Protein AF-0000000072585154 (afdb_homodimer)

InterPro domains:
  IPR000792 Transcription regulator LuxR, C-terminal [PF00196] (145-200)
  IPR000792 Transcription regulator LuxR, C-terminal [PR00038] (146-160)
  IPR000792 Transcription regulator LuxR, C-terminal [PR00038] (160-176)
  IPR000792 Transcription regulator LuxR, C-terminal [PR00038] (176-188)
  IPR000792 Transcription regulator LuxR, C-terminal [PS50043] (139-204)
  IPR000792 Transcription regulator LuxR, C-terminal [SM00421] (143-200)
  IPR000792 Transcription regulator LuxR, C-terminal [cd06170] (146-200)
  IPR001789 Signal transduction response regulator, receiver domain [PF00072] (2-115)
  IPR001789 Signal transduction response regulator, receiver domain [PS50110] (1-119)
  IPR001789 Signal transduction response regulator, receiver domain [SM00448] (1-115)
  IPR011006 CheY-like superfamily [SSF52172] (2-125)
  IPR016032 Signal transduction response regulator, C-terminal effector [SSF46894] (141-206)
  IPR036388 Winged helix-like DNA-binding domain superfamily [G3DSA:1.10.10.10] (144-206)
  IPR039420 Transcriptional regulatory protein WalR-like [PTHR43214] (1-205)
  IPR058245 NreC/VraR/RcsB-like, phosphoacceptor receiver domain [cd17535] (1-119)

Organism: Burkholderia pseudomallei (strain K96243) (NCBI:txid272560)

Solvent-accessible surface area (backbone atoms only — not comparable to full-atom values): 21378 Å² total; per-residue (Å²): 45,37,39,29,39,62,36,58,52,57,52,51,33,51,49,58,72,43,64,80,39,88,90,60,56,78,78,48,77,22,52,34,56,69,50,39,54,52,42,57,74,74,42,92,55,56,36,36,38,28,44,44,76,26,65,94,43,81,68,35,41,38,63,62,49,37,38,49,42,40,72,76,38,68,80,45,39,30,33,35,45,24,78,61,42,17,34,67,59,48,50,42,44,40,74,37,51,31,41,24,42,30,20,53,52,65,16,60,88,43,46,67,61,41,50,56,34,41,74,72,72,35,69,38,67,22,67,50,30,43,53,54,27,57,72,71,63,66,75,81,74,60,89,53,58,62,49,66,65,20,47,49,46,48,29,45,44,50,70,44,48,46,62,63,56,51,10,63,47,68,72,46,50,49,66,57,51,48,47,36,40,51,52,37,29,58,53,68,71,43,88,45,68,40,47,46,34,48,50,27,40,60,46,25,48,98,45,35,40,29,39,64,37,58,53,56,52,52,33,52,50,57,72,42,65,80,40,87,90,59,57,79,78,48,76,22,52,35,57,68,50,38,53,53,43,57,76,73,43,92,57,57,36,36,40,28,45,42,77,26,64,94,45,80,70,36,41,36,64,61,49,39,38,47,42,41,72,76,38,67,81,47,40,29,33,36,45,24,80,60,42,17,34,67,58,49,51,42,43,39,73,36,49,30,42,24,42,28,20,53,51,65,17,58,86,45,45,67,59,41,49,57,35,41,72,74,72,35,69,38,68,22,66,51,32,43,53,52,26,57,73,70,61,67,75,80,74,61,90,49,59,64,50,68,66,21,48,49,45,47,30,46,45,52,70,45,48,47,63,63,56,50,10,65,45,67,72,46,51,50,65,56,49,48,48,35,40,50,52,36,28,60,53,67,71,44,88,46,70,41,48,44,34,47,51,26,42,60,45,25,49,99

Secondary structure (DSSP, 8-state):
-EEE-S-HHHHHHHHHHHHT-TT----EEESSHHHHHHHHHHS--SEEEE-S--TTSTT--HHHHHHHHHHH-TT-EEEEEES---HHHHHHHHHTTEEEEEETTT-GGGHHHHHHHHHTT--EE-HHHHHHHHTTS-SS-GGGPPPHHHHHHHHHHHTT--HHHHHHHHT--HHHHHHHHHHHHHHHT--SHHHHHHHHHHTT--/-EEE-S-HHHHHHHHHHHHT-TT----EEESSHHHHHHHHHHS-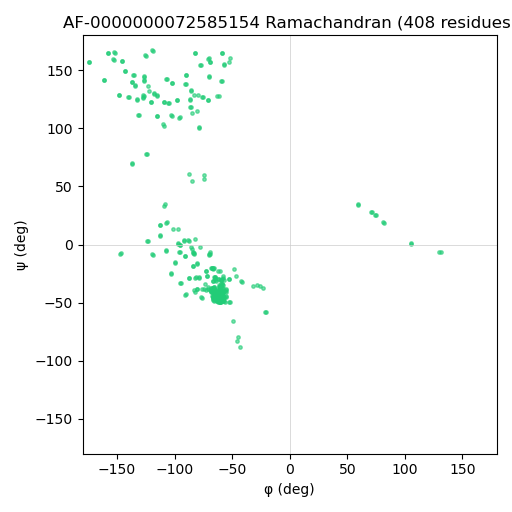-SEEEE-S--TTSTT--HHHHHHHHHHH-TT-EEEEEES---HHHHHHHHHTTEEEEEETTT-GGGHHHHHHHHHTT--EE-HHHHHHHHTTS-SS-GGGPPPHHHHHHHHHHHTT--HHHHHHHHT--HHHHHHHHHHHHHHHT--SHHHHHHHHHHTT--

Radius of gyration: 21.87 Å; Cα contacts (8 Å, |Δi|>4): 710; chains: 2; bounding box: 53×61×47 Å

Foldseek 3Di:
DEEEALDVVVVVLVCVLCVPPPVDDHPYYYHALVRRVVCVVVPDDAEYEYEQARPPDLQRHSLVSLLCCCVVPVRHAYEYEYQQLFQLQQVSSVVSGHQEYEYPVPQSNCVVVQVVQVSVVHGYYGPSSVVLNPPPPPDDPVVLRQDNLLLSLLLVVLVPDDLVSNCVNVVHDSVVSVVSPVSNCVSVVHDDSVSSNVVCVVRRSD/DEEEALDVVLVVLVCVLCVPPPVDDHPYYYHALVRRVVCVVVPDDAEYEYEQARPPDLQSHSLVSLLCCCVVPVRHAYEYEYQQLFLLQQVSSVVSGHQEYEYPVPQSNCVVVQVVQVSVVHGYYGPSSVVLNPPPPPDDPVVLRQDNLLLSLLLVVLVPDDLVSNCVNVVHDSVVSVVSPVSNCVSVVHDDSVSSNVVCVVRRSD

Sequence (412 aa):
MLIADDHPLVLLGVRHMLAGMGDVSIVGEAHDPAGLLALLAATPCDIVITDFAMPEQPAADGLAMLTAIRDGYPSVRVIVLTMLDNPVLMHTMRQAGALAVLSKRGDLDELPRALAAVYQGRPFVGTHAGAAGGGAMRGTDAPRQLSPREIEVVRLCATGMTMTDIANRYGRSIKTVSTHKHNAMGKLGLKSDVDLFMYATENGLVMLIADDHPLVLLGVRHMLAGMGDVSIVGEAHDPAGLLALLAATPCDIVITDFAMPEQPAADGLAMLTAIRDGYPSVRVIVLTMLDNPVLMHTMRQAGALAVLSKRGDLDELPRALAAVYQGRPFVGTHAGAAGGGAMRGTDAPRQLSPREIEVVRLCATGMTMTDIANRYGRSIKTVSTHKHNAMGKLGLKSDVDLFMYATENGLV

Structure (mmCIF, N/CA/C/O backbone):
data_AF-0000000072585154-model_v1
#
loop_
_entity.id
_entity.type
_entity.pdbx_description
1 polymer 'Two component regulatory system, response regulator'
#
loop_
_atom_site.group_PDB
_atom_site.id
_atom_site.type_symbol
_atom_site.label_atom_id
_atom_site.label_alt_id
_atom_site.label_comp_id
_atom_site.label_asym_id
_atom_site.label_entity_id
_atom_site.label_seq_id
_atom_site.pdbx_PDB_ins_code
_atom_site.Cartn_x
_atom_site.Cartn_y
_atom_site.Cartn_z
_atom_site.occupancy
_atom_site.B_iso_or_equiv
_atom_site.auth_seq_id
_atom_site.auth_comp_id
_atom_site.auth_asym_id
_atom_site.auth_atom_id
_atom_site.pdbx_PDB_model_num
ATOM 1 N N . MET A 1 1 ? 9.508 -20.516 -16.359 1 96.38 1 MET A N 1
ATOM 2 C CA . MET A 1 1 ? 8.422 -19.953 -15.57 1 96.38 1 MET A CA 1
ATOM 3 C C . MET A 1 1 ? 8.078 -18.547 -16.047 1 96.38 1 MET A C 1
ATOM 5 O O . MET A 1 1 ? 8.852 -17.922 -16.766 1 96.38 1 MET A O 1
ATOM 9 N N . LEU A 1 2 ? 6.926 -18.109 -15.766 1 98.19 2 LEU A N 1
ATOM 10 C CA . LEU A 1 2 ? 6.484 -16.75 -16 1 98.19 2 LEU A CA 1
ATOM 11 C C . LEU A 1 2 ? 6.387 -15.969 -14.695 1 98.19 2 LEU A C 1
ATOM 13 O O . LEU A 1 2 ? 6.023 -16.531 -13.664 1 98.19 2 LEU A O 1
ATOM 17 N N . ILE A 1 3 ? 6.77 -14.688 -14.766 1 98.06 3 ILE A N 1
ATOM 18 C CA . ILE A 1 3 ? 6.648 -13.844 -13.586 1 98.06 3 ILE A CA 1
ATOM 19 C C . ILE A 1 3 ? 5.863 -12.578 -13.93 1 98.06 3 ILE A C 1
ATOM 21 O O . ILE A 1 3 ? 5.969 -12.055 -15.039 1 98.06 3 ILE A O 1
ATOM 25 N N . ALA A 1 4 ? 5.02 -12.156 -13 1 96.38 4 ALA A N 1
ATOM 26 C CA . ALA A 1 4 ? 4.184 -10.984 -13.25 1 96.38 4 ALA A CA 1
ATOM 27 C C . ALA A 1 4 ? 4.078 -10.109 -12.016 1 96.38 4 ALA A C 1
ATOM 29 O O . ALA A 1 4 ? 3.801 -10.602 -10.914 1 96.38 4 ALA A O 1
ATOM 30 N N . ASP A 1 5 ? 4.371 -8.852 -12.164 1 93.12 5 ASP A N 1
ATOM 31 C CA . ASP A 1 5 ? 4.254 -7.805 -11.148 1 93.12 5 ASP A CA 1
ATOM 32 C C . ASP A 1 5 ? 4.238 -6.418 -11.789 1 93.12 5 ASP A C 1
ATOM 34 O O . ASP A 1 5 ? 4.953 -6.168 -12.766 1 93.12 5 ASP A O 1
ATOM 38 N N . ASP A 1 6 ? 3.457 -5.555 -11.266 1 87.62 6 ASP A N 1
ATOM 39 C CA . ASP A 1 6 ? 3.426 -4.215 -11.844 1 87.62 6 ASP A CA 1
ATOM 40 C C . ASP A 1 6 ? 4.527 -3.336 -11.258 1 87.62 6 ASP A C 1
ATOM 42 O O . ASP A 1 6 ? 4.734 -2.207 -11.711 1 87.62 6 ASP A O 1
ATOM 46 N N . HIS A 1 7 ? 5.246 -3.818 -10.375 1 84.5 7 HIS A N 1
ATOM 47 C CA . HIS A 1 7 ? 6.41 -3.135 -9.82 1 84.5 7 HIS A CA 1
ATOM 48 C C . HIS A 1 7 ? 7.707 -3.709 -10.383 1 84.5 7 HIS A C 1
ATOM 50 O O . HIS A 1 7 ? 8.133 -4.793 -9.977 1 84.5 7 HIS A O 1
ATOM 56 N N . PRO A 1 8 ? 8.359 -2.932 -11.164 1 87.06 8 PRO A N 1
ATOM 57 C CA . PRO A 1 8 ? 9.539 -3.445 -11.859 1 87.06 8 PRO A CA 1
ATOM 58 C C . PRO A 1 8 ? 10.625 -3.93 -10.906 1 87.06 8 PRO A C 1
ATOM 60 O O . PRO A 1 8 ? 11.352 -4.875 -11.219 1 87.06 8 PRO A O 1
ATOM 63 N N . LEU A 1 9 ? 10.766 -3.34 -9.789 1 86.25 9 LEU A N 1
ATOM 64 C CA . LEU A 1 9 ? 11.812 -3.717 -8.844 1 86.25 9 LEU A CA 1
ATOM 65 C C . LEU A 1 9 ? 11.57 -5.117 -8.289 1 86.25 9 LEU A C 1
ATOM 67 O O . LEU A 1 9 ? 12.516 -5.84 -7.977 1 86.25 9 LEU A O 1
ATOM 71 N N . VAL A 1 10 ? 10.297 -5.473 -8.18 1 90.31 10 VAL A N 1
ATOM 72 C CA . VAL A 1 10 ? 9.969 -6.816 -7.715 1 90.31 10 VAL A CA 1
ATOM 73 C C . VAL A 1 10 ? 10.43 -7.848 -8.742 1 90.31 10 VAL A C 1
ATOM 75 O O . VAL A 1 10 ? 11.031 -8.867 -8.383 1 90.31 10 VAL A O 1
ATOM 78 N N . LEU A 1 11 ? 10.156 -7.574 -10.023 1 93.31 11 LEU A N 1
ATOM 79 C CA . LEU A 1 11 ? 10.578 -8.477 -11.086 1 93.31 11 LEU A CA 1
ATOM 80 C C . LEU A 1 11 ? 12.094 -8.617 -11.117 1 93.31 11 LEU A C 1
ATOM 82 O O . LEU A 1 11 ? 12.617 -9.727 -11.258 1 93.31 11 LEU A O 1
ATOM 86 N N . LEU A 1 12 ? 12.742 -7.508 -10.969 1 88.69 12 LEU A N 1
ATOM 87 C CA . LEU A 1 12 ? 14.203 -7.52 -10.891 1 88.69 12 LEU A CA 1
ATOM 88 C C . LEU A 1 12 ? 14.68 -8.375 -9.727 1 88.69 12 LEU A C 1
ATOM 90 O O . LEU A 1 12 ? 15.625 -9.156 -9.867 1 88.69 12 LEU A O 1
ATOM 94 N N . GLY A 1 13 ? 14.047 -8.211 -8.609 1 88.75 13 GLY A N 1
ATOM 95 C CA . GLY A 1 13 ? 14.391 -8.992 -7.426 1 88.75 13 GLY A CA 1
ATOM 96 C C . GLY A 1 13 ? 14.195 -10.484 -7.613 1 88.75 13 GLY A C 1
ATOM 97 O O . GLY A 1 13 ? 15.055 -11.281 -7.234 1 88.75 13 GLY A O 1
ATOM 98 N N . VAL A 1 14 ? 13.109 -10.797 -8.188 1 93.5 14 VAL A N 1
ATOM 99 C CA . VAL A 1 14 ? 12.797 -12.203 -8.445 1 93.5 14 VAL A CA 1
ATOM 100 C C . VAL A 1 14 ? 13.844 -12.797 -9.383 1 93.5 14 VAL A C 1
ATOM 102 O O . VAL A 1 14 ? 14.383 -13.875 -9.117 1 93.5 14 VAL A O 1
ATOM 105 N N . ARG A 1 15 ? 14.148 -12.086 -10.43 1 92.06 15 ARG A N 1
ATOM 106 C CA . ARG A 1 15 ? 15.164 -12.539 -11.367 1 92.06 15 ARG A CA 1
ATOM 107 C C . ARG A 1 15 ? 16.5 -12.773 -10.664 1 92.06 15 ARG A C 1
ATOM 109 O O . ARG A 1 15 ? 17.141 -13.797 -10.883 1 92.06 15 ARG A O 1
ATOM 116 N N . HIS A 1 16 ? 16.828 -11.859 -9.883 1 87.25 16 HIS A N 1
ATOM 117 C CA . HIS A 1 16 ? 18.094 -11.938 -9.18 1 87.25 16 HIS A CA 1
ATOM 118 C C . HIS A 1 16 ? 18.141 -13.133 -8.242 1 87.25 16 HIS A C 1
ATOM 120 O O . HIS A 1 16 ? 19.125 -13.867 -8.203 1 87.25 16 HIS A O 1
ATOM 126 N N . MET A 1 17 ? 17.141 -13.266 -7.5 1 86.56 17 MET A N 1
ATOM 127 C CA . MET A 1 17 ? 17.062 -14.336 -6.512 1 86.56 17 MET A CA 1
ATOM 128 C C . MET A 1 17 ? 17.109 -15.703 -7.184 1 86.56 17 MET A C 1
ATOM 130 O O . MET A 1 17 ? 17.656 -16.656 -6.625 1 86.56 17 MET A O 1
ATOM 134 N N . LEU A 1 18 ? 16.609 -15.75 -8.406 1 89.75 18 LEU A N 1
ATOM 135 C CA . LEU A 1 18 ? 16.484 -17.047 -9.07 1 89.75 18 LEU A CA 1
ATOM 136 C C . LEU A 1 18 ? 17.641 -17.266 -10.039 1 89.75 18 LEU A C 1
ATOM 138 O O . LEU A 1 18 ? 17.812 -18.359 -10.562 1 89.75 18 LEU A O 1
ATOM 142 N N . ALA A 1 19 ? 18.391 -16.266 -10.43 1 84.56 19 ALA A N 1
ATOM 143 C CA . ALA A 1 19 ? 19.484 -16.344 -11.383 1 84.56 19 ALA A CA 1
ATOM 144 C C . ALA A 1 19 ? 20.484 -17.422 -11 1 84.56 19 ALA A C 1
ATOM 146 O O . ALA A 1 19 ? 21.062 -18.078 -11.867 1 84.56 19 ALA A O 1
ATOM 147 N N . GLY A 1 20 ? 20.688 -17.75 -9.797 1 78.12 20 GLY A N 1
ATOM 148 C CA . GLY A 1 20 ? 21.688 -18.734 -9.398 1 78.12 20 GLY A CA 1
ATOM 149 C C . GLY A 1 20 ? 21.125 -20.141 -9.312 1 78.12 20 GLY A C 1
ATOM 150 O O . GLY A 1 20 ? 21.875 -21.094 -9.102 1 78.12 20 GLY A O 1
ATOM 151 N N . MET A 1 21 ? 19.938 -20.156 -9.688 1 82.81 21 MET A N 1
ATOM 152 C CA . MET A 1 21 ? 19.312 -21.469 -9.609 1 82.81 21 MET A CA 1
ATOM 153 C C . MET A 1 21 ? 19.359 -22.188 -10.953 1 82.81 21 MET A C 1
ATOM 155 O O . MET A 1 21 ? 18.844 -21.672 -11.953 1 82.81 21 MET A O 1
ATOM 159 N N . GLY A 1 22 ? 20.141 -23.234 -11.156 1 80.94 22 GLY A N 1
ATOM 160 C CA . GLY A 1 22 ? 20.438 -23.922 -12.398 1 80.94 22 GLY A CA 1
ATOM 161 C C . GLY A 1 22 ? 19.203 -24.547 -13.031 1 80.94 22 GLY A C 1
ATOM 162 O O . GLY A 1 22 ? 19.141 -24.734 -14.25 1 80.94 22 GLY A O 1
ATOM 163 N N . ASP A 1 23 ? 18.172 -24.844 -12.406 1 86.94 23 ASP A N 1
ATOM 164 C CA . ASP A 1 23 ? 17.031 -25.578 -12.945 1 86.94 23 ASP A CA 1
ATOM 165 C C . ASP A 1 23 ? 15.836 -24.656 -13.172 1 86.94 23 ASP A C 1
ATOM 167 O O . ASP A 1 23 ? 14.703 -25.125 -13.344 1 86.94 23 ASP A O 1
ATOM 171 N N . VAL A 1 24 ? 16.078 -23.375 -13.242 1 91.69 24 VAL A N 1
ATOM 172 C CA . VAL A 1 24 ? 14.984 -22.422 -13.375 1 91.69 24 VAL A CA 1
ATOM 173 C C . VAL A 1 24 ? 15.242 -21.5 -14.562 1 91.69 24 VAL A C 1
ATOM 175 O O . VAL A 1 24 ? 16.359 -21 -14.742 1 91.69 24 VAL A O 1
ATOM 178 N N . SER A 1 25 ? 14.344 -21.328 -15.453 1 94.75 25 SER A N 1
ATOM 179 C CA . SER A 1 25 ? 14.406 -20.375 -16.547 1 94.75 25 SER A CA 1
ATOM 180 C C . SER A 1 25 ? 13.148 -19.5 -16.594 1 94.75 25 SER A C 1
ATOM 182 O O . SER A 1 25 ? 12.031 -20.016 -16.594 1 94.75 25 SER A O 1
ATOM 184 N N . ILE A 1 26 ? 13.344 -18.25 -16.609 1 96.44 26 ILE A N 1
ATOM 185 C CA . ILE A 1 26 ? 12.242 -17.312 -16.797 1 96.44 26 ILE A CA 1
ATOM 186 C C . ILE A 1 26 ? 11.992 -17.094 -18.281 1 96.44 26 ILE A C 1
ATOM 188 O O . ILE A 1 26 ? 12.852 -16.562 -19 1 96.44 26 ILE A O 1
ATOM 192 N N . VAL A 1 27 ? 10.891 -17.406 -18.766 1 97.38 27 VAL A N 1
ATOM 193 C CA . VAL A 1 27 ? 10.656 -17.422 -20.203 1 97.38 27 VAL A CA 1
ATOM 194 C C . VAL A 1 27 ? 9.766 -16.25 -20.594 1 97.38 27 VAL A C 1
ATOM 196 O O . VAL A 1 27 ? 9.469 -16.047 -21.766 1 97.38 27 VAL A O 1
ATOM 199 N N . GLY A 1 28 ? 9.234 -15.438 -19.641 1 97.62 28 GLY A N 1
ATOM 200 C CA . GLY A 1 28 ? 8.438 -14.258 -19.922 1 97.62 28 GLY A CA 1
ATOM 201 C C . GLY A 1 28 ? 8.094 -13.469 -18.672 1 97.62 28 GLY A C 1
ATOM 202 O O . GLY A 1 28 ? 8.086 -14.016 -17.562 1 97.62 28 GLY A O 1
ATOM 203 N N . GLU A 1 29 ? 7.812 -12.195 -18.891 1 97.44 29 GLU A N 1
ATOM 204 C CA . GLU A 1 29 ? 7.438 -11.273 -17.812 1 97.44 29 GLU A CA 1
ATOM 205 C C . GLU A 1 29 ? 6.23 -10.43 -18.219 1 97.44 29 GLU A C 1
ATOM 207 O O . GLU A 1 29 ? 6.113 -10 -19.359 1 97.44 29 GLU A O 1
ATOM 212 N N . ALA A 1 30 ? 5.34 -10.305 -17.266 1 95.5 30 ALA A N 1
ATOM 213 C CA . ALA A 1 30 ? 4.164 -9.461 -17.469 1 95.5 30 ALA A CA 1
ATOM 214 C C . ALA A 1 30 ? 4.039 -8.422 -16.359 1 95.5 30 ALA A C 1
ATOM 216 O O . ALA A 1 30 ? 4.664 -8.555 -15.305 1 95.5 30 ALA A O 1
ATOM 217 N N . HIS A 1 31 ? 3.229 -7.383 -16.625 1 92.19 31 HIS A N 1
ATOM 218 C CA . HIS A 1 31 ? 3.086 -6.301 -15.664 1 92.19 31 HIS A CA 1
ATOM 219 C C . HIS A 1 31 ? 1.625 -6.098 -15.273 1 92.19 31 HIS A C 1
ATOM 221 O O . HIS A 1 31 ? 1.291 -5.137 -14.578 1 92.19 31 HIS A O 1
ATOM 227 N N . ASP A 1 32 ? 0.818 -6.91 -15.781 1 91.12 32 ASP A N 1
ATOM 228 C CA . ASP A 1 32 ? -0.613 -6.922 -15.492 1 91.12 32 ASP A CA 1
ATOM 229 C C . ASP A 1 32 ? -1.224 -8.289 -15.797 1 91.12 32 ASP A C 1
ATOM 231 O O . ASP A 1 32 ? -0.57 -9.148 -16.391 1 91.12 32 ASP A O 1
ATOM 235 N N . PRO A 1 33 ? -2.42 -8.539 -15.305 1 92.19 33 PRO A N 1
ATOM 236 C CA . PRO A 1 33 ? -3.045 -9.852 -15.508 1 92.19 33 PRO A CA 1
ATOM 237 C C . PRO A 1 33 ? -3.244 -10.188 -16.984 1 92.19 33 PRO A C 1
ATOM 239 O O . PRO A 1 33 ? -3.033 -11.328 -17.391 1 92.19 33 PRO A O 1
ATOM 242 N N . ALA A 1 34 ? -3.699 -9.203 -17.75 1 91 34 ALA A N 1
ATOM 243 C CA . ALA A 1 34 ? -3.932 -9.438 -19.172 1 91 34 ALA A CA 1
ATOM 244 C C . ALA A 1 34 ? -2.65 -9.891 -19.875 1 91 34 ALA A C 1
ATOM 246 O O . ALA A 1 34 ? -2.668 -10.844 -20.656 1 91 34 ALA A O 1
ATOM 247 N N . GLY A 1 35 ? -1.586 -9.242 -19.594 1 93.88 35 GLY A N 1
ATOM 248 C CA . GLY A 1 35 ? -0.298 -9.633 -20.141 1 93.88 35 GLY A CA 1
ATOM 249 C C . GLY A 1 35 ? 0.139 -11.023 -19.703 1 93.88 35 GLY A C 1
ATOM 250 O O . GLY A 1 35 ? 0.7 -11.781 -20.5 1 93.88 35 GLY A O 1
ATOM 251 N N . LEU A 1 36 ? -0.085 -11.344 -18.438 1 95.88 36 LEU A N 1
ATOM 252 C CA . LEU A 1 36 ? 0.281 -12.664 -17.922 1 95.88 36 LEU A CA 1
ATOM 253 C C . LEU A 1 36 ? -0.502 -13.758 -18.641 1 95.88 36 LEU A C 1
ATOM 255 O O . LEU A 1 36 ? 0.073 -14.766 -19.062 1 95.88 36 LEU A O 1
ATOM 259 N N . LEU A 1 37 ? -1.812 -13.531 -18.828 1 95.06 37 LEU A N 1
ATOM 260 C CA . LEU A 1 37 ? -2.656 -14.523 -19.469 1 95.06 37 LEU A CA 1
ATOM 261 C C . LEU A 1 37 ? -2.277 -14.672 -20.938 1 95.06 37 LEU A C 1
ATOM 263 O O . LEU A 1 37 ? -2.305 -15.781 -21.484 1 95.06 37 LEU A O 1
ATOM 267 N N . ALA A 1 38 ? -1.933 -13.562 -21.578 1 96.81 38 ALA A N 1
ATOM 268 C CA . ALA A 1 38 ? -1.467 -13.617 -22.969 1 96.81 38 ALA A CA 1
ATOM 269 C C . ALA A 1 38 ? -0.19 -14.453 -23.078 1 96.81 38 ALA A C 1
ATOM 271 O O . ALA A 1 38 ? -0.042 -15.25 -24 1 96.81 38 ALA A O 1
ATOM 272 N N . LEU A 1 39 ? 0.68 -14.242 -22.141 1 97.88 39 LEU A N 1
ATOM 273 C CA . LEU A 1 39 ? 1.927 -15 -22.141 1 97.88 39 LEU A CA 1
ATOM 274 C C . LEU A 1 39 ? 1.657 -16.484 -21.906 1 97.88 39 LEU A C 1
ATOM 276 O O . LEU A 1 39 ? 2.289 -17.344 -22.531 1 97.88 39 LEU A O 1
ATOM 280 N N . LEU A 1 40 ? 0.778 -16.75 -21.016 1 97.75 40 LEU A N 1
ATOM 281 C CA . LEU A 1 40 ? 0.432 -18.141 -20.719 1 97.75 40 LEU A CA 1
ATOM 282 C C . LEU A 1 40 ? -0.104 -18.844 -21.969 1 97.75 40 LEU A C 1
ATOM 284 O O . LEU A 1 40 ? 0.148 -20.031 -22.172 1 97.75 40 LEU A O 1
ATOM 288 N N . ALA A 1 41 ? -0.822 -18.125 -22.766 1 97.81 41 ALA A N 1
ATOM 289 C CA . ALA A 1 41 ? -1.399 -18.688 -23.984 1 97.81 41 ALA A CA 1
ATOM 290 C C . ALA A 1 41 ? -0.322 -18.938 -25.031 1 97.81 41 ALA A C 1
ATOM 292 O O . ALA A 1 41 ? -0.442 -19.859 -25.844 1 97.81 41 ALA A O 1
ATOM 293 N N . ALA A 1 42 ? 0.715 -18.203 -24.984 1 97.75 42 ALA A N 1
ATOM 294 C CA . ALA A 1 42 ? 1.694 -18.219 -26.062 1 97.75 42 ALA A CA 1
ATOM 295 C C . ALA A 1 42 ? 2.93 -19.016 -25.672 1 97.75 42 ALA A C 1
ATOM 297 O O . ALA A 1 42 ? 3.666 -19.5 -26.547 1 97.75 42 ALA A O 1
ATOM 298 N N . THR A 1 43 ? 3.199 -19.141 -24.375 1 96.75 43 THR A N 1
ATOM 299 C CA . THR A 1 43 ? 4.473 -19.688 -23.906 1 96.75 43 THR A CA 1
ATOM 300 C C . THR A 1 43 ? 4.254 -20.75 -22.844 1 96.75 43 THR A C 1
ATOM 302 O O . THR A 1 43 ? 3.811 -20.438 -21.734 1 96.75 43 THR A O 1
ATOM 305 N N . PRO A 1 44 ? 4.574 -22 -23.234 1 96.25 44 PRO A N 1
ATOM 306 C CA . PRO A 1 44 ? 4.473 -23.031 -22.188 1 96.25 44 PRO A CA 1
ATOM 307 C C . PRO A 1 44 ? 5.363 -22.734 -20.984 1 96.25 44 PRO A C 1
ATOM 309 O O . PRO A 1 44 ? 6.48 -22.234 -21.141 1 96.25 44 PRO A O 1
ATOM 312 N N . CYS A 1 45 ? 4.875 -23 -19.75 1 97.31 45 CYS A N 1
ATOM 313 C CA . CYS A 1 45 ? 5.645 -22.875 -18.516 1 97.31 45 CYS A CA 1
ATOM 314 C C . CYS A 1 45 ? 5.117 -23.812 -17.438 1 97.31 45 CYS A C 1
ATOM 316 O O . CYS A 1 45 ? 3.994 -24.312 -17.547 1 97.31 45 CYS A O 1
ATOM 318 N N . ASP A 1 46 ? 5.93 -24.078 -16.5 1 97.88 46 ASP A N 1
ATOM 319 C CA . ASP A 1 46 ? 5.555 -24.969 -15.414 1 97.88 46 ASP A CA 1
ATOM 320 C C . ASP A 1 46 ? 5.039 -24.203 -14.211 1 97.88 46 ASP A C 1
ATOM 322 O O . ASP A 1 46 ? 4.16 -24.672 -13.484 1 97.88 46 ASP A O 1
ATOM 326 N N . ILE A 1 47 ? 5.609 -23.031 -14.031 1 98.25 47 ILE A N 1
ATOM 327 C CA . ILE A 1 47 ? 5.324 -22.266 -12.812 1 98.25 47 ILE A CA 1
ATOM 328 C C . ILE A 1 47 ? 5.105 -20.797 -13.164 1 98.25 47 ILE A C 1
ATOM 330 O O . ILE A 1 47 ? 5.793 -20.25 -14.031 1 98.25 47 ILE A O 1
ATOM 334 N N . VAL A 1 48 ? 4.148 -20.188 -12.523 1 98.44 48 VAL A N 1
ATOM 335 C CA . VAL A 1 48 ? 3.906 -18.75 -12.57 1 98.44 48 VAL A CA 1
ATOM 336 C C . VAL A 1 48 ? 4.137 -18.141 -11.188 1 98.44 48 VAL A C 1
ATOM 338 O O . VAL A 1 48 ? 3.652 -18.656 -10.188 1 98.44 48 VAL A O 1
ATOM 341 N N . ILE A 1 49 ? 4.938 -17.109 -11.133 1 98.31 49 ILE A N 1
ATOM 342 C CA . ILE A 1 49 ? 5.008 -16.25 -9.961 1 98.31 49 ILE A CA 1
ATOM 343 C C . ILE A 1 49 ? 4.312 -14.922 -10.258 1 98.31 49 ILE A C 1
ATOM 345 O O . ILE A 1 49 ? 4.688 -14.211 -11.195 1 98.31 49 ILE A O 1
ATOM 349 N N . THR A 1 50 ? 3.301 -14.586 -9.461 1 96.94 50 THR A N 1
ATOM 350 C CA . THR A 1 50 ? 2.543 -13.391 -9.805 1 96.94 50 THR A CA 1
ATOM 351 C C . THR A 1 50 ? 2.135 -12.633 -8.539 1 96.94 50 THR A C 1
ATOM 353 O O . THR A 1 50 ? 1.967 -13.227 -7.477 1 96.94 50 THR A O 1
ATOM 356 N N . ASP A 1 51 ? 2.045 -11.359 -8.719 1 95 51 ASP A N 1
ATOM 357 C CA . ASP A 1 51 ? 1.342 -10.555 -7.723 1 95 51 ASP A CA 1
ATOM 358 C C . ASP A 1 51 ? -0.162 -10.82 -7.766 1 95 51 ASP A C 1
ATOM 360 O O . ASP A 1 51 ? -0.671 -11.367 -8.742 1 95 51 ASP A O 1
ATOM 364 N N . PHE A 1 52 ? -0.791 -10.469 -6.668 1 93.75 52 PHE A N 1
ATOM 365 C CA . PHE A 1 52 ? -2.236 -10.648 -6.594 1 93.75 52 PHE A CA 1
ATOM 366 C C . PHE A 1 52 ? -2.959 -9.391 -7.078 1 93.75 52 PHE A C 1
ATOM 368 O O . PHE A 1 52 ? -3.977 -9.484 -7.77 1 93.75 52 PHE A O 1
ATOM 375 N N . ALA A 1 53 ? -2.436 -8.234 -6.617 1 88.88 53 ALA A N 1
ATOM 376 C CA . ALA A 1 53 ? -3.053 -6.961 -6.961 1 88.88 53 ALA A CA 1
ATOM 377 C C . ALA A 1 53 ? -2.176 -6.168 -7.93 1 88.88 53 ALA A C 1
ATOM 379 O O . ALA A 1 53 ? -1.176 -5.574 -7.523 1 88.88 53 ALA A O 1
ATOM 380 N N . MET A 1 54 ? -2.465 -6.129 -9.172 1 86.81 54 MET A N 1
ATOM 381 C CA . MET A 1 54 ? -1.782 -5.348 -10.195 1 86.81 54 MET A CA 1
ATOM 382 C C . MET A 1 54 ? -2.76 -4.43 -10.922 1 86.81 54 MET A C 1
ATOM 384 O O . MET A 1 54 ? -3.469 -4.867 -11.836 1 86.81 54 MET A O 1
ATOM 388 N N . PRO A 1 55 ? -3.17 -3.168 -10.211 1 64.25 55 PRO A N 1
ATOM 389 C CA . PRO A 1 55 ? -4.309 -2.301 -10.516 1 64.25 55 PRO A CA 1
ATOM 390 C C . PRO A 1 55 ? -4.27 -1.761 -11.945 1 64.25 55 PRO A C 1
ATOM 392 O O . PRO A 1 55 ? -5.258 -1.193 -12.422 1 64.25 55 PRO A O 1
ATOM 395 N N . GLU A 1 56 ? -3.072 -1.572 -12.711 1 54.72 56 GLU A N 1
ATOM 396 C CA . GLU A 1 56 ? -3.195 -0.681 -13.859 1 54.72 56 GLU A CA 1
ATOM 397 C C . GLU A 1 56 ? -4.492 -0.94 -14.625 1 54.72 56 GLU A C 1
ATOM 399 O O . GLU A 1 56 ? -5.023 -0.042 -15.281 1 54.72 56 GLU A O 1
ATOM 404 N N . GLN A 1 57 ? -5.07 -2.127 -14.711 1 51.31 57 GLN A N 1
ATOM 405 C CA . GLN A 1 57 ? -6.258 -2.258 -15.547 1 51.31 57 GLN A CA 1
ATOM 406 C C . GLN A 1 57 ? -7.445 -2.775 -14.734 1 51.31 57 GLN A C 1
ATOM 408 O O . GLN A 1 57 ? -7.266 -3.494 -13.75 1 51.31 57 GLN A O 1
ATOM 413 N N . PRO A 1 58 ? -8.711 -2.037 -14.891 1 45.72 58 PRO A N 1
ATOM 414 C CA . PRO A 1 58 ? -10.008 -2.375 -14.312 1 45.72 58 PRO A CA 1
ATOM 415 C C . PRO A 1 58 ? -10.133 -3.859 -13.969 1 45.72 58 PRO A C 1
ATOM 417 O O . PRO A 1 58 ? -10.844 -4.223 -13.031 1 45.72 58 PRO A O 1
ATOM 420 N N . ALA A 1 59 ? -9.555 -4.586 -14.828 1 45.41 59 ALA A N 1
ATOM 421 C CA . ALA A 1 59 ? -9.781 -6.023 -14.734 1 45.41 59 ALA A CA 1
ATOM 422 C C . ALA A 1 59 ? -8.938 -6.645 -13.625 1 45.41 59 ALA A C 1
ATOM 424 O O . ALA A 1 59 ? -8.938 -7.863 -13.445 1 45.41 59 ALA A O 1
ATOM 425 N N . ALA A 1 60 ? -8.094 -5.898 -12.914 1 54 60 ALA A N 1
ATOM 426 C CA . ALA A 1 60 ? -6.996 -6.602 -12.258 1 54 60 ALA A CA 1
ATOM 427 C C . ALA A 1 60 ? -7.406 -7.105 -10.883 1 54 60 ALA A C 1
ATOM 429 O O . ALA A 1 60 ? -7.051 -6.5 -9.859 1 54 60 ALA A O 1
ATOM 430 N N . ASP A 1 61 ? -8.414 -7.941 -11.023 1 68.88 61 ASP A N 1
ATOM 431 C CA . ASP A 1 61 ? -8.812 -8.758 -9.875 1 68.88 61 ASP A CA 1
ATOM 432 C C . ASP A 1 61 ? -7.898 -9.977 -9.727 1 68.88 61 ASP A C 1
ATOM 434 O O . ASP A 1 61 ? -7.828 -10.812 -10.625 1 68.88 61 ASP A O 1
ATOM 438 N N . GLY A 1 62 ? -7.254 -9.953 -8.727 1 87.12 62 GLY A N 1
ATOM 439 C CA . GLY A 1 62 ? -6.344 -11.047 -8.43 1 87.12 62 GLY A CA 1
ATOM 440 C C . GLY A 1 62 ? -7.031 -12.398 -8.383 1 87.12 62 GLY A C 1
ATOM 441 O O . GLY A 1 62 ? -6.477 -13.398 -8.836 1 87.12 62 GLY A O 1
ATOM 442 N N . LEU A 1 63 ? -8.297 -12.398 -7.984 1 89.25 63 LEU A N 1
ATOM 443 C CA . LEU A 1 63 ? -9.016 -13.664 -7.879 1 89.25 63 LEU A CA 1
ATOM 444 C C . LEU A 1 63 ? -9.422 -14.18 -9.258 1 89.25 63 LEU A C 1
ATOM 446 O O . LEU A 1 63 ? -9.312 -15.375 -9.539 1 89.25 63 LEU A O 1
ATOM 450 N N . ALA A 1 64 ? -9.945 -13.305 -10.055 1 87.56 64 ALA A N 1
ATOM 451 C CA . ALA A 1 64 ? -10.305 -13.68 -11.422 1 87.56 64 ALA A CA 1
ATOM 452 C C . ALA A 1 64 ? -9.094 -14.211 -12.18 1 87.56 64 ALA A C 1
ATOM 454 O O . ALA A 1 64 ? -9.203 -15.195 -12.914 1 87.56 64 ALA A O 1
ATOM 455 N N . MET A 1 65 ? -8 -13.555 -11.977 1 91.69 65 MET A N 1
ATOM 456 C CA . MET A 1 65 ? -6.758 -13.969 -12.625 1 91.69 65 MET A CA 1
ATOM 457 C C . MET A 1 65 ? -6.367 -15.383 -12.188 1 91.69 65 MET A C 1
ATOM 459 O O . MET A 1 65 ? -6.086 -16.234 -13.031 1 91.69 65 MET A O 1
ATOM 463 N N . LEU A 1 66 ? -6.383 -15.641 -10.898 1 94.88 66 LEU A N 1
ATOM 464 C CA . LEU A 1 66 ? -6.004 -16.953 -10.375 1 94.88 66 LEU A CA 1
ATOM 465 C C . LEU A 1 66 ? -6.957 -18.031 -10.875 1 94.88 66 LEU A C 1
ATOM 467 O O . LEU A 1 66 ? -6.523 -19.125 -11.25 1 94.88 66 LEU A O 1
ATOM 471 N N . THR A 1 67 ? -8.211 -17.703 -10.883 1 92.56 67 THR A N 1
ATOM 472 C CA . THR A 1 67 ? -9.211 -18.641 -11.352 1 92.56 67 THR A CA 1
ATOM 473 C C . THR A 1 67 ? -9.016 -18.969 -12.828 1 92.56 67 THR A C 1
ATOM 475 O O . THR A 1 67 ? -9.102 -20.125 -13.234 1 92.56 67 THR A O 1
ATOM 478 N N . ALA A 1 68 ? -8.766 -17.953 -13.578 1 93.5 68 ALA A N 1
ATOM 479 C CA . ALA A 1 68 ? -8.531 -18.141 -15.008 1 93.5 68 ALA A CA 1
ATOM 480 C C . ALA A 1 68 ? -7.328 -19.062 -15.242 1 93.5 68 ALA A C 1
ATOM 482 O O . ALA A 1 68 ? -7.359 -19.922 -16.125 1 93.5 68 ALA A O 1
ATOM 483 N N . ILE A 1 69 ? -6.305 -18.875 -14.5 1 96.56 69 ILE A N 1
ATOM 484 C CA . ILE A 1 69 ? -5.113 -19.703 -14.648 1 96.56 69 ILE A CA 1
ATOM 485 C C . ILE A 1 69 ? -5.434 -21.141 -14.25 1 96.56 69 ILE A C 1
ATOM 487 O O . ILE A 1 69 ? -5.102 -22.078 -14.984 1 96.56 69 ILE A O 1
ATOM 491 N N . ARG A 1 70 ? -6.059 -21.266 -13.125 1 96.5 70 ARG A N 1
ATOM 492 C CA . ARG A 1 70 ? -6.426 -22.594 -12.617 1 96.5 70 ARG A CA 1
ATOM 493 C C . ARG A 1 70 ? -7.246 -23.359 -13.648 1 96.5 70 ARG A C 1
ATOM 495 O O . ARG A 1 70 ? -6.984 -24.531 -13.906 1 96.5 70 ARG A O 1
ATOM 502 N N . ASP A 1 71 ? -8.203 -22.703 -14.25 1 96.38 71 ASP A N 1
ATOM 503 C CA . ASP A 1 71 ? -9.141 -23.359 -15.164 1 96.38 71 ASP A CA 1
ATOM 504 C C . ASP A 1 71 ? -8.523 -23.531 -16.547 1 96.38 71 ASP A C 1
ATOM 506 O O . ASP A 1 71 ? -8.758 -24.562 -17.203 1 96.38 71 ASP A O 1
ATOM 510 N N . GLY A 1 72 ? -7.809 -22.625 -16.984 1 97.12 72 GLY A N 1
ATOM 511 C CA . GLY A 1 72 ? -7.27 -22.641 -18.328 1 97.12 72 GLY A CA 1
ATOM 512 C C . GLY A 1 72 ? -5.949 -23.375 -18.438 1 97.12 72 GLY A C 1
ATOM 513 O O . GLY A 1 72 ? -5.609 -23.891 -19.516 1 97.12 72 GLY A O 1
ATOM 514 N N . TYR A 1 73 ? -5.191 -23.375 -17.359 1 97.69 73 TYR A N 1
ATOM 515 C CA . TYR A 1 73 ? -3.865 -23.984 -17.344 1 97.69 73 TYR A CA 1
ATOM 516 C C . TYR A 1 73 ? -3.648 -24.781 -16.062 1 97.69 73 TYR A C 1
ATOM 518 O O . TYR A 1 73 ? -2.746 -24.484 -15.281 1 97.69 73 TYR A O 1
ATOM 526 N N . PRO A 1 74 ? -4.348 -25.906 -15.945 1 96.25 74 PRO A N 1
ATOM 527 C CA . PRO A 1 74 ? -4.379 -26.641 -14.68 1 96.25 74 PRO A CA 1
ATOM 528 C C . PRO A 1 74 ? -3.025 -27.25 -14.32 1 96.25 74 PRO A C 1
ATOM 530 O O . PRO A 1 74 ? -2.791 -27.609 -13.164 1 96.25 74 PRO A O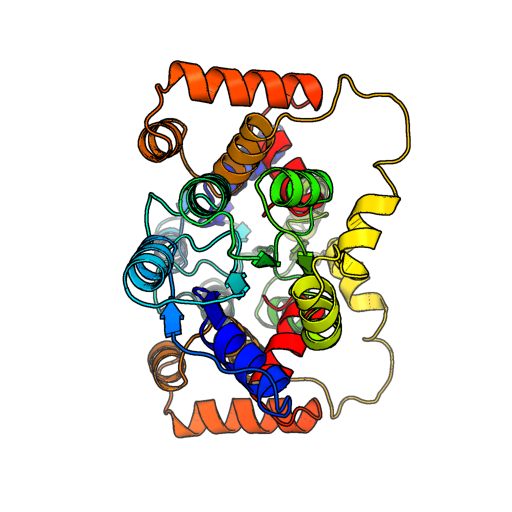 1
ATOM 533 N N . SER A 1 75 ? -2.186 -27.422 -15.234 1 96.81 75 SER A N 1
ATOM 534 C CA . SER A 1 75 ? -0.889 -28.031 -14.961 1 96.81 75 SER A CA 1
ATOM 535 C C . SER A 1 75 ? 0.112 -27 -14.453 1 96.81 75 SER A C 1
ATOM 537 O O . SER A 1 75 ? 1.175 -27.359 -13.945 1 96.81 75 SER A O 1
ATOM 539 N N . VAL A 1 76 ? -0.192 -25.719 -14.688 1 98.12 76 VAL A N 1
ATOM 540 C CA . VAL A 1 76 ? 0.701 -24.656 -14.266 1 98.12 76 VAL A CA 1
ATOM 541 C C . VAL A 1 76 ? 0.569 -24.438 -12.758 1 98.12 76 VAL A C 1
ATOM 543 O O . VAL A 1 76 ? -0.543 -24.344 -12.227 1 98.12 76 VAL A O 1
ATOM 546 N N . ARG A 1 77 ? 1.65 -24.469 -12.055 1 98.5 77 ARG A N 1
ATOM 547 C CA . ARG A 1 77 ? 1.666 -24.188 -10.617 1 98.5 77 ARG A CA 1
ATOM 548 C C . ARG A 1 77 ? 1.893 -22.719 -10.336 1 98.5 77 ARG A C 1
ATOM 550 O O . ARG A 1 77 ? 2.73 -22.078 -10.984 1 98.5 77 ARG A O 1
ATOM 557 N N . VAL A 1 78 ? 1.166 -22.156 -9.367 1 98.56 78 VAL A N 1
ATOM 558 C CA . VAL A 1 78 ? 1.165 -20.703 -9.18 1 98.56 78 VAL A CA 1
ATOM 559 C C . VAL A 1 78 ? 1.712 -20.359 -7.801 1 98.56 78 VAL A C 1
ATOM 561 O O . VAL A 1 78 ? 1.307 -20.953 -6.797 1 98.56 78 VAL A O 1
ATOM 564 N N . ILE A 1 79 ? 2.627 -19.469 -7.754 1 98.44 79 ILE A N 1
ATOM 565 C CA . ILE A 1 79 ? 3.113 -18.797 -6.547 1 98.44 79 ILE A CA 1
ATOM 566 C C . ILE A 1 79 ? 2.656 -17.344 -6.535 1 98.44 79 ILE A C 1
ATOM 568 O O . ILE A 1 79 ? 2.936 -16.594 -7.469 1 98.44 79 ILE A O 1
ATOM 572 N N . VAL A 1 80 ? 1.935 -16.984 -5.461 1 97.56 80 VAL A N 1
ATOM 573 C CA . VAL A 1 80 ? 1.539 -15.594 -5.309 1 97.56 80 VAL A CA 1
ATOM 574 C C . VAL A 1 80 ? 2.51 -14.883 -4.371 1 97.56 80 VAL A C 1
ATOM 576 O O . VAL A 1 80 ? 2.809 -15.375 -3.281 1 97.56 80 VAL A O 1
ATOM 579 N N . LEU A 1 81 ? 3.064 -13.844 -4.836 1 96.12 81 LEU A N 1
ATOM 580 C CA . LEU A 1 81 ? 3.918 -12.93 -4.086 1 96.12 81 LEU A CA 1
ATOM 581 C C . LEU A 1 81 ? 3.273 -11.555 -3.98 1 96.12 81 LEU A C 1
ATOM 583 O O . LEU A 1 81 ? 3.162 -10.836 -4.977 1 96.12 81 LEU A O 1
ATOM 587 N N . THR A 1 82 ? 2.834 -11.172 -2.736 1 93 82 THR A N 1
ATOM 588 C CA . THR A 1 82 ? 1.968 -10.008 -2.652 1 93 82 THR A CA 1
ATOM 589 C C . THR A 1 82 ? 2.229 -9.227 -1.365 1 93 82 THR A C 1
ATOM 591 O O . THR A 1 82 ? 2.822 -9.758 -0.424 1 93 82 THR A O 1
ATOM 594 N N . MET A 1 83 ? 1.853 -7.938 -1.407 1 88.25 83 MET A N 1
ATOM 595 C CA . MET A 1 83 ? 1.89 -7.109 -0.207 1 88.25 83 MET A CA 1
ATOM 596 C C . MET A 1 83 ? 0.666 -7.359 0.667 1 88.25 83 MET A C 1
ATOM 598 O O . MET A 1 83 ? 0.628 -6.941 1.825 1 88.25 83 MET A O 1
ATOM 602 N N . LEU A 1 84 ? -0.399 -7.984 0.133 1 89.19 84 LEU A N 1
ATOM 603 C CA . LEU A 1 84 ? -1.651 -8.234 0.838 1 89.19 84 LEU A CA 1
ATOM 604 C C . LEU A 1 84 ? -1.518 -9.43 1.777 1 89.19 84 LEU A C 1
ATOM 606 O O . LEU A 1 84 ? -1.612 -10.578 1.343 1 89.19 84 LEU A O 1
ATOM 610 N N . ASP A 1 85 ? -1.337 -9.164 3.043 1 82.94 85 ASP A N 1
ATOM 611 C CA . ASP A 1 85 ? -0.951 -10.219 3.98 1 82.94 85 ASP A CA 1
ATOM 612 C C . ASP A 1 85 ? -2.102 -10.562 4.922 1 82.94 85 ASP A C 1
ATOM 614 O O . ASP A 1 85 ? -1.876 -10.93 6.078 1 82.94 85 ASP A O 1
ATOM 618 N N . ASN A 1 86 ? -3.266 -10.461 4.43 1 85.38 86 ASN A N 1
ATOM 619 C CA . ASN A 1 86 ? -4.434 -10.883 5.199 1 85.38 86 ASN A CA 1
ATOM 620 C C . ASN A 1 86 ? -4.621 -12.398 5.145 1 85.38 86 ASN A C 1
ATOM 622 O O . ASN A 1 86 ? -4.66 -12.984 4.062 1 85.38 86 ASN A O 1
ATOM 626 N N . PRO A 1 87 ? -4.758 -12.953 6.305 1 85.75 87 PRO A N 1
ATOM 627 C CA . PRO A 1 87 ? -4.836 -14.414 6.328 1 85.75 87 PRO A CA 1
ATOM 628 C C . PRO A 1 87 ? -6.016 -14.953 5.527 1 85.75 87 PRO A C 1
ATOM 630 O O . PRO A 1 87 ? -5.891 -15.977 4.848 1 85.75 87 PRO A O 1
ATOM 633 N N . VAL A 1 88 ? -7.152 -14.336 5.66 1 86.31 88 VAL A N 1
ATOM 634 C CA . VAL A 1 88 ? -8.336 -14.797 4.941 1 86.31 88 VAL A CA 1
ATOM 635 C C . VAL A 1 88 ? -8.109 -14.664 3.436 1 86.31 88 VAL A C 1
ATOM 637 O O . VAL A 1 88 ? -8.43 -15.578 2.672 1 86.31 88 VAL A O 1
ATOM 640 N N . LEU A 1 89 ? -7.59 -13.57 3.07 1 89.88 89 LEU A N 1
ATOM 641 C CA . LEU A 1 89 ? -7.312 -13.352 1.655 1 89.88 89 LEU A CA 1
ATOM 642 C 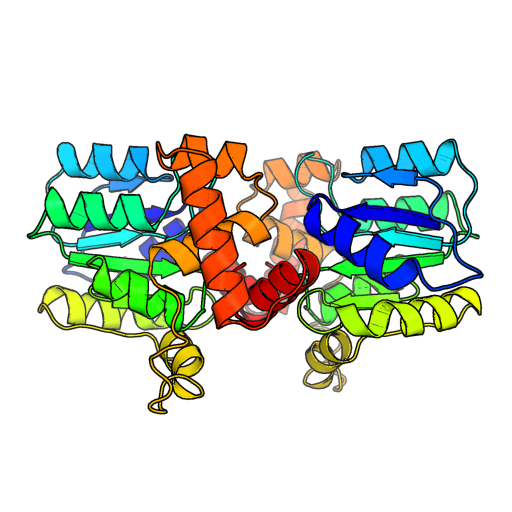C . LEU A 1 89 ? -6.277 -14.344 1.143 1 89.88 89 LEU A C 1
ATOM 644 O O . LEU A 1 89 ? -6.418 -14.883 0.042 1 89.88 89 LEU A O 1
ATOM 648 N N . MET A 1 90 ? -5.301 -14.594 1.922 1 90.94 90 MET A N 1
ATOM 649 C CA . MET A 1 90 ? -4.262 -15.547 1.525 1 90.94 90 MET A CA 1
ATOM 650 C C . MET A 1 90 ? -4.836 -16.953 1.399 1 90.94 90 MET A C 1
ATOM 652 O O . MET A 1 90 ? -4.461 -17.703 0.495 1 90.94 90 MET A O 1
ATOM 656 N N . HIS A 1 91 ? -5.68 -17.312 2.285 1 90.19 91 HIS A N 1
ATOM 657 C CA . HIS A 1 91 ? -6.383 -18.578 2.178 1 90.19 91 HIS A CA 1
ATOM 658 C C . HIS A 1 91 ? -7.207 -18.656 0.895 1 90.19 91 HIS A C 1
ATOM 660 O O . HIS A 1 91 ? -7.199 -19.672 0.199 1 90.19 91 HIS A O 1
ATOM 666 N N . THR A 1 92 ? -7.852 -17.578 0.618 1 90.88 92 THR A N 1
ATOM 667 C CA . THR A 1 92 ? -8.656 -17.484 -0.594 1 90.88 92 THR A CA 1
ATOM 668 C C . THR A 1 92 ? -7.789 -17.656 -1.836 1 90.88 92 THR A C 1
ATOM 670 O O . THR A 1 92 ? -8.203 -18.312 -2.799 1 90.88 92 THR A O 1
ATOM 673 N N . MET A 1 93 ? -6.598 -17.109 -1.824 1 93.75 93 MET A N 1
ATOM 674 C CA . MET A 1 93 ? -5.664 -17.266 -2.938 1 93.75 93 MET A CA 1
ATOM 675 C C . MET A 1 93 ? -5.316 -18.734 -3.158 1 93.75 93 MET A C 1
ATOM 677 O O . MET A 1 93 ? -5.266 -19.203 -4.297 1 93.75 93 MET A O 1
ATOM 681 N N . ARG A 1 94 ? -5.148 -19.391 -2.098 1 93.81 94 ARG A N 1
ATOM 682 C CA . ARG A 1 94 ? -4.82 -20.812 -2.184 1 93.81 94 ARG A CA 1
ATOM 683 C C . ARG A 1 94 ? -5.996 -21.609 -2.727 1 93.81 94 ARG A C 1
ATOM 685 O O . ARG A 1 94 ? -5.82 -22.5 -3.576 1 93.81 94 ARG A O 1
ATOM 692 N N . GLN A 1 95 ? -7.129 -21.266 -2.279 1 92.19 95 GLN A N 1
ATOM 693 C CA . GLN A 1 95 ? -8.328 -21.938 -2.764 1 92.19 95 GLN A CA 1
ATOM 694 C C . GLN A 1 95 ? -8.547 -21.672 -4.254 1 92.19 95 GLN A C 1
ATOM 696 O O . GLN A 1 95 ? -9.094 -22.516 -4.965 1 92.19 95 GLN A O 1
ATOM 701 N N . ALA A 1 96 ? -8.086 -20.594 -4.672 1 93.31 96 ALA A N 1
ATOM 702 C CA . ALA A 1 96 ? -8.281 -20.203 -6.062 1 93.31 96 ALA A CA 1
ATOM 703 C C . ALA A 1 96 ? -7.219 -20.828 -6.965 1 93.31 96 ALA A C 1
ATOM 705 O O . ALA A 1 96 ? -7.27 -20.688 -8.188 1 93.31 96 ALA A O 1
ATOM 706 N N . GLY A 1 97 ? -6.23 -21.484 -6.32 1 94.88 97 GLY A N 1
ATOM 707 C CA . GLY A 1 97 ? -5.332 -22.25 -7.172 1 94.88 97 GLY A CA 1
ATOM 708 C C . GLY A 1 97 ? -3.867 -21.984 -6.879 1 94.88 97 GLY A C 1
ATOM 709 O O . GLY A 1 97 ? -2.988 -22.641 -7.441 1 94.88 97 GLY A O 1
ATOM 710 N N . ALA A 1 98 ? -3.59 -21.031 -6.027 1 97.38 98 ALA A N 1
ATOM 711 C CA . ALA A 1 98 ? -2.195 -20.781 -5.68 1 97.38 98 ALA A CA 1
ATOM 712 C C . ALA A 1 98 ? -1.628 -21.906 -4.82 1 97.38 98 ALA A C 1
ATOM 714 O O . ALA A 1 98 ? -2.191 -22.25 -3.779 1 97.38 98 ALA A O 1
ATOM 715 N N . LEU A 1 99 ? -0.59 -22.453 -5.258 1 97.94 99 LEU A N 1
ATOM 716 C CA . LEU A 1 99 ? 0.054 -23.516 -4.492 1 97.94 99 LEU A CA 1
ATOM 717 C C . LEU A 1 99 ? 0.941 -22.922 -3.396 1 97.94 99 LEU A C 1
ATOM 719 O O . LEU A 1 99 ? 1.168 -23.562 -2.367 1 97.94 99 LEU A O 1
ATOM 723 N N . ALA A 1 100 ? 1.457 -21.75 -3.615 1 97.94 100 ALA A N 1
ATOM 724 C CA . ALA A 1 100 ? 2.246 -21.047 -2.609 1 97.94 100 ALA A CA 1
ATOM 725 C C . ALA A 1 100 ? 1.837 -19.578 -2.527 1 97.94 100 ALA A C 1
ATOM 727 O O . ALA A 1 100 ? 1.466 -18.969 -3.535 1 97.94 100 ALA A O 1
ATOM 728 N N . VAL A 1 101 ? 1.915 -19.078 -1.316 1 96.94 101 VAL A N 1
ATOM 729 C CA . VAL A 1 101 ? 1.655 -17.656 -1.069 1 96.94 101 VAL A CA 1
ATOM 730 C C . VAL A 1 101 ? 2.756 -17.078 -0.183 1 96.94 101 VAL A C 1
ATOM 732 O O . VAL A 1 101 ? 3.066 -17.625 0.874 1 96.94 101 VAL A O 1
ATOM 735 N N . LEU A 1 102 ? 3.355 -16.031 -0.667 1 95.81 102 LEU A N 1
ATOM 736 C CA . LEU A 1 102 ? 4.426 -15.336 0.046 1 95.81 102 LEU A CA 1
ATOM 737 C C . LEU A 1 102 ? 4.121 -13.844 0.176 1 95.81 102 LEU A C 1
ATOM 739 O O . LEU A 1 102 ? 3.584 -13.234 -0.751 1 95.81 102 LEU A O 1
ATOM 743 N N . SER A 1 103 ? 4.535 -13.328 1.31 1 93.25 103 SER A N 1
ATOM 744 C CA . SER A 1 103 ? 4.43 -11.891 1.528 1 93.25 103 SER A CA 1
ATOM 745 C C . SER A 1 103 ? 5.645 -11.156 0.97 1 93.25 103 SER A C 1
ATOM 747 O O . SER A 1 103 ? 6.785 -11.555 1.219 1 93.25 103 SER A O 1
ATOM 749 N N . LYS A 1 104 ? 5.422 -10.102 0.237 1 91.19 104 LYS A N 1
ATOM 750 C CA . LYS A 1 104 ? 6.52 -9.258 -0.244 1 91.19 104 LYS A CA 1
ATOM 751 C C . LYS A 1 104 ? 7.23 -8.57 0.915 1 91.19 104 LYS A C 1
ATOM 753 O O . LYS A 1 104 ? 8.367 -8.117 0.769 1 91.19 104 LYS A O 1
ATOM 758 N N . ARG A 1 105 ? 6.648 -8.445 2.021 1 84.5 105 ARG A N 1
ATOM 759 C CA . ARG A 1 105 ? 7.203 -7.727 3.166 1 84.5 105 ARG A CA 1
ATOM 760 C C . ARG A 1 105 ? 8.234 -8.578 3.9 1 84.5 105 ARG A C 1
ATOM 762 O O . ARG A 1 105 ? 9.242 -8.062 4.379 1 84.5 105 ARG A O 1
ATOM 769 N N . GLY A 1 106 ? 8.062 -9.906 3.828 1 84.19 106 GLY A N 1
ATOM 770 C CA . GLY A 1 106 ? 8.93 -10.641 4.734 1 84.19 106 GLY A CA 1
ATOM 771 C C . GLY A 1 106 ? 9.359 -11.984 4.188 1 84.19 106 GLY A C 1
ATOM 772 O O . GLY A 1 106 ? 10.227 -12.648 4.762 1 84.19 106 GLY A O 1
ATOM 773 N N . ASP A 1 107 ? 8.789 -12.328 3.119 1 88.69 107 ASP A N 1
ATOM 774 C CA . ASP A 1 107 ? 9.016 -13.703 2.688 1 88.69 107 ASP A CA 1
ATOM 775 C C . ASP A 1 107 ? 9.828 -13.742 1.395 1 88.69 107 ASP A C 1
ATOM 777 O O . ASP A 1 107 ? 9.984 -14.812 0.792 1 88.69 107 ASP A O 1
ATOM 781 N N . LEU A 1 108 ? 10.312 -12.656 0.958 1 86.75 108 LEU A N 1
ATOM 782 C CA . LEU A 1 108 ? 10.992 -12.641 -0.335 1 86.75 108 LEU A CA 1
ATOM 783 C C . LEU A 1 108 ? 12.164 -13.609 -0.347 1 86.75 108 LEU A C 1
ATOM 785 O O . LEU A 1 108 ? 12.398 -14.305 -1.343 1 86.75 108 LEU A O 1
ATOM 789 N N . ASP A 1 109 ? 12.867 -13.664 0.75 1 86 109 ASP A N 1
ATOM 790 C CA . ASP A 1 109 ? 14.055 -14.516 0.84 1 86 109 ASP A CA 1
ATOM 791 C C . ASP A 1 109 ? 13.664 -15.992 0.84 1 86 109 ASP A C 1
ATOM 793 O O . ASP A 1 109 ? 14.523 -16.859 0.669 1 86 109 ASP A O 1
ATOM 797 N N . GLU A 1 110 ? 12.422 -16.297 0.927 1 93.44 110 GLU A N 1
ATOM 798 C CA . GLU A 1 110 ? 11.945 -17.672 0.948 1 93.44 110 GLU A CA 1
ATOM 799 C C . GLU A 1 110 ? 11.5 -18.125 -0.439 1 93.44 110 GLU A C 1
ATO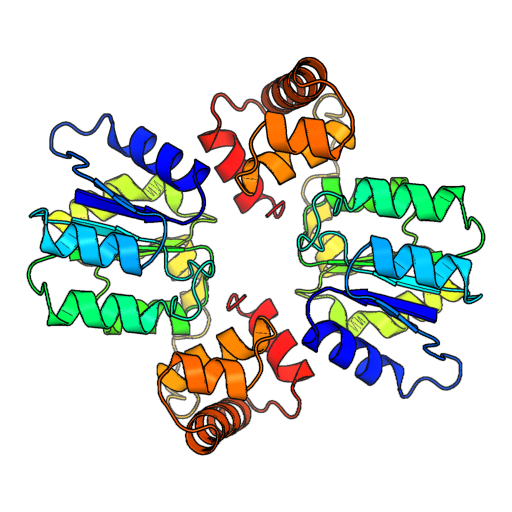M 801 O O . GLU A 1 110 ? 11.109 -19.281 -0.625 1 93.44 110 GLU A O 1
ATOM 806 N N . LEU A 1 111 ? 11.617 -17.281 -1.394 1 94.5 111 LEU A N 1
ATOM 807 C CA . LEU A 1 111 ? 11.109 -17.562 -2.734 1 94.5 111 LEU A CA 1
ATOM 808 C C . LEU A 1 111 ? 11.781 -18.797 -3.318 1 94.5 111 LEU A C 1
ATOM 810 O O . LEU A 1 111 ? 11.109 -19.672 -3.885 1 94.5 111 LEU A O 1
ATOM 814 N N . PRO A 1 112 ? 13.133 -18.984 -3.162 1 93.81 112 PRO A N 1
ATOM 815 C CA . PRO A 1 112 ? 13.75 -20.188 -3.695 1 93.81 112 PRO A CA 1
ATOM 816 C C . PRO A 1 112 ? 13.195 -21.469 -3.064 1 93.81 112 PRO A C 1
ATOM 818 O O . PRO A 1 112 ? 12.984 -22.469 -3.762 1 93.81 112 PRO A O 1
ATOM 821 N N . ARG A 1 113 ? 12.977 -21.406 -1.758 1 94.94 113 ARG A N 1
ATOM 822 C CA . ARG A 1 113 ? 12.414 -22.562 -1.078 1 94.94 113 ARG A CA 1
ATOM 823 C C . ARG A 1 113 ? 10.984 -22.812 -1.543 1 94.94 113 ARG A C 1
ATOM 825 O O . ARG A 1 113 ? 10.586 -23.969 -1.719 1 94.94 113 ARG A O 1
ATOM 832 N N . ALA A 1 114 ? 10.227 -21.766 -1.703 1 96.62 114 ALA A N 1
ATOM 833 C CA . ALA A 1 114 ? 8.859 -21.891 -2.209 1 96.62 114 ALA A CA 1
ATOM 834 C C . ALA A 1 114 ? 8.844 -22.516 -3.604 1 96.62 114 ALA A C 1
ATOM 836 O O . ALA A 1 114 ? 8.039 -23.406 -3.889 1 96.62 114 ALA A O 1
ATOM 837 N N . LEU A 1 115 ? 9.742 -22.062 -4.422 1 96.38 115 LEU A N 1
ATOM 838 C CA . LEU A 1 115 ? 9.844 -22.578 -5.789 1 96.38 115 LEU A CA 1
ATOM 839 C C . LEU A 1 115 ? 10.164 -24.062 -5.793 1 96.38 115 LEU A C 1
ATOM 841 O O . LEU A 1 115 ? 9.562 -24.828 -6.543 1 96.38 115 LEU A O 1
ATOM 845 N N . ALA A 1 116 ? 11.086 -24.469 -4.973 1 94.81 116 ALA A N 1
ATOM 846 C CA . ALA A 1 116 ? 11.461 -25.875 -4.883 1 94.81 116 ALA A CA 1
ATOM 847 C C . ALA A 1 116 ? 10.273 -26.734 -4.453 1 94.81 116 ALA A C 1
ATOM 849 O O . ALA A 1 116 ? 10.023 -27.797 -5.027 1 94.81 116 ALA A O 1
ATOM 850 N N . ALA A 1 117 ? 9.57 -26.25 -3.457 1 97.06 117 ALA A N 1
ATOM 851 C CA . ALA A 1 117 ? 8.398 -26.969 -2.967 1 97.06 117 ALA A CA 1
ATOM 852 C C . ALA A 1 117 ? 7.328 -27.078 -4.047 1 97.06 117 ALA A C 1
ATOM 854 O O . ALA A 1 117 ? 6.812 -28.172 -4.312 1 97.06 117 ALA A O 1
ATOM 855 N N . VAL A 1 118 ? 7.016 -25.984 -4.695 1 97.19 118 VAL A N 1
ATOM 856 C CA . VAL A 1 118 ? 5.953 -25.906 -5.691 1 97.19 118 VAL A CA 1
ATOM 857 C C . VAL A 1 118 ? 6.312 -26.75 -6.902 1 97.19 118 VAL A C 1
ATOM 859 O O . VAL A 1 118 ? 5.441 -27.375 -7.512 1 97.19 118 VAL A O 1
ATOM 862 N N . TYR A 1 119 ? 7.562 -26.766 -7.238 1 94.94 119 TYR A N 1
ATOM 863 C CA . TYR A 1 119 ? 8.016 -27.594 -8.352 1 94.94 119 TYR A CA 1
ATOM 864 C C . TYR A 1 119 ? 7.676 -29.062 -8.102 1 94.94 119 TYR A C 1
ATOM 866 O O . TYR A 1 119 ? 7.359 -29.797 -9.039 1 94.94 119 TYR A O 1
ATOM 874 N N . GLN A 1 120 ? 7.723 -29.453 -6.855 1 95.69 120 GLN A N 1
ATOM 875 C CA . GLN A 1 120 ? 7.422 -30.828 -6.48 1 95.69 120 GLN A CA 1
ATOM 876 C C . GLN A 1 120 ? 5.93 -31.016 -6.227 1 95.69 120 GLN A C 1
ATOM 878 O O . GLN A 1 120 ? 5.5 -32.062 -5.754 1 95.69 120 GLN A O 1
ATOM 883 N N . GLY A 1 121 ? 5.172 -30.016 -6.438 1 96 121 GLY A N 1
ATOM 884 C CA . GLY A 1 121 ? 3.73 -30.078 -6.246 1 96 121 GLY A CA 1
ATOM 885 C C . GLY A 1 121 ? 3.314 -29.922 -4.797 1 96 121 GLY A C 1
ATOM 886 O O . GLY A 1 121 ? 2.195 -30.281 -4.426 1 96 121 GLY A O 1
ATOM 887 N N . ARG A 1 122 ? 4.195 -29.375 -3.949 1 97.12 122 ARG A N 1
ATOM 888 C CA . ARG A 1 122 ? 3.916 -29.203 -2.527 1 97.12 122 ARG A CA 1
ATOM 889 C C . ARG A 1 122 ? 3.549 -27.766 -2.211 1 97.12 122 ARG A C 1
ATOM 891 O O . ARG A 1 122 ? 4.148 -26.828 -2.752 1 97.12 122 ARG A O 1
ATOM 898 N N . PRO A 1 123 ? 2.576 -27.656 -1.372 1 96.75 123 PRO A N 1
ATOM 899 C CA . PRO A 1 123 ? 2.209 -26.281 -0.978 1 96.75 123 PRO A CA 1
ATOM 900 C C . PRO A 1 123 ? 3.279 -25.609 -0.121 1 96.75 123 PRO A C 1
ATOM 902 O O . PRO A 1 123 ? 4.129 -26.297 0.46 1 96.75 123 PRO A O 1
ATOM 905 N N . PHE A 1 124 ? 3.252 -24.312 -0.128 1 96.31 124 PHE A N 1
ATOM 906 C CA . PHE A 1 124 ? 4.199 -23.516 0.65 1 96.31 124 PHE A CA 1
ATOM 907 C C . PHE A 1 124 ? 3.564 -22.203 1.103 1 96.31 124 PHE A C 1
ATOM 909 O O . PHE A 1 124 ? 2.895 -21.531 0.317 1 96.31 124 PHE A O 1
ATOM 916 N N . VAL A 1 125 ? 3.631 -21.875 2.35 1 94.44 125 VAL A N 1
ATOM 917 C CA . VAL A 1 125 ? 3.207 -20.594 2.9 1 94.44 125 VAL A CA 1
ATOM 918 C C . VAL A 1 125 ? 4.391 -19.906 3.572 1 94.44 125 VAL A C 1
ATOM 920 O O . VAL A 1 125 ? 5.051 -20.5 4.434 1 94.44 125 VAL A O 1
ATOM 923 N N . GLY A 1 126 ? 4.684 -18.703 3.121 1 94.44 126 GLY A N 1
ATOM 924 C CA . GLY A 1 126 ? 5.762 -17.953 3.738 1 94.44 126 GLY A CA 1
ATOM 925 C C . GLY A 1 126 ? 5.57 -17.75 5.227 1 94.44 126 GLY A C 1
ATOM 926 O O . GLY A 1 126 ? 4.438 -17.734 5.719 1 94.44 126 GLY A O 1
ATOM 927 N N . THR A 1 127 ? 6.617 -17.562 5.895 1 91.12 127 THR A N 1
ATOM 928 C CA . THR A 1 127 ? 6.602 -17.422 7.344 1 91.12 127 THR A CA 1
ATOM 929 C C . THR A 1 127 ? 5.762 -16.219 7.758 1 91.12 127 THR A C 1
ATOM 931 O O . THR A 1 127 ? 4.902 -16.328 8.633 1 91.12 127 THR A O 1
ATOM 934 N N . HIS A 1 128 ? 6.02 -15.109 7.141 1 85.75 128 HIS A N 1
ATOM 935 C CA . HIS A 1 128 ? 5.258 -13.898 7.449 1 85.75 128 HIS A CA 1
ATOM 936 C C . HIS A 1 128 ? 3.791 -14.062 7.066 1 85.75 128 HIS A C 1
ATOM 938 O O . HIS A 1 128 ? 2.898 -13.695 7.836 1 85.75 128 HIS A O 1
ATOM 944 N N . ALA A 1 129 ? 3.562 -14.602 5.902 1 83.75 129 ALA A N 1
ATOM 945 C CA . ALA A 1 129 ? 2.205 -14.852 5.426 1 83.75 129 ALA A CA 1
ATOM 946 C C . ALA A 1 129 ? 1.449 -15.766 6.387 1 83.75 129 ALA A C 1
ATOM 948 O O . ALA A 1 129 ? 0.25 -15.594 6.609 1 83.75 129 ALA A O 1
ATOM 949 N N . GLY A 1 130 ? 2.176 -16.766 6.852 1 81.19 130 GLY A N 1
ATOM 950 C CA . GLY A 1 130 ? 1.574 -17.703 7.789 1 81.19 130 GLY A CA 1
ATOM 951 C C . GLY A 1 130 ? 1.332 -17.094 9.156 1 81.19 130 GLY A C 1
ATOM 952 O O . GLY A 1 130 ? 0.353 -17.438 9.828 1 81.19 130 GLY A O 1
ATOM 953 N N . ALA A 1 131 ? 2.248 -16.281 9.578 1 74.94 131 ALA A N 1
ATOM 954 C CA . ALA A 1 131 ? 2.135 -15.656 10.891 1 74.94 131 ALA A CA 1
ATOM 955 C C . ALA A 1 131 ? 0.966 -14.68 10.93 1 74.94 131 ALA A C 1
ATOM 957 O O . ALA A 1 131 ? 0.307 -14.523 11.961 1 74.94 131 ALA A O 1
ATOM 958 N N . ALA A 1 132 ? 0.827 -14.062 9.898 1 62.31 132 ALA A N 1
ATOM 959 C CA . ALA A 1 132 ? -0.313 -13.156 9.82 1 62.31 132 ALA A CA 1
ATOM 960 C C . ALA A 1 132 ? -1.628 -13.906 10.016 1 62.31 132 ALA A C 1
ATOM 962 O O . ALA A 1 132 ? -2.598 -13.344 10.531 1 62.31 132 ALA A O 1
ATOM 963 N N . GLY A 1 133 ? -1.624 -15.211 9.602 1 55.38 133 GLY A N 1
ATOM 964 C CA . GLY A 1 133 ? -2.779 -16.078 9.727 1 55.38 133 GLY A CA 1
ATOM 965 C C . GLY A 1 133 ? -2.904 -16.719 11.102 1 55.38 133 GLY A C 1
ATOM 966 O O . GLY A 1 133 ? -3.955 -17.266 11.445 1 55.38 133 GLY A O 1
ATOM 967 N N . GLY A 1 134 ? -1.786 -17.125 11.703 1 50.38 134 GLY A N 1
ATOM 968 C CA . GLY A 1 134 ? -1.773 -17.922 12.922 1 50.38 134 GLY A CA 1
ATOM 969 C C . GLY A 1 134 ? -2.6 -17.312 14.039 1 50.38 134 GLY A C 1
ATOM 970 O O . GLY A 1 134 ? -2.926 -17.984 15.023 1 50.38 134 GLY A O 1
ATOM 971 N N . GLY A 1 135 ? -2.422 -16.109 14.32 1 41.44 135 GLY A N 1
ATOM 972 C CA . GLY A 1 135 ? -3.299 -15.836 15.445 1 41.44 135 GLY A CA 1
ATOM 973 C C . GLY A 1 135 ? -4.695 -16.406 15.273 1 41.44 135 GLY A C 1
ATOM 974 O O . GLY A 1 135 ? -5.211 -17.078 16.172 1 41.44 135 GLY A O 1
ATOM 975 N N . ALA A 1 136 ? -5.469 -15.695 14.516 1 40.25 136 ALA A N 1
ATOM 976 C CA . ALA A 1 136 ? -6.922 -15.781 14.617 1 40.25 136 ALA A CA 1
ATOM 977 C C . ALA A 1 136 ? -7.438 -17.094 14.016 1 40.25 136 ALA A C 1
ATOM 979 O O . ALA A 1 136 ? -8.641 -17.359 14.039 1 40.25 136 ALA A O 1
ATOM 980 N N . MET A 1 137 ? -6.738 -17.609 12.891 1 39.62 137 MET A N 1
ATOM 981 C CA . MET A 1 137 ? -7.68 -18.531 12.273 1 39.62 137 MET A CA 1
ATOM 982 C C . MET A 1 137 ? -7.895 -19.766 13.156 1 39.62 137 MET A C 1
ATOM 984 O O . MET A 1 137 ? -8.297 -20.828 12.672 1 39.62 137 MET A O 1
ATOM 988 N N . ARG A 1 138 ? -7.238 -19.953 14.18 1 34.97 138 ARG A N 1
ATOM 989 C CA . ARG A 1 138 ? -7.645 -21.219 14.766 1 34.97 138 ARG A CA 1
ATOM 990 C C . ARG A 1 138 ? -9.164 -21.375 14.75 1 34.97 138 ARG A C 1
ATOM 992 O O . ARG A 1 138 ? -9.68 -22.484 14.727 1 34.97 138 ARG A O 1
ATOM 999 N N . GLY A 1 139 ? -9.836 -20.812 15.945 1 34.62 139 GLY A N 1
ATOM 1000 C CA . GLY A 1 139 ? -11.094 -21.344 16.438 1 34.62 139 GLY A CA 1
ATOM 1001 C C . GLY A 1 139 ? -12.156 -21.438 15.352 1 34.62 139 GLY A C 1
ATOM 1002 O O . GLY A 1 139 ? -12.023 -20.844 14.281 1 34.62 139 GLY A O 1
ATOM 1003 N N . THR A 1 140 ? -13.328 -22.359 15.562 1 35.22 140 THR A N 1
ATOM 1004 C CA . THR A 1 140 ? -14.672 -22.797 15.195 1 35.22 140 THR A CA 1
ATOM 1005 C C . THR A 1 140 ? -15.5 -21.625 14.688 1 35.22 140 THR A C 1
ATOM 1007 O O . THR A 1 140 ? -16.672 -21.797 14.352 1 35.22 140 THR A O 1
ATOM 1010 N N . ASP A 1 141 ? -15.43 -20.438 15.133 1 40.72 141 ASP A N 1
ATOM 1011 C CA . ASP A 1 141 ? -16.594 -19.609 14.82 1 40.72 141 ASP A CA 1
ATOM 1012 C C . ASP A 1 141 ? -16.594 -19.188 13.352 1 40.72 141 ASP A C 1
ATOM 1014 O O . ASP A 1 141 ? -16.047 -18.141 12.992 1 40.72 141 ASP A O 1
ATOM 1018 N N . ALA A 1 142 ? -16.625 -20.141 12.367 1 42.88 142 ALA A N 1
ATOM 1019 C CA . ALA A 1 142 ? -16.875 -20.391 10.953 1 42.88 142 ALA A CA 1
ATOM 1020 C C . ALA A 1 142 ? -17.75 -19.297 10.352 1 42.88 142 ALA A C 1
ATOM 1022 O O . ALA A 1 142 ? -17.547 -18.891 9.203 1 42.88 142 ALA A O 1
ATOM 1023 N N . PRO A 1 143 ? -18.922 -19.219 11.008 1 44.41 143 PRO A N 1
ATOM 1024 C CA . PRO A 1 143 ? -19.969 -18.391 10.398 1 44.41 143 PRO A CA 1
ATOM 1025 C C . PRO A 1 143 ? -19.438 -17.031 9.938 1 44.41 143 PRO A C 1
ATOM 1027 O O . PRO A 1 143 ? -20.094 -16.359 9.133 1 44.41 143 PRO A O 1
ATOM 1030 N N . ARG A 1 144 ? -18.266 -16.453 10.617 1 58.03 144 ARG A N 1
ATOM 1031 C CA . ARG A 1 144 ? -17.875 -15.07 10.414 1 58.03 144 ARG A CA 1
ATOM 1032 C C . ARG A 1 144 ? -16.766 -14.969 9.359 1 58.03 144 ARG A C 1
ATOM 1034 O O . ARG A 1 144 ? -16.188 -13.898 9.164 1 58.03 144 ARG A O 1
ATOM 1041 N N . GLN A 1 145 ? -16.547 -16.031 8.641 1 79.5 145 GLN A N 1
ATOM 1042 C CA . GLN A 1 145 ? -15.477 -15.945 7.645 1 79.5 145 GLN A CA 1
ATOM 1043 C C . GLN A 1 145 ? -16 -15.375 6.332 1 79.5 145 GLN A C 1
ATOM 1045 O O . GLN A 1 145 ? -17.047 -15.805 5.836 1 79.5 145 GLN A O 1
ATOM 1050 N N . LEU A 1 146 ? -15.445 -14.422 5.887 1 89.75 146 LEU A N 1
ATOM 1051 C CA . LEU A 1 146 ? -15.805 -13.82 4.613 1 89.75 146 LEU A CA 1
ATOM 1052 C C . LEU A 1 146 ? -15.578 -14.797 3.463 1 89.75 146 LEU A C 1
ATOM 1054 O O . LEU A 1 146 ? -14.578 -15.523 3.451 1 89.75 146 LEU A O 1
ATOM 1058 N N . SER A 1 147 ? -16.688 -14.953 2.648 1 89.38 147 SER A N 1
ATOM 1059 C CA . SER A 1 147 ? -16.469 -15.695 1.412 1 89.38 147 SER A CA 1
ATOM 1060 C C . SER A 1 147 ? -15.406 -15.031 0.543 1 89.38 147 SER A C 1
ATOM 1062 O O . SER A 1 147 ? -15.055 -13.867 0.759 1 89.38 147 SER A O 1
ATOM 1064 N N . PRO A 1 148 ? -14.883 -15.766 -0.449 1 87.88 148 PRO A N 1
ATOM 1065 C CA . PRO A 1 148 ? -13.906 -15.172 -1.363 1 87.88 148 PRO A CA 1
ATOM 1066 C C . PRO A 1 148 ? -14.414 -13.898 -2.033 1 87.88 148 PRO A C 1
ATOM 1068 O O . PRO A 1 148 ? -13.672 -12.914 -2.143 1 87.88 148 PRO A O 1
ATOM 1071 N N . ARG A 1 149 ? -15.641 -13.922 -2.348 1 88.88 149 ARG A N 1
ATOM 1072 C CA . ARG A 1 149 ? -16.203 -12.75 -3.01 1 88.88 149 ARG A CA 1
ATOM 1073 C C . ARG A 1 149 ? -16.391 -11.602 -2.023 1 88.88 149 ARG A C 1
ATOM 1075 O O . ARG A 1 149 ? -16.125 -10.438 -2.357 1 88.88 149 ARG A O 1
ATOM 1082 N N . GLU A 1 150 ? -16.781 -11.945 -0.858 1 91.88 150 GLU A N 1
ATOM 1083 C CA . GLU A 1 150 ? -16.984 -10.922 0.169 1 91.88 150 GLU A CA 1
ATOM 1084 C C . GLU A 1 150 ? -15.672 -10.219 0.51 1 91.88 150 GLU A C 1
ATOM 1086 O O . GLU A 1 150 ? -15.617 -8.992 0.582 1 91.88 150 GLU A O 1
ATOM 1091 N N . ILE A 1 151 ? -14.656 -10.938 0.725 1 90.62 151 ILE A N 1
ATOM 1092 C CA . ILE A 1 151 ? -13.375 -10.336 1.108 1 90.62 151 ILE A CA 1
ATOM 1093 C C . ILE A 1 151 ? -12.836 -9.492 -0.04 1 90.62 151 ILE A C 1
ATOM 1095 O O . ILE A 1 151 ?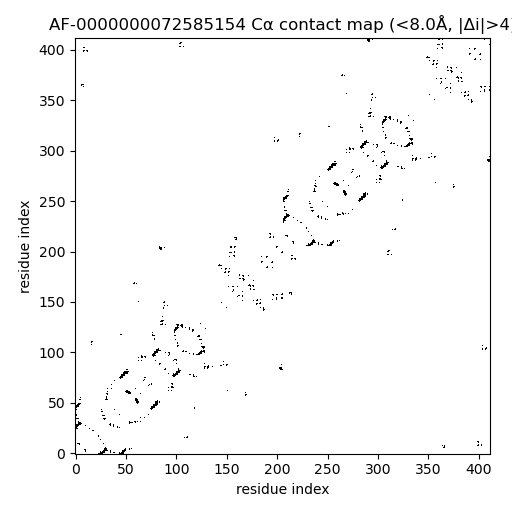 -12.227 -8.445 0.187 1 90.62 151 ILE A O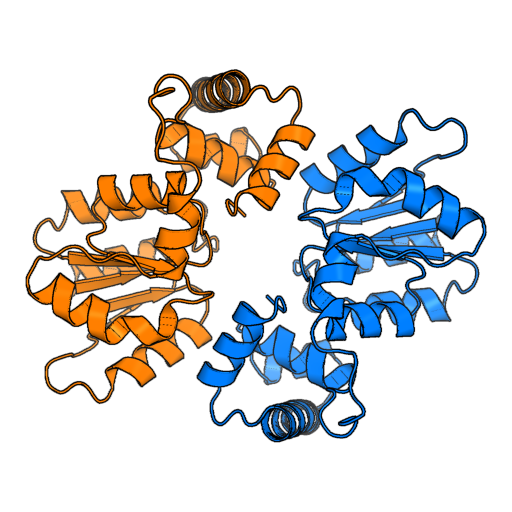 1
ATOM 1099 N N . GLU A 1 152 ? -12.992 -9.914 -1.224 1 89.06 152 GLU A N 1
ATOM 1100 C CA . GLU A 1 152 ? -12.562 -9.141 -2.385 1 89.06 152 GLU A CA 1
ATOM 1101 C C . GLU A 1 152 ? -13.305 -7.812 -2.475 1 89.06 152 GLU A C 1
ATOM 1103 O O . GLU A 1 152 ? -12.703 -6.777 -2.758 1 89.06 152 GLU A O 1
ATOM 1108 N N . VAL A 1 153 ? -14.609 -7.918 -2.301 1 90.75 153 VAL A N 1
ATOM 1109 C CA . VAL A 1 153 ? -15.414 -6.699 -2.348 1 90.75 153 VAL A CA 1
ATOM 1110 C C . VAL A 1 153 ? -14.953 -5.738 -1.251 1 90.75 153 VAL A C 1
ATOM 1112 O O . VAL A 1 153 ? -14.812 -4.535 -1.49 1 90.75 153 VAL A O 1
ATOM 1115 N N . VAL A 1 154 ? -14.719 -6.227 -0.059 1 90.88 154 VAL A N 1
ATOM 1116 C CA . VAL A 1 154 ? -14.25 -5.414 1.057 1 90.88 154 VAL A CA 1
ATOM 1117 C C . VAL A 1 154 ? -12.922 -4.758 0.692 1 90.88 154 VAL A C 1
ATOM 1119 O O . VAL A 1 154 ? -12.734 -3.555 0.897 1 90.88 154 VAL A O 1
ATOM 1122 N N . ARG A 1 155 ? -12.039 -5.52 0.145 1 89.94 155 ARG A N 1
ATOM 1123 C CA . ARG A 1 155 ? -10.727 -5.02 -0.25 1 89.94 155 ARG A CA 1
ATOM 1124 C C . ARG A 1 155 ? -10.859 -3.916 -1.295 1 89.94 155 ARG A C 1
ATOM 1126 O O . ARG A 1 155 ? -10.25 -2.85 -1.154 1 89.94 155 ARG A O 1
ATOM 1133 N N . LEU A 1 156 ? -11.602 -4.156 -2.293 1 88.38 156 LEU A N 1
ATOM 1134 C CA . LEU A 1 156 ? -11.727 -3.201 -3.387 1 88.38 156 LEU A CA 1
ATOM 1135 C C . LEU A 1 156 ? -12.414 -1.922 -2.914 1 88.38 156 LEU A C 1
ATOM 1137 O O . LEU A 1 156 ? -12.016 -0.821 -3.307 1 88.38 156 LEU A O 1
ATOM 1141 N N . CYS A 1 157 ? -13.391 -2.059 -2.074 1 89.06 157 CYS A N 1
ATOM 1142 C CA . CYS A 1 157 ? -14.023 -0.885 -1.483 1 89.06 157 CYS A CA 1
ATOM 1143 C C . CYS A 1 157 ? -13.016 -0.049 -0.712 1 89.06 157 CYS A C 1
ATOM 1145 O O . CYS A 1 157 ? -13.016 1.18 -0.809 1 89.06 157 CYS A O 1
ATOM 1147 N N . ALA A 1 158 ? -12.195 -0.762 -0.013 1 87.75 158 ALA A N 1
ATOM 1148 C CA . ALA A 1 158 ? -11.227 -0.089 0.846 1 87.75 158 ALA A CA 1
ATOM 1149 C C . ALA A 1 158 ? -10.188 0.663 0.018 1 87.75 158 ALA A C 1
ATOM 1151 O O . ALA A 1 158 ? -9.516 1.563 0.523 1 87.75 158 ALA A O 1
ATOM 1152 N N . THR A 1 159 ? -10 0.324 -1.234 1 82.44 159 THR A N 1
ATOM 1153 C CA . THR A 1 159 ? -9.047 1.008 -2.102 1 82.44 159 THR A CA 1
ATOM 1154 C C . THR A 1 159 ? -9.672 2.27 -2.697 1 82.44 159 THR A C 1
ATOM 1156 O O . THR A 1 159 ? -9 3.012 -3.422 1 82.44 159 THR A O 1
ATOM 1159 N N . GLY A 1 160 ? -11.023 2.504 -2.49 1 80.44 160 GLY A N 1
ATOM 1160 C CA . GLY A 1 160 ? -11.695 3.707 -2.957 1 80.44 160 GLY A CA 1
ATOM 1161 C C . GLY A 1 160 ? -12.578 3.467 -4.168 1 80.44 160 GLY A C 1
ATOM 1162 O O . GLY A 1 160 ? -13.211 4.395 -4.676 1 80.44 160 GLY A O 1
ATOM 1163 N N . MET A 1 161 ? -12.625 2.334 -4.586 1 84.06 161 MET A N 1
ATOM 1164 C CA . MET A 1 161 ? -13.484 2.033 -5.73 1 84.06 161 MET A CA 1
ATOM 1165 C C . MET A 1 161 ? -14.953 2.127 -5.344 1 84.06 161 MET A C 1
ATOM 1167 O O . MET A 1 161 ? -15.344 1.705 -4.254 1 84.06 161 MET A O 1
ATOM 1171 N N . THR A 1 162 ? -15.75 2.598 -6.309 1 86.5 162 THR A N 1
ATOM 1172 C CA . THR A 1 162 ? -17.188 2.66 -6.094 1 86.5 162 THR A CA 1
ATOM 1173 C C . THR A 1 162 ? -17.844 1.306 -6.367 1 86.5 162 THR A C 1
ATOM 1175 O O . THR A 1 162 ? -17.234 0.446 -7.016 1 86.5 162 THR A O 1
ATOM 1178 N N . MET A 1 163 ? -19.047 1.238 -5.898 1 89.75 163 MET A N 1
ATOM 1179 C CA . MET A 1 163 ? -19.797 0.012 -6.164 1 89.75 163 MET A CA 1
ATOM 1180 C C . MET A 1 163 ? -19.984 -0.195 -7.664 1 89.75 163 MET A C 1
ATOM 1182 O O . MET A 1 163 ? -19.938 -1.327 -8.148 1 89.75 163 MET A O 1
ATOM 1186 N N . THR A 1 164 ? -20.172 0.861 -8.336 1 91.38 164 THR A N 1
ATOM 1187 C CA . THR A 1 164 ? -20.312 0.801 -9.781 1 91.38 164 THR A CA 1
ATOM 1188 C C . THR A 1 164 ? -19.031 0.292 -10.438 1 91.38 164 THR A C 1
ATOM 1190 O O . THR A 1 164 ? -19.078 -0.572 -11.312 1 91.38 164 THR A O 1
ATOM 1193 N N . ASP A 1 165 ? -17.906 0.85 -10 1 86.62 165 ASP A N 1
ATOM 1194 C CA . ASP A 1 165 ? -16.609 0.404 -10.508 1 86.62 165 ASP A CA 1
ATOM 1195 C C . ASP A 1 165 ? -16.422 -1.093 -10.273 1 86.62 165 ASP A C 1
ATOM 1197 O O . ASP A 1 165 ? -15.984 -1.814 -11.172 1 86.62 165 ASP A O 1
ATOM 1201 N N . ILE A 1 166 ? -16.75 -1.507 -9.133 1 88.12 166 ILE A N 1
ATOM 1202 C CA . ILE A 1 166 ? -16.562 -2.902 -8.75 1 88.12 166 ILE A CA 1
ATOM 1203 C C . ILE A 1 166 ? -17.484 -3.795 -9.57 1 88.12 166 ILE A C 1
ATOM 1205 O O . ILE A 1 166 ? -17.062 -4.844 -10.07 1 88.12 166 ILE A O 1
ATOM 1209 N N . ALA A 1 167 ? -18.734 -3.377 -9.711 1 90.69 167 ALA A N 1
ATOM 1210 C CA . ALA A 1 167 ? -19.703 -4.121 -10.516 1 90.69 167 ALA A CA 1
ATOM 1211 C C . ALA A 1 167 ? -19.203 -4.293 -11.945 1 90.69 167 ALA A C 1
ATOM 1213 O O . ALA A 1 167 ? -19.234 -5.395 -12.5 1 90.69 167 ALA A O 1
ATOM 1214 N N . ASN A 1 168 ? -18.766 -3.244 -12.516 1 85.69 168 ASN A N 1
ATOM 1215 C CA . ASN A 1 168 ? -18.25 -3.264 -13.875 1 85.69 168 ASN A CA 1
ATOM 1216 C C . ASN A 1 168 ? -17.031 -4.184 -13.992 1 85.69 168 ASN A C 1
ATOM 1218 O O . ASN A 1 168 ? -16.875 -4.898 -14.984 1 85.69 168 ASN A O 1
ATOM 1222 N N . ARG A 1 169 ? -16.312 -4.184 -12.953 1 77.19 169 ARG A N 1
ATOM 1223 C CA . ARG A 1 169 ? -15.094 -4.977 -12.938 1 77.19 169 ARG A CA 1
ATOM 1224 C C . ARG A 1 169 ? -15.414 -6.469 -12.922 1 77.19 169 ARG A C 1
ATOM 1226 O O . ARG A 1 169 ? -14.727 -7.262 -13.57 1 77.19 169 ARG A O 1
ATOM 1233 N N . TYR A 1 170 ? -16.375 -6.84 -12.234 1 78.19 170 TYR A N 1
ATOM 1234 C CA . TYR A 1 170 ? -16.688 -8.258 -12.062 1 78.19 170 TYR A CA 1
ATOM 1235 C C . TYR A 1 170 ? -17.75 -8.703 -13.07 1 78.19 170 TYR A C 1
ATOM 1237 O O . TYR A 1 170 ? -18.078 -9.891 -13.133 1 78.19 170 TYR A O 1
ATOM 1245 N N . GLY A 1 171 ? -18.141 -7.762 -13.836 1 83.5 171 GLY A N 1
ATOM 1246 C CA . GLY A 1 171 ? -19.25 -8.117 -14.711 1 83.5 171 GLY A CA 1
ATOM 1247 C C . GLY A 1 171 ? -20.484 -8.555 -13.953 1 83.5 171 GLY A C 1
ATOM 1248 O O . GLY A 1 171 ? -21.125 -9.555 -14.305 1 83.5 171 GLY A O 1
ATOM 1249 N N . ARG A 1 172 ? -20.688 -7.957 -12.852 1 87.88 172 ARG A N 1
ATOM 1250 C CA . ARG A 1 172 ? -21.844 -8.234 -12.016 1 87.88 172 ARG A CA 1
ATOM 1251 C C . ARG A 1 172 ? -22.703 -6.988 -11.828 1 87.88 172 ARG A C 1
ATOM 1253 O O . ARG A 1 172 ? -22.281 -5.887 -12.203 1 87.88 172 ARG A O 1
ATOM 1260 N N . SER A 1 173 ? -23.875 -7.156 -11.328 1 91.81 173 SER A N 1
ATOM 1261 C CA . SER A 1 173 ? -24.75 -6.016 -11.062 1 91.81 173 SER A CA 1
ATOM 1262 C C . SER A 1 173 ? -24.328 -5.293 -9.781 1 91.81 173 SER A C 1
ATOM 1264 O O . SER A 1 173 ? -23.734 -5.895 -8.891 1 91.81 173 SER A O 1
ATOM 1266 N N . ILE A 1 174 ? -24.688 -4.082 -9.789 1 93.81 174 ILE A N 1
ATOM 1267 C CA . ILE A 1 174 ? -24.453 -3.285 -8.586 1 93.81 174 ILE A CA 1
ATOM 1268 C C . ILE A 1 174 ? -25.172 -3.922 -7.398 1 93.81 174 ILE A C 1
ATOM 1270 O O . ILE A 1 174 ? -24.656 -3.916 -6.281 1 93.81 174 ILE A O 1
ATOM 1274 N N . LYS A 1 175 ? -26.297 -4.441 -7.629 1 95.25 175 LYS A N 1
ATOM 1275 C CA . LYS A 1 175 ? -27.078 -5.09 -6.574 1 95.25 175 LYS A CA 1
ATOM 1276 C C . LYS A 1 175 ? -26.312 -6.258 -5.965 1 95.25 175 LYS A C 1
ATOM 1278 O O . LYS A 1 175 ? -26.266 -6.406 -4.742 1 95.25 175 LYS A O 1
ATOM 1283 N N . THR A 1 176 ? -25.75 -7.055 -6.746 1 93.44 176 THR A N 1
ATOM 1284 C CA . THR A 1 176 ? -25 -8.211 -6.293 1 93.44 176 THR A CA 1
ATOM 1285 C C . THR A 1 176 ? -23.797 -7.781 -5.461 1 93.44 176 THR A C 1
ATOM 1287 O O . THR A 1 176 ? -23.547 -8.32 -4.383 1 93.44 176 THR A O 1
ATOM 1290 N N . VAL A 1 177 ? -23.031 -6.828 -6.008 1 94.12 177 VAL A N 1
ATOM 1291 C CA . VAL A 1 177 ? -21.844 -6.336 -5.312 1 94.12 177 VAL A CA 1
ATOM 1292 C C . VAL A 1 177 ? -22.25 -5.727 -3.969 1 94.12 177 VAL A C 1
ATOM 1294 O O . VAL A 1 177 ? -21.578 -5.945 -2.955 1 94.12 177 VAL A O 1
ATOM 1297 N N . SER A 1 178 ? -23.344 -5.02 -4.023 1 95.44 178 SER A N 1
ATOM 1298 C CA . SER A 1 178 ? -23.844 -4.41 -2.797 1 95.44 178 SER A CA 1
ATOM 1299 C C . SER A 1 178 ? -24.219 -5.473 -1.769 1 95.44 178 SER A C 1
ATOM 1301 O O . SER A 1 178 ? -24 -5.297 -0.571 1 95.44 178 SER A O 1
ATOM 1303 N N . THR A 1 179 ? -24.797 -6.488 -2.223 1 96.06 179 THR A N 1
ATOM 1304 C CA . THR A 1 179 ? -25.172 -7.59 -1.342 1 96.06 179 THR A CA 1
ATOM 1305 C C . THR A 1 179 ? -23.938 -8.203 -0.688 1 96.06 179 THR A C 1
ATOM 1307 O O . THR A 1 179 ? -23.938 -8.461 0.516 1 96.06 179 THR A O 1
ATOM 1310 N N . HIS A 1 180 ? -22.906 -8.469 -1.452 1 94.44 180 HIS A N 1
ATOM 1311 C CA . HIS A 1 180 ? -21.656 -9 -0.908 1 94.44 180 HIS A CA 1
ATOM 1312 C C . HIS A 1 180 ? -21.078 -8.07 0.153 1 94.44 180 HIS A C 1
ATOM 1314 O O . HIS A 1 180 ? -20.609 -8.531 1.194 1 94.44 180 HIS A O 1
ATOM 1320 N N . LYS A 1 181 ? -21.062 -6.82 -0.186 1 95 181 LYS A N 1
ATOM 1321 C CA . LYS A 1 181 ? -20.562 -5.848 0.779 1 95 181 LYS A CA 1
ATOM 1322 C C . LYS A 1 181 ? -21.375 -5.883 2.07 1 95 181 LYS A C 1
ATOM 1324 O O . LYS A 1 181 ? -20.812 -5.93 3.166 1 95 181 LYS A O 1
ATOM 1329 N N . HIS A 1 182 ? -22.688 -5.859 1.905 1 95.44 182 HIS A N 1
ATOM 1330 C CA . HIS A 1 182 ? -23.578 -5.867 3.059 1 95.44 182 HIS A CA 1
ATOM 1331 C C . HIS A 1 182 ? -23.359 -7.113 3.91 1 95.44 182 HIS A C 1
ATOM 1333 O O . HIS A 1 182 ? -23.281 -7.027 5.137 1 95.44 182 HIS A O 1
ATOM 1339 N N . ASN A 1 183 ? -23.328 -8.203 3.297 1 95.75 183 ASN A N 1
ATOM 1340 C CA . ASN A 1 183 ? -23.094 -9.453 4 1 95.75 183 ASN A CA 1
ATOM 1341 C C . ASN A 1 183 ? -21.75 -9.438 4.742 1 95.75 183 ASN A C 1
ATOM 1343 O O . ASN A 1 183 ? -21.672 -9.836 5.906 1 95.75 183 ASN A O 1
ATOM 1347 N N . ALA A 1 184 ? -20.734 -8.984 4.059 1 94.62 184 ALA A N 1
ATOM 1348 C CA . ALA A 1 184 ? -19.422 -8.898 4.668 1 94.62 184 ALA A CA 1
ATOM 1349 C C . ALA A 1 184 ? -19.422 -7.996 5.895 1 94.62 184 ALA A C 1
ATOM 1351 O O . ALA A 1 184 ? -18.906 -8.367 6.949 1 94.62 184 ALA A O 1
ATOM 1352 N N . MET A 1 185 ? -20.016 -6.852 5.707 1 94.56 185 MET A N 1
ATOM 1353 C CA . MET A 1 185 ? -20.078 -5.898 6.812 1 94.56 185 MET A CA 1
ATOM 1354 C C . MET A 1 185 ? -20.844 -6.492 7.992 1 94.56 185 MET A C 1
ATOM 1356 O O . MET A 1 185 ? -20.438 -6.332 9.141 1 94.56 185 MET A O 1
ATOM 1360 N N . GLY A 1 186 ? -21.938 -7.152 7.695 1 94.69 186 GLY A N 1
ATOM 1361 C CA . GLY A 1 186 ? -22.688 -7.828 8.734 1 94.69 186 GLY A CA 1
ATOM 1362 C C . GLY A 1 186 ? -21.875 -8.859 9.492 1 94.69 186 GLY A C 1
ATOM 1363 O O . GLY A 1 186 ? -21.859 -8.867 10.727 1 94.69 186 GLY A O 1
ATOM 1364 N N . LYS A 1 187 ? -21.172 -9.672 8.82 1 93.31 187 LYS A N 1
ATOM 1365 C CA . LYS A 1 187 ? -20.359 -10.727 9.414 1 93.31 187 LYS A CA 1
ATOM 1366 C C . LYS A 1 187 ? -19.234 -10.148 10.273 1 93.31 187 LYS A C 1
ATOM 1368 O O . LYS A 1 187 ? -18.859 -10.742 11.289 1 93.31 187 LYS A O 1
ATOM 1373 N N . LEU A 1 188 ? -18.766 -8.969 9.859 1 91.56 188 LEU A N 1
A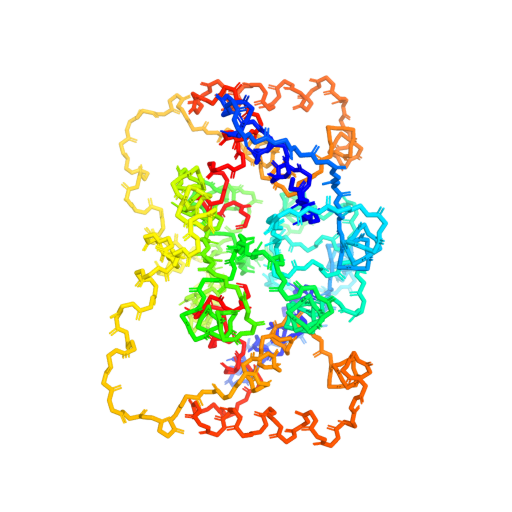TOM 1374 C CA . LEU A 1 188 ? -17.625 -8.352 10.523 1 91.56 188 LEU A CA 1
ATOM 1375 C C . LEU A 1 188 ? -18.094 -7.359 11.594 1 91.56 188 LEU A C 1
ATOM 1377 O O . LEU A 1 188 ? -17.266 -6.801 12.32 1 91.56 188 LEU A O 1
ATOM 1381 N N . GLY A 1 189 ? -19.375 -7.09 11.688 1 92.56 189 GLY A N 1
ATOM 1382 C CA . GLY A 1 189 ? -19.938 -6.152 12.656 1 92.56 189 GLY A CA 1
ATOM 1383 C C . GLY A 1 189 ? -19.609 -4.707 12.336 1 92.56 189 GLY A C 1
ATOM 1384 O O . GLY A 1 189 ? -19.453 -3.887 13.242 1 92.56 189 GLY A O 1
ATOM 1385 N N . LEU A 1 190 ? -19.422 -4.469 11.039 1 92.25 190 LEU A N 1
ATOM 1386 C CA . LEU A 1 190 ? -19.094 -3.109 10.617 1 92.25 190 LEU A CA 1
ATOM 1387 C C . LEU A 1 190 ? -20.375 -2.32 10.312 1 92.25 190 LEU A C 1
ATOM 1389 O O . LEU A 1 190 ? -21.328 -2.865 9.758 1 92.25 190 LEU A O 1
ATOM 1393 N N . LYS A 1 191 ? -20.344 -1.035 10.594 1 90.88 191 LYS A N 1
ATOM 1394 C CA . LYS A 1 191 ? -21.578 -0.245 10.492 1 90.88 191 LYS A CA 1
ATOM 1395 C C . LYS A 1 191 ? -21.422 0.879 9.477 1 90.88 191 LYS A C 1
ATOM 1397 O O . LYS A 1 191 ? -22.391 1.566 9.156 1 90.88 191 LYS A O 1
ATOM 1402 N N . SER A 1 192 ? -20.234 1.099 8.969 1 89.06 192 SER A N 1
ATOM 1403 C CA . SER A 1 192 ? -20 2.203 8.039 1 89.06 192 SER A CA 1
ATOM 1404 C C . SER A 1 192 ? -18.844 1.895 7.094 1 89.06 192 SER A C 1
ATOM 1406 O O . SER A 1 192 ? -18.062 0.96 7.328 1 89.06 192 SER A O 1
ATOM 1408 N N . ASP A 1 193 ? -18.781 2.674 6.09 1 86.94 193 ASP A N 1
ATOM 1409 C CA . ASP A 1 193 ? -17.672 2.543 5.148 1 86.94 193 ASP A CA 1
ATOM 1410 C C . ASP A 1 193 ? -16.344 2.879 5.816 1 86.94 193 ASP A C 1
ATOM 1412 O O . ASP A 1 193 ? -15.305 2.316 5.461 1 86.94 193 ASP A O 1
ATOM 1416 N N . VAL A 1 194 ? -16.422 3.688 6.758 1 84 194 VAL A N 1
ATOM 1417 C CA . VAL A 1 194 ? -15.219 4.039 7.516 1 84 194 VAL A CA 1
ATOM 1418 C C . VAL A 1 194 ? -14.727 2.822 8.297 1 84 194 VAL A C 1
ATOM 1420 O O . VAL A 1 194 ? -13.531 2.518 8.297 1 84 194 VAL A O 1
ATOM 1423 N N . ASP A 1 195 ? -15.695 2.201 8.938 1 89.19 195 ASP A N 1
ATOM 1424 C CA . ASP A 1 195 ? -15.359 0.962 9.633 1 89.19 195 ASP A CA 1
ATOM 1425 C C . ASP A 1 195 ? -14.711 -0.039 8.68 1 89.19 195 ASP A C 1
ATOM 1427 O O . ASP A 1 195 ? -13.758 -0.729 9.055 1 89.19 195 ASP A O 1
ATOM 1431 N N . LEU A 1 196 ? -15.273 -0.062 7.531 1 90.25 196 LEU A N 1
ATOM 1432 C CA . LEU A 1 196 ? -14.773 -0.99 6.523 1 90.25 196 LEU A CA 1
ATOM 1433 C C . LEU A 1 196 ? -13.328 -0.66 6.152 1 90.25 196 LEU A C 1
ATOM 1435 O O . LEU A 1 196 ? -12.484 -1.554 6.074 1 90.25 196 LEU A O 1
ATOM 1439 N N . PHE A 1 197 ? -13.055 0.566 5.984 1 88.19 197 PHE A N 1
ATOM 1440 C CA . PHE A 1 197 ? -11.703 1.009 5.668 1 88.19 197 PHE A CA 1
ATOM 1441 C C . PHE A 1 197 ? -10.75 0.677 6.809 1 88.19 197 PHE A C 1
ATOM 1443 O O . PHE A 1 197 ? -9.648 0.171 6.574 1 88.19 197 PHE A O 1
ATOM 1450 N N . MET A 1 198 ? -11.133 0.998 7.996 1 86.19 198 MET A N 1
ATOM 1451 C CA . MET A 1 198 ? -10.297 0.727 9.156 1 86.19 198 MET A CA 1
ATOM 1452 C C . MET A 1 198 ? -9.992 -0.764 9.281 1 86.19 198 MET A C 1
ATOM 1454 O O . MET A 1 198 ? -8.852 -1.154 9.523 1 86.19 198 MET A O 1
ATOM 1458 N N . TYR A 1 199 ? -11.008 -1.538 9.086 1 89.12 199 TYR A N 1
ATOM 1459 C CA . TYR A 1 199 ? -10.836 -2.986 9.125 1 89.12 199 TYR A CA 1
ATOM 1460 C C . TYR A 1 199 ? -9.82 -3.439 8.078 1 89.12 199 TYR A C 1
ATOM 1462 O O . TYR A 1 199 ? -8.914 -4.223 8.383 1 89.12 199 TYR A O 1
ATOM 1470 N N . ALA A 1 200 ? -10.016 -2.924 6.848 1 89.81 200 ALA A N 1
ATOM 1471 C CA . ALA A 1 200 ? -9.156 -3.338 5.738 1 89.81 200 ALA A CA 1
ATOM 1472 C C . ALA A 1 200 ? -7.703 -2.957 5.996 1 89.81 200 ALA A C 1
ATOM 1474 O O . ALA A 1 200 ? -6.797 -3.758 5.758 1 89.81 200 ALA A O 1
ATOM 1475 N N . THR A 1 201 ? -7.406 -1.789 6.477 1 86.12 201 THR A N 1
ATOM 1476 C CA . THR A 1 201 ? -6.059 -1.297 6.746 1 86.12 201 THR A CA 1
ATOM 1477 C C . THR A 1 201 ? -5.414 -2.082 7.883 1 86.12 201 THR A C 1
ATOM 1479 O O . THR A 1 201 ? -4.254 -2.49 7.785 1 86.12 201 THR A O 1
ATOM 1482 N N . GLU A 1 202 ? -6.191 -2.342 8.883 1 84.06 202 GLU A N 1
ATOM 1483 C CA . GLU A 1 202 ? -5.672 -3.027 10.062 1 84.06 202 GLU A CA 1
ATOM 1484 C C . GLU A 1 202 ? -5.41 -4.504 9.773 1 84.06 202 GLU A C 1
ATOM 1486 O O . GLU A 1 202 ? -4.586 -5.133 10.438 1 84.06 202 GLU A O 1
ATOM 1491 N N . ASN A 1 203 ? -6.117 -4.988 8.734 1 86.38 203 ASN A N 1
ATOM 1492 C CA . ASN A 1 203 ? -6.039 -6.426 8.508 1 86.38 203 ASN A CA 1
ATOM 1493 C C . ASN A 1 203 ? -5.305 -6.746 7.211 1 86.38 203 ASN A C 1
ATOM 1495 O O . ASN A 1 203 ? -5.438 -7.844 6.668 1 86.38 203 ASN A O 1
ATOM 1499 N N . GLY A 1 204 ? -4.605 -5.855 6.684 1 85.69 204 GLY A N 1
ATOM 1500 C CA . GLY A 1 204 ? -3.684 -6.117 5.586 1 85.69 204 GLY A CA 1
ATOM 1501 C C . GLY A 1 204 ? -4.383 -6.324 4.258 1 85.69 204 GLY A C 1
ATOM 1502 O O . GLY A 1 204 ? -3.904 -7.086 3.412 1 85.69 204 GLY A O 1
ATOM 1503 N N . LEU A 1 205 ? -5.566 -5.777 4.094 1 88.31 205 LEU A N 1
ATOM 1504 C CA . LEU A 1 205 ? -6.332 -5.934 2.861 1 88.31 205 LEU A CA 1
ATOM 1505 C C . LEU A 1 205 ? -6.023 -4.801 1.886 1 88.31 205 LEU A C 1
ATOM 1507 O O . LEU A 1 205 ? -6.434 -4.848 0.725 1 88.31 205 LEU A O 1
ATOM 1511 N N . VAL A 1 206 ? -5.316 -3.811 2.402 1 83.56 206 VAL A N 1
ATOM 1512 C CA . VAL A 1 206 ? -4.891 -2.703 1.551 1 83.56 206 VAL A CA 1
ATOM 1513 C C . VAL A 1 206 ? -3.463 -2.293 1.909 1 83.56 206 VAL A C 1
ATOM 1515 O O . VAL A 1 206 ? -2.984 -2.586 3.008 1 83.56 206 VAL A O 1
ATOM 1518 N N . MET B 1 1 ? -10.969 23.797 8.656 1 96.38 1 MET B N 1
ATOM 1519 C CA . MET B 1 1 ? -9.773 23.062 8.273 1 96.38 1 MET B CA 1
ATOM 1520 C C . MET B 1 1 ? -9.898 22.5 6.863 1 96.38 1 MET B C 1
ATOM 1522 O O . MET B 1 1 ? -11 22.438 6.312 1 96.38 1 MET B O 1
ATOM 1526 N N . LEU B 1 2 ? -8.82 22.203 6.258 1 98.19 2 LEU B N 1
ATOM 1527 C CA . LEU B 1 2 ? -8.766 21.516 4.973 1 98.19 2 LEU B CA 1
ATOM 1528 C C . LEU B 1 2 ? -8.297 20.078 5.145 1 98.19 2 LEU B C 1
ATOM 1530 O O . LEU B 1 2 ? -7.453 19.797 6 1 98.19 2 LEU B O 1
ATOM 1534 N N . ILE B 1 3 ? -8.891 19.188 4.352 1 98.06 3 ILE B N 1
ATOM 1535 C CA . ILE B 1 3 ? -8.461 17.797 4.395 1 98.06 3 ILE B CA 1
ATOM 1536 C C . ILE B 1 3 ? -8.109 17.312 2.988 1 98.06 3 ILE B C 1
ATOM 1538 O O . ILE B 1 3 ? -8.75 17.719 2.014 1 98.06 3 ILE B O 1
ATOM 1542 N N . ALA B 1 4 ? -7.059 16.516 2.893 1 96.31 4 ALA B N 1
ATOM 1543 C CA . ALA B 1 4 ? -6.621 16.047 1.579 1 96.31 4 ALA B CA 1
ATOM 1544 C C . ALA B 1 4 ? -6.188 14.594 1.635 1 96.31 4 ALA B C 1
ATOM 1546 O O . ALA B 1 4 ? -5.414 14.203 2.512 1 96.31 4 ALA B O 1
ATOM 1547 N N . ASP B 1 5 ? -6.738 13.781 0.771 1 93.06 5 ASP B N 1
ATOM 1548 C CA . ASP B 1 5 ? -6.418 12.375 0.576 1 93.06 5 ASP B CA 1
ATOM 1549 C C . ASP B 1 5 ? -6.91 11.883 -0.785 1 93.06 5 ASP B C 1
ATOM 1551 O O . ASP B 1 5 ? -7.988 12.266 -1.238 1 93.06 5 ASP B O 1
ATOM 1555 N N . ASP B 1 6 ? -6.137 11.062 -1.398 1 87.56 6 ASP B N 1
ATOM 1556 C CA . ASP B 1 6 ? -6.582 10.562 -2.697 1 87.56 6 ASP B CA 1
ATOM 1557 C C . ASP B 1 6 ? -7.496 9.352 -2.535 1 87.56 6 ASP B C 1
ATOM 1559 O O . ASP B 1 6 ? -8.07 8.867 -3.514 1 87.56 6 ASP B O 1
ATOM 1563 N N . HIS B 1 7 ? -7.691 8.906 -1.398 1 84.38 7 HIS B N 1
ATOM 1564 C CA . HIS B 1 7 ? -8.633 7.836 -1.095 1 84.38 7 HIS B CA 1
ATOM 1565 C C . HIS B 1 7 ? -9.922 8.391 -0.497 1 84.38 7 HIS B C 1
ATOM 1567 O O . HIS B 1 7 ? -9.953 8.773 0.676 1 84.38 7 HIS B O 1
ATOM 1573 N N . PRO B 1 8 ? -10.961 8.312 -1.231 1 87 8 PRO B N 1
ATOM 1574 C CA . PRO B 1 8 ? -12.219 8.938 -0.802 1 87 8 PRO B CA 1
ATOM 1575 C C . PRO B 1 8 ? -12.719 8.398 0.533 1 87 8 PRO B C 1
ATOM 1577 O O . PRO B 1 8 ? -13.336 9.133 1.312 1 87 8 PRO B O 1
ATOM 1580 N N . LEU B 1 9 ? -12.508 7.18 0.814 1 86.19 9 LEU B N 1
ATOM 1581 C CA . LEU B 1 9 ? -13.008 6.582 2.049 1 86.19 9 LEU B CA 1
ATOM 1582 C C . LEU B 1 9 ? -12.312 7.191 3.264 1 86.19 9 LEU B C 1
ATOM 1584 O O . LEU B 1 9 ? -12.914 7.289 4.336 1 86.19 9 LEU B O 1
ATOM 1588 N N . VAL B 1 10 ? -11.07 7.582 3.072 1 90.25 10 VAL B N 1
ATOM 1589 C CA . VAL B 1 10 ? -10.352 8.227 4.168 1 90.25 10 VAL B CA 1
ATOM 1590 C C . VAL B 1 10 ? -10.992 9.57 4.484 1 90.25 10 VAL B C 1
ATOM 1592 O O . VAL B 1 10 ? -11.203 9.906 5.652 1 90.25 10 VAL B O 1
ATOM 1595 N N . LEU B 1 11 ? -11.312 10.359 3.434 1 93.25 11 LEU B N 1
ATOM 1596 C CA . LEU B 1 11 ? -11.953 11.648 3.619 1 93.25 11 LEU B CA 1
ATOM 1597 C C . LEU B 1 11 ? -13.305 11.492 4.305 1 93.25 11 LEU B C 1
ATOM 1599 O O . LEU B 1 11 ? -13.641 12.25 5.215 1 93.25 11 LEU B O 1
ATOM 1603 N N . LEU B 1 12 ? -14.023 10.508 3.873 1 88.62 12 LEU B N 1
ATOM 1604 C CA . LEU B 1 12 ? -15.305 10.203 4.508 1 88.62 12 LEU B CA 1
ATOM 1605 C C . LEU B 1 12 ? -15.109 9.875 5.984 1 88.62 12 LEU B C 1
ATOM 1607 O O . LEU B 1 12 ? -15.883 10.336 6.828 1 88.62 12 LEU B O 1
ATOM 1611 N N . GLY B 1 13 ? -14.133 9.086 6.262 1 88.62 13 GLY B N 1
ATOM 1612 C CA . GLY B 1 13 ? -13.828 8.711 7.637 1 88.62 13 GLY B CA 1
ATOM 1613 C C . GLY B 1 13 ? -13.453 9.898 8.5 1 88.62 13 GLY B C 1
ATOM 1614 O O . GLY B 1 13 ? -13.938 10.023 9.633 1 88.62 13 GLY B O 1
ATOM 1615 N N . VAL B 1 14 ? -12.648 10.727 7.953 1 93.44 14 VAL B N 1
ATOM 1616 C CA . VAL B 1 14 ? -12.219 11.922 8.672 1 93.44 14 VAL B CA 1
ATOM 1617 C C . VAL B 1 14 ? -13.43 12.805 8.969 1 93.44 14 VAL B C 1
ATOM 1619 O O . VAL B 1 14 ? -13.609 13.258 10.102 1 93.44 14 VAL B O 1
ATOM 1622 N N . ARG B 1 15 ? -14.258 13 7.98 1 92 15 ARG B N 1
ATOM 1623 C CA . ARG B 1 15 ? -15.469 13.797 8.172 1 92 15 ARG B CA 1
ATOM 1624 C C . ARG B 1 15 ? -16.344 13.211 9.281 1 92 15 ARG B C 1
ATOM 1626 O O . ARG B 1 15 ? -16.828 13.945 10.141 1 92 15 ARG B O 1
ATOM 1633 N N . HIS B 1 16 ? -16.469 11.977 9.219 1 87.25 16 HIS B N 1
ATOM 1634 C CA . HIS B 1 16 ? -17.328 11.297 10.188 1 87.25 16 HIS B CA 1
ATOM 1635 C C . HIS B 1 16 ? -16.766 11.445 11.602 1 87.25 16 HIS B C 1
ATOM 1637 O O . HIS B 1 16 ? -17.516 11.742 12.539 1 87.25 16 HIS B O 1
ATOM 1643 N N . MET B 1 17 ? -15.555 11.195 11.719 1 86.5 17 MET B N 1
ATOM 1644 C CA . MET B 1 17 ? -14.898 11.234 13.023 1 86.5 17 MET B CA 1
ATOM 1645 C C . MET B 1 17 ? -14.969 12.641 13.625 1 86.5 17 MET B C 1
ATOM 1647 O O . MET B 1 17 ? -15.062 12.789 14.844 1 86.5 17 MET B O 1
ATOM 1651 N N . LEU B 1 18 ? -15 13.625 12.734 1 89.69 18 LEU B N 1
ATOM 1652 C CA . LEU B 1 18 ? -14.93 15 13.219 1 89.69 18 LEU B CA 1
ATOM 1653 C C . LEU B 1 18 ? -16.312 15.641 13.266 1 89.69 18 LEU B C 1
ATOM 1655 O O . LEU B 1 18 ? -16.484 16.734 13.812 1 89.69 18 LEU B O 1
ATOM 1659 N N . ALA B 1 19 ? -17.328 15.086 12.633 1 84.38 19 ALA B N 1
ATOM 1660 C CA . ALA B 1 19 ? -18.688 15.617 12.562 1 84.38 19 ALA B CA 1
ATOM 1661 C C . ALA B 1 19 ? -19.234 15.914 13.953 1 84.38 19 ALA B C 1
ATOM 1663 O O . ALA B 1 19 ? -19.984 16.875 14.141 1 84.38 19 ALA B O 1
ATOM 1664 N N . GLY B 1 20 ? -18.875 15.258 14.961 1 78.06 20 GLY B N 1
ATOM 1665 C CA . GLY B 1 20 ? -19.438 15.477 16.281 1 78.06 20 GLY B CA 1
ATOM 1666 C C . GLY B 1 20 ? -18.656 16.484 17.109 1 78.06 20 GLY B C 1
ATOM 1667 O O . GLY B 1 20 ? -19.062 16.859 18.203 1 78.06 20 GLY B O 1
ATOM 1668 N N . MET B 1 21 ? -17.719 16.953 16.422 1 82.69 21 MET B N 1
ATOM 1669 C CA . MET B 1 21 ? -16.906 17.922 17.156 1 82.69 21 MET B CA 1
ATOM 1670 C C . MET B 1 21 ? -17.359 19.344 16.891 1 82.69 21 MET B C 1
ATOM 1672 O O . MET B 1 21 ? -17.391 19.797 15.75 1 82.69 21 MET B O 1
ATOM 1676 N N . GLY B 1 22 ? -17.969 20.062 17.828 1 81 22 GLY B N 1
ATOM 1677 C CA . GLY B 1 22 ? -18.594 21.359 17.719 1 81 22 GLY B CA 1
ATOM 1678 C C . GLY B 1 22 ? -17.625 22.453 17.297 1 81 22 GLY B C 1
ATOM 1679 O O . GLY B 1 22 ? -18.031 23.453 16.703 1 81 22 GLY B O 1
ATOM 1680 N N . ASP B 1 23 ? -16.391 22.406 17.453 1 86.88 23 ASP B N 1
ATOM 1681 C CA . ASP B 1 23 ? -15.461 23.5 17.219 1 86.88 23 ASP B CA 1
ATOM 1682 C C . ASP B 1 23 ? -14.641 23.25 15.953 1 86.88 23 ASP B C 1
ATOM 1684 O O . ASP B 1 23 ? -13.617 23.891 15.727 1 86.88 23 ASP B O 1
ATOM 1688 N N . VAL B 1 24 ? -15.117 22.359 15.109 1 91.69 24 VAL B N 1
ATOM 1689 C CA . VAL B 1 24 ? -14.352 22 13.922 1 91.69 24 VAL B CA 1
ATOM 1690 C C . VAL B 1 24 ? -15.219 22.156 12.672 1 91.69 24 VAL B C 1
ATOM 1692 O O . VAL B 1 24 ? -16.375 21.734 12.656 1 91.69 24 VAL B O 1
ATOM 1695 N N . SER B 1 25 ? -14.789 22.844 11.68 1 94.75 25 SER B N 1
ATOM 1696 C CA . SER B 1 25 ? -15.453 22.953 10.391 1 94.75 25 SER B CA 1
ATOM 1697 C C . SER B 1 25 ? -14.5 22.625 9.242 1 94.75 25 SER B C 1
ATOM 1699 O O . SER B 1 25 ? -13.398 23.172 9.164 1 94.75 25 SER B O 1
ATOM 1701 N N . ILE B 1 26 ? -14.906 21.734 8.438 1 96.5 26 ILE B N 1
ATOM 1702 C CA . ILE B 1 26 ? -14.156 21.422 7.223 1 96.5 26 ILE B CA 1
ATOM 1703 C C . ILE B 1 26 ? -14.57 22.375 6.102 1 96.5 26 ILE B C 1
ATOM 1705 O O . ILE B 1 26 ? -15.719 22.359 5.656 1 96.5 26 ILE B O 1
ATOM 1709 N N . VAL B 1 27 ? -13.727 23.125 5.609 1 97.38 27 VAL B N 1
ATOM 1710 C CA . VAL B 1 27 ? -14.086 24.203 4.688 1 97.38 27 VAL B CA 1
ATOM 1711 C C . VAL B 1 27 ? -13.656 23.844 3.27 1 97.38 27 VAL B C 1
ATOM 1713 O O . VAL B 1 27 ? -13.898 24.594 2.324 1 97.38 27 VAL B O 1
ATOM 1716 N N . GLY B 1 28 ? -12.938 22.719 3.035 1 97.62 28 GLY B N 1
ATOM 1717 C CA . GLY B 1 28 ? -12.539 22.234 1.719 1 97.62 28 GLY B CA 1
ATOM 1718 C C . GLY B 1 28 ? -11.867 20.875 1.749 1 97.62 28 GLY B C 1
ATOM 1719 O O . GLY B 1 28 ? -11.336 20.469 2.779 1 97.62 28 GLY B O 1
ATOM 1720 N N . GLU B 1 29 ? -11.93 20.219 0.604 1 97.44 29 GLU B N 1
ATOM 1721 C CA . GLU B 1 29 ? -11.328 18.891 0.43 1 97.44 29 GLU B CA 1
ATOM 1722 C C . GLU B 1 29 ? -10.547 18.812 -0.879 1 97.44 29 GLU B C 1
ATOM 1724 O O . GLU B 1 29 ? -10.984 19.344 -1.9 1 97.44 29 GLU B O 1
ATOM 1729 N N . ALA B 1 30 ? -9.383 18.219 -0.775 1 95.44 30 ALA B N 1
ATOM 1730 C CA . ALA B 1 30 ? -8.555 18 -1.957 1 95.44 30 ALA B CA 1
ATOM 1731 C C . ALA B 1 30 ? -8.188 16.531 -2.094 1 95.44 30 ALA B C 1
ATOM 1733 O O . ALA B 1 30 ? -8.305 15.758 -1.135 1 95.44 30 ALA B O 1
ATOM 1734 N N . HIS B 1 31 ? -7.754 16.141 -3.307 1 92.12 31 HIS B N 1
ATOM 1735 C CA . HIS B 1 31 ? -7.43 14.75 -3.568 1 92.12 31 HIS B CA 1
ATOM 1736 C C . HIS B 1 31 ? -5.996 14.602 -4.07 1 92.12 31 HIS B C 1
ATOM 1738 O O . HIS B 1 31 ? -5.59 13.508 -4.477 1 92.12 31 HIS B O 1
ATOM 1744 N N . ASP B 1 32 ? -5.34 15.656 -4.109 1 91 32 ASP B N 1
ATOM 1745 C CA . ASP B 1 32 ? -3.936 15.719 -4.508 1 91 32 ASP B CA 1
ATOM 1746 C C . ASP B 1 32 ? -3.26 16.969 -3.961 1 91 32 ASP B C 1
ATOM 1748 O O . ASP B 1 32 ? -3.928 17.859 -3.432 1 91 32 ASP B O 1
ATOM 1752 N N . PRO B 1 33 ? -1.941 17 -3.988 1 92.06 33 PRO B N 1
ATOM 1753 C CA . PRO B 1 33 ? -1.227 18.156 -3.43 1 92.06 33 PRO B CA 1
ATOM 1754 C C . PRO B 1 33 ? -1.579 19.469 -4.129 1 92.06 33 PRO B C 1
ATOM 1756 O O . PRO B 1 33 ? -1.731 20.5 -3.475 1 92.06 33 PRO B O 1
ATOM 1759 N N . ALA B 1 34 ? -1.661 19.422 -5.445 1 90.94 34 ALA B N 1
ATOM 1760 C CA . ALA B 1 34 ? -1.977 20.641 -6.195 1 90.94 34 ALA B CA 1
ATOM 1761 C C . ALA B 1 34 ? -3.326 21.219 -5.77 1 90.94 34 ALA B C 1
ATOM 1763 O O . ALA B 1 34 ? -3.459 22.422 -5.566 1 90.94 34 ALA B O 1
ATOM 1764 N N . GLY B 1 35 ? -4.285 20.375 -5.648 1 93.69 35 GLY B N 1
ATOM 1765 C CA . GLY B 1 35 ? -5.598 20.797 -5.18 1 93.69 35 GLY B CA 1
ATOM 1766 C C . GLY B 1 35 ? -5.57 21.359 -3.77 1 93.69 35 GLY B C 1
ATOM 1767 O O . GLY B 1 35 ? -6.262 22.328 -3.475 1 93.69 35 GLY B O 1
ATOM 1768 N N . LEU B 1 36 ? -4.797 20.719 -2.891 1 95.75 36 LEU B N 1
ATOM 1769 C CA . LEU B 1 36 ? -4.688 21.188 -1.515 1 95.75 36 LEU B CA 1
ATOM 1770 C C . LEU B 1 36 ? -4.074 22.594 -1.467 1 95.75 36 LEU B C 1
ATOM 1772 O O . LEU B 1 36 ? -4.578 23.469 -0.769 1 95.75 36 LEU B O 1
ATOM 1776 N N . LEU B 1 37 ? -3.008 22.797 -2.256 1 94.81 37 LEU B N 1
ATOM 1777 C CA . LEU B 1 37 ? -2.336 24.094 -2.271 1 94.81 37 LEU B CA 1
ATOM 1778 C C . LEU B 1 37 ? -3.24 25.172 -2.869 1 94.81 37 LEU B C 1
ATOM 1780 O O . LEU B 1 37 ? -3.238 26.312 -2.41 1 94.81 37 LEU B O 1
ATOM 1784 N N . ALA B 1 38 ? -4.004 24.797 -3.883 1 96.75 38 ALA B N 1
ATOM 1785 C CA . ALA B 1 38 ? -4.965 25.719 -4.461 1 96.75 38 ALA B CA 1
ATOM 1786 C C . ALA B 1 38 ? -6.012 26.141 -3.432 1 96.75 38 ALA B C 1
ATOM 1788 O O . ALA B 1 38 ? -6.375 27.312 -3.348 1 96.75 38 ALA B O 1
ATOM 1789 N N . LEU B 1 39 ? -6.465 25.188 -2.68 1 97.88 39 LEU B N 1
ATOM 1790 C CA . LEU B 1 39 ? -7.449 25.484 -1.64 1 97.88 39 LEU B CA 1
ATOM 1791 C C . LEU B 1 39 ? -6.852 26.375 -0.562 1 97.88 39 LEU B C 1
ATOM 1793 O O . LEU B 1 39 ? -7.52 27.297 -0.07 1 97.88 39 LEU B O 1
ATOM 1797 N N . LEU B 1 40 ? -5.648 26.094 -0.215 1 97.69 40 LEU B N 1
ATOM 1798 C CA . LEU B 1 40 ? -4.973 26.891 0.798 1 97.69 40 LEU B CA 1
ATOM 1799 C C . LEU B 1 40 ? -4.867 28.359 0.357 1 97.69 40 LEU B C 1
ATOM 1801 O O . LEU B 1 40 ? -4.969 29.266 1.182 1 97.69 40 LEU B O 1
ATOM 1805 N N . ALA B 1 41 ? -4.672 28.547 -0.904 1 97.75 41 ALA B N 1
ATOM 1806 C CA . ALA B 1 41 ? -4.547 29.906 -1.454 1 97.75 41 ALA B CA 1
ATOM 1807 C C . ALA B 1 41 ? -5.891 30.625 -1.457 1 97.75 41 ALA B C 1
ATOM 1809 O O . ALA B 1 41 ? -5.945 31.844 -1.332 1 97.75 41 ALA B O 1
ATOM 1810 N N . ALA B 1 42 ? -6.918 29.891 -1.525 1 97.69 42 ALA B N 1
ATOM 1811 C CA . ALA B 1 42 ? -8.234 30.484 -1.76 1 97.69 42 ALA B CA 1
ATOM 1812 C C . ALA B 1 42 ? -9.047 30.547 -0.471 1 97.69 42 ALA B C 1
ATOM 1814 O O . ALA B 1 42 ? -9.977 31.344 -0.351 1 97.69 42 ALA B O 1
ATOM 1815 N N . THR B 1 43 ? -8.75 29.656 0.476 1 96.69 43 THR B N 1
ATOM 1816 C CA . THR B 1 43 ? -9.609 29.469 1.637 1 96.69 43 THR B CA 1
ATOM 1817 C C . THR B 1 43 ? -8.797 29.484 2.926 1 96.69 43 THR B C 1
ATOM 1819 O O . THR B 1 43 ? -8.008 28.562 3.176 1 96.69 43 THR B O 1
ATOM 1822 N N . PRO B 1 44 ? -9.016 30.547 3.719 1 96.19 44 PRO B N 1
ATOM 1823 C CA . PRO B 1 44 ? -8.32 30.531 5.008 1 96.19 44 PRO B CA 1
ATOM 1824 C C . PRO B 1 44 ? -8.695 29.328 5.863 1 96.19 44 PRO B C 1
ATOM 1826 O O . PRO B 1 44 ? -9.852 28.891 5.859 1 96.19 44 PRO B O 1
ATOM 1829 N N . CYS B 1 45 ? -7.707 28.719 6.57 1 97.31 45 CYS B N 1
ATOM 1830 C CA . CYS B 1 45 ? -7.934 27.625 7.508 1 97.31 45 CYS B CA 1
ATOM 1831 C C . CYS B 1 45 ? -6.859 27.594 8.594 1 97.31 45 CYS B C 1
ATOM 1833 O O . CYS B 1 45 ? -5.809 28.219 8.438 1 97.31 45 CYS B O 1
ATOM 1835 N N . ASP B 1 46 ? -7.172 26.984 9.656 1 97.88 46 ASP B N 1
ATOM 1836 C CA . ASP B 1 46 ? -6.242 26.891 10.781 1 97.88 46 ASP B CA 1
ATOM 1837 C C . ASP B 1 46 ? -5.43 25.594 10.727 1 97.88 46 ASP B C 1
ATOM 1839 O O . ASP B 1 46 ? -4.27 25.578 11.133 1 97.88 46 ASP B O 1
ATOM 1843 N N . ILE B 1 47 ? -6.082 24.562 10.219 1 98.25 47 ILE B N 1
ATOM 1844 C CA . ILE B 1 47 ? -5.477 23.234 10.281 1 98.25 47 ILE B CA 1
ATOM 1845 C C . ILE B 1 47 ? -5.68 22.516 8.945 1 98.25 47 ILE B C 1
ATOM 1847 O O . ILE B 1 47 ? -6.738 22.641 8.328 1 98.25 47 ILE B O 1
ATOM 1851 N N . VAL B 1 48 ? -4.668 21.812 8.5 1 98.44 48 VAL B N 1
ATOM 1852 C CA . VAL B 1 48 ? -4.723 20.906 7.359 1 98.44 48 VAL B CA 1
ATOM 1853 C C . VAL B 1 48 ? -4.488 19.484 7.824 1 98.44 48 VAL B C 1
ATOM 1855 O O . VAL B 1 48 ? -3.557 19.219 8.586 1 98.44 48 VAL B O 1
ATOM 1858 N N . ILE B 1 49 ? -5.363 18.594 7.461 1 98.31 49 ILE B N 1
ATOM 1859 C CA . ILE B 1 49 ? -5.109 17.156 7.555 1 98.31 49 ILE B CA 1
ATOM 1860 C C . ILE B 1 49 ? -4.84 16.594 6.168 1 98.31 49 ILE B C 1
ATOM 1862 O O . ILE B 1 49 ? -5.676 16.703 5.266 1 98.31 49 ILE B O 1
ATOM 1866 N N . THR B 1 50 ? -3.672 15.977 5.988 1 96.94 50 THR B N 1
ATOM 1867 C CA . THR B 1 50 ? -3.338 15.531 4.641 1 96.94 50 THR B CA 1
ATOM 1868 C C . THR B 1 50 ? -2.602 14.195 4.68 1 96.94 50 THR B C 1
ATOM 1870 O O . THR B 1 50 ? -1.923 13.883 5.656 1 96.94 50 THR B O 1
ATOM 1873 N N . ASP B 1 51 ? -2.812 13.453 3.637 1 94.94 51 ASP B N 1
ATOM 1874 C CA . ASP B 1 51 ? -1.924 12.328 3.373 1 94.94 51 ASP B CA 1
ATOM 1875 C C . ASP B 1 51 ? -0.543 12.812 2.93 1 94.94 51 ASP B C 1
ATOM 1877 O O . ASP B 1 51 ? -0.381 13.969 2.537 1 94.94 51 ASP B O 1
ATOM 1881 N N . PHE B 1 52 ? 0.406 11.922 3.08 1 93.81 52 PHE B N 1
ATOM 1882 C CA . PHE B 1 52 ? 1.767 12.25 2.672 1 93.81 52 PHE B CA 1
ATOM 1883 C C . PHE B 1 52 ? 2 11.867 1.215 1 93.81 52 PHE B C 1
ATOM 1885 O O . PHE B 1 52 ? 2.668 12.594 0.477 1 93.81 52 PHE B O 1
ATOM 1892 N N . ALA B 1 53 ? 1.491 10.664 0.87 1 88.88 53 ALA B N 1
ATOM 1893 C CA . ALA B 1 53 ? 1.684 10.148 -0.482 1 88.88 53 ALA B CA 1
ATOM 1894 C C . ALA B 1 53 ? 0.368 10.133 -1.255 1 88.88 53 ALA B C 1
ATOM 1896 O O . ALA B 1 53 ? -0.477 9.258 -1.037 1 88.88 53 ALA B O 1
ATOM 1897 N N . MET B 1 54 ? 0.135 11.031 -2.135 1 86.88 54 MET B N 1
ATOM 1898 C CA . MET B 1 54 ? -1.03 11.102 -3.014 1 86.88 54 MET B CA 1
ATOM 1899 C C . MET B 1 54 ? -0.605 11.164 -4.477 1 86.88 54 MET B C 1
ATOM 1901 O O . MET B 1 54 ? -0.264 12.234 -4.98 1 86.88 54 MET B O 1
ATOM 1905 N N . PRO B 1 55 ? -0.177 9.867 -5.117 1 64.25 55 PRO B N 1
ATOM 1906 C CA . PRO B 1 55 ? 0.557 9.711 -6.375 1 64.25 55 PRO B CA 1
ATOM 1907 C C . PRO B 1 55 ? -0.165 10.352 -7.562 1 64.25 55 PRO B C 1
ATOM 1909 O O . PRO B 1 55 ? 0.423 10.508 -8.633 1 64.25 55 PRO B O 1
ATOM 1912 N N . GLU B 1 56 ? -1.598 10.508 -7.66 1 54.47 56 GLU B N 1
ATOM 1913 C CA . GLU B 1 56 ? -2.121 10.734 -9.008 1 54.47 56 GLU B CA 1
ATOM 1914 C C . GLU B 1 56 ? -1.232 11.695 -9.789 1 54.47 56 GLU B C 1
ATOM 1916 O O . GLU B 1 56 ? -1.189 11.648 -11.016 1 54.47 56 GLU B O 1
ATOM 1921 N N . GLN B 1 57 ? -0.542 12.703 -9.242 1 51.03 57 GLN B N 1
ATOM 1922 C CA . GLN B 1 57 ? 0.195 13.609 -10.109 1 51.03 57 GLN B CA 1
ATOM 1923 C C . GLN B 1 57 ? 1.676 13.648 -9.742 1 51.03 57 GLN B C 1
ATOM 1925 O O . GLN B 1 57 ? 2.043 13.383 -8.602 1 51.03 57 GLN B O 1
ATOM 1930 N N . PRO B 1 58 ? 2.66 13.609 -10.859 1 45.88 58 PRO B N 1
ATOM 1931 C CA . PRO B 1 58 ? 4.121 13.711 -10.805 1 45.88 58 PRO B CA 1
ATOM 1932 C C . PRO B 1 58 ? 4.617 14.469 -9.578 1 45.88 58 PRO B C 1
ATOM 1934 O O . PRO B 1 58 ? 5.707 14.195 -9.078 1 45.88 58 PRO B O 1
ATOM 1937 N N . ALA B 1 59 ? 3.84 15.414 -9.258 1 45.28 59 ALA B N 1
ATOM 1938 C CA . ALA B 1 59 ? 4.316 16.359 -8.242 1 45.28 59 ALA B CA 1
ATOM 1939 C C . ALA B 1 59 ? 4.094 15.797 -6.836 1 45.28 59 ALA B C 1
ATOM 1941 O O . ALA B 1 59 ? 4.254 16.516 -5.848 1 45.28 59 ALA B O 1
ATOM 1942 N N . ALA B 1 60 ? 3.605 14.531 -6.684 1 54.38 60 ALA B N 1
ATOM 1943 C CA . ALA B 1 60 ? 3.006 14.125 -5.414 1 54.38 60 ALA B CA 1
ATOM 1944 C C . ALA B 1 60 ? 4.074 13.656 -4.43 1 54.38 60 ALA B C 1
ATOM 1946 O O . ALA B 1 60 ? 4.156 12.469 -4.113 1 54.38 60 ALA B O 1
ATOM 1947 N N . ASP B 1 61 ? 4.961 14.602 -4.312 1 68.31 61 ASP B N 1
ATOM 1948 C CA . ASP B 1 61 ? 5.961 14.492 -3.254 1 68.31 61 ASP B CA 1
ATOM 1949 C C . ASP B 1 61 ? 5.43 15.047 -1.935 1 68.31 61 ASP B C 1
ATOM 1951 O O . ASP B 1 61 ? 5.18 16.25 -1.817 1 68.31 61 ASP B O 1
ATOM 1955 N N . GLY B 1 62 ? 5.289 14.188 -1.082 1 87.25 62 GLY B N 1
ATOM 1956 C CA . GLY B 1 62 ? 4.785 14.562 0.23 1 87.25 62 GLY B CA 1
ATOM 1957 C C . GLY B 1 62 ? 5.664 15.57 0.941 1 87.25 62 GLY B C 1
ATOM 1958 O O . GLY B 1 62 ? 5.164 16.469 1.613 1 87.25 62 GLY B O 1
ATOM 1959 N N . LEU B 1 63 ? 6.957 15.516 0.658 1 89.31 63 LEU B N 1
ATOM 1960 C CA . LEU B 1 63 ? 7.871 16.438 1.329 1 89.31 63 LEU B CA 1
ATOM 1961 C C . LEU B 1 63 ? 7.777 17.828 0.729 1 89.31 63 LEU B C 1
ATOM 1963 O O . LEU B 1 63 ? 7.773 18.828 1.458 1 89.31 63 LEU B O 1
ATOM 1967 N N . ALA B 1 64 ? 7.77 17.891 -0.554 1 87.56 64 ALA B N 1
ATOM 1968 C CA . ALA B 1 64 ? 7.617 19.188 -1.225 1 87.56 64 ALA B CA 1
ATOM 1969 C C . ALA B 1 64 ? 6.32 19.875 -0.808 1 87.56 64 ALA B C 1
ATOM 1971 O O . ALA B 1 64 ? 6.293 21.078 -0.584 1 87.56 64 ALA B O 1
ATOM 1972 N N . MET B 1 65 ? 5.301 19.078 -0.72 1 91.62 65 MET B N 1
ATOM 1973 C CA . MET B 1 65 ? 4 19.594 -0.305 1 91.62 65 MET B CA 1
ATOM 1974 C C . MET B 1 65 ? 4.074 20.172 1.103 1 91.62 65 MET B C 1
ATOM 1976 O O . MET B 1 65 ? 3.639 21.312 1.333 1 91.62 65 MET B O 1
ATOM 1980 N N . LEU B 1 66 ? 4.645 19.438 2.035 1 94.88 66 LEU B N 1
ATOM 1981 C CA . LEU B 1 66 ? 4.75 19.891 3.418 1 94.88 66 LEU B CA 1
ATOM 1982 C C . LEU B 1 66 ? 5.602 21.156 3.514 1 94.88 66 LEU B C 1
ATOM 1984 O O . LEU B 1 66 ? 5.254 22.094 4.242 1 94.88 66 LEU B O 1
ATOM 1988 N N . THR B 1 67 ? 6.66 21.172 2.762 1 92.38 67 THR B N 1
ATOM 1989 C CA . THR B 1 67 ? 7.547 22.328 2.754 1 92.38 67 THR B CA 1
ATOM 1990 C C . THR B 1 67 ? 6.832 23.562 2.201 1 92.38 67 THR B C 1
ATOM 1992 O O . THR B 1 67 ? 6.961 24.656 2.746 1 92.38 67 THR B O 1
ATOM 1995 N N . ALA B 1 68 ? 6.133 23.359 1.165 1 93.38 68 ALA B N 1
ATOM 1996 C CA . ALA B 1 68 ? 5.379 24.453 0.562 1 93.38 68 ALA B CA 1
ATOM 1997 C C . ALA B 1 68 ? 4.363 25.031 1.546 1 93.38 68 ALA B C 1
ATOM 1999 O O . ALA B 1 68 ? 4.191 26.25 1.631 1 93.38 68 ALA B O 1
ATOM 2000 N N . ILE B 1 69 ? 3.713 24.188 2.264 1 96.56 69 ILE B N 1
ATOM 2001 C CA . ILE B 1 69 ? 2.729 24.641 3.242 1 96.56 69 ILE B CA 1
ATOM 2002 C C . ILE B 1 69 ? 3.43 25.406 4.363 1 96.56 69 ILE B C 1
ATOM 2004 O O . ILE B 1 69 ? 3.01 26.5 4.734 1 96.56 69 ILE B O 1
ATOM 2008 N N . ARG B 1 70 ? 4.473 24.812 4.855 1 96.44 70 ARG B N 1
ATOM 2009 C CA . ARG B 1 70 ? 5.234 25.422 5.938 1 96.44 70 ARG B CA 1
ATOM 2010 C C . ARG B 1 70 ? 5.695 26.828 5.551 1 96.44 70 ARG B C 1
ATOM 2012 O O . ARG B 1 70 ? 5.57 27.766 6.34 1 96.44 70 ARG B O 1
ATOM 2019 N N . ASP B 1 71 ? 6.195 26.969 4.352 1 96.25 71 ASP B N 1
ATOM 2020 C CA . ASP B 1 71 ? 6.785 28.234 3.908 1 96.25 71 ASP B CA 1
ATOM 2021 C C . ASP B 1 71 ? 5.711 29.219 3.477 1 96.25 71 ASP B C 1
ATOM 2023 O O . ASP B 1 71 ? 5.836 30.422 3.717 1 96.25 71 ASP B O 1
ATOM 2027 N N . GLY B 1 72 ? 4.734 28.781 2.867 1 97.06 72 GLY B N 1
ATOM 2028 C CA . GLY B 1 72 ? 3.711 29.641 2.301 1 97.06 72 GLY B CA 1
ATOM 2029 C C . GLY B 1 72 ? 2.611 29.984 3.287 1 97.06 72 GLY B C 1
ATOM 2030 O O . GLY B 1 72 ? 1.967 31.031 3.162 1 97.06 72 GLY B O 1
ATOM 2031 N N . TYR B 1 73 ? 2.363 29.094 4.219 1 97.69 73 TYR B N 1
ATOM 2032 C CA . TYR B 1 73 ? 1.285 29.266 5.188 1 97.69 73 TYR B CA 1
ATOM 2033 C C . TYR B 1 73 ? 1.745 28.875 6.59 1 97.69 73 TYR B C 1
ATOM 2035 O O . TYR B 1 73 ? 1.193 27.953 7.195 1 97.69 73 TYR B O 1
ATOM 2043 N N . PRO B 1 74 ? 2.621 29.672 7.164 1 96.19 74 PRO B N 1
ATOM 2044 C CA . PRO B 1 74 ? 3.289 29.297 8.414 1 96.19 74 PRO B CA 1
ATOM 2045 C C . PRO B 1 74 ? 2.326 29.219 9.594 1 96.19 74 PRO B C 1
ATOM 2047 O O . PRO B 1 74 ? 2.641 28.594 10.609 1 96.19 74 PRO B O 1
ATOM 2050 N N . SER B 1 75 ? 1.234 29.828 9.523 1 96.81 75 SER B N 1
ATOM 2051 C CA . SER B 1 75 ? 0.288 29.812 10.633 1 96.81 75 SER B CA 1
ATOM 2052 C C . SER B 1 75 ? -0.593 28.562 10.594 1 96.81 75 SER B C 1
ATOM 2054 O O . SER B 1 75 ? -1.279 28.25 11.57 1 96.81 75 SER B O 1
ATOM 2056 N N . VAL B 1 76 ? -0.647 27.922 9.438 1 98.12 76 VAL B N 1
ATOM 2057 C CA . VAL B 1 76 ? -1.468 26.719 9.281 1 98.12 76 VAL B CA 1
ATOM 2058 C C . VAL B 1 76 ? -0.784 25.531 9.961 1 98.12 76 VAL B C 1
ATOM 2060 O O . VAL B 1 76 ? 0.411 25.297 9.758 1 98.12 76 VAL B O 1
ATOM 2063 N N . ARG B 1 77 ? -1.473 24.859 10.812 1 98.5 77 ARG B N 1
ATOM 2064 C CA . ARG B 1 77 ? -0.959 23.656 11.461 1 98.5 77 ARG B CA 1
ATOM 2065 C C . ARG B 1 77 ? -1.315 22.406 10.664 1 98.5 77 ARG B C 1
ATOM 2067 O O . ARG B 1 77 ? -2.439 22.281 10.172 1 98.5 77 ARG B O 1
ATOM 2074 N N . VAL B 1 78 ? -0.361 21.469 10.547 1 98.5 78 VAL B N 1
ATOM 2075 C CA . VAL B 1 78 ? -0.543 20.344 9.633 1 98.5 78 VAL B CA 1
ATOM 2076 C C . VAL B 1 78 ? -0.543 19.031 10.406 1 98.5 78 VAL B C 1
ATOM 2078 O O . VAL B 1 78 ? 0.326 18.797 11.25 1 98.5 78 VAL B O 1
ATOM 2081 N N . ILE B 1 79 ? -1.516 18.234 10.164 1 98.44 79 ILE B N 1
ATOM 2082 C CA . ILE B 1 79 ? -1.59 16.828 10.594 1 98.44 79 ILE B CA 1
ATOM 2083 C C . ILE B 1 79 ? -1.431 15.914 9.391 1 98.44 79 ILE B C 1
ATOM 2085 O O . ILE B 1 79 ? -2.189 16.016 8.422 1 98.44 79 ILE B O 1
ATOM 2089 N N . VAL B 1 80 ? -0.412 15.039 9.484 1 97.56 80 VAL B N 1
ATOM 2090 C CA . VAL B 1 80 ? -0.242 14.047 8.422 1 97.56 80 VAL B CA 1
ATOM 2091 C C . VAL B 1 80 ? -0.867 12.719 8.852 1 97.56 80 VAL B C 1
ATOM 2093 O O . VAL B 1 80 ? -0.611 12.234 9.953 1 97.56 80 VAL B O 1
ATOM 2096 N N . LEU B 1 81 ? -1.741 12.242 8.062 1 96.06 81 LEU B N 1
ATOM 2097 C CA . LEU B 1 81 ? -2.373 10.93 8.195 1 96.06 81 LEU B CA 1
ATOM 2098 C C . LEU B 1 81 ? -1.996 10.031 7.023 1 96.06 81 LEU B C 1
ATOM 2100 O O . LEU B 1 81 ? -2.42 10.266 5.887 1 96.06 81 LEU B O 1
ATOM 2104 N N . THR B 1 82 ? -1.172 8.977 7.305 1 93.06 82 THR B N 1
ATOM 2105 C CA . THR B 1 82 ? -0.566 8.273 6.18 1 93.06 82 THR B CA 1
ATOM 2106 C C . THR B 1 82 ? -0.43 6.785 6.477 1 93.06 82 THR B C 1
ATOM 2108 O O . THR B 1 82 ? -0.5 6.367 7.637 1 93.06 82 THR B O 1
ATOM 2111 N N . MET B 1 83 ? -0.334 5.996 5.379 1 88.38 83 MET B N 1
ATOM 2112 C CA . MET B 1 83 ? -0.041 4.57 5.504 1 88.38 83 MET B CA 1
ATOM 2113 C C . MET B 1 83 ? 1.453 4.336 5.703 1 88.38 83 MET B C 1
ATOM 2115 O O . MET B 1 83 ? 1.871 3.234 6.059 1 88.38 83 MET B O 1
ATOM 2119 N N . LEU B 1 84 ? 2.307 5.332 5.422 1 89.12 84 LEU B N 1
ATOM 2120 C CA . LEU B 1 84 ? 3.758 5.227 5.504 1 89.12 84 LEU B CA 1
ATOM 2121 C C . LEU B 1 84 ? 4.23 5.332 6.949 1 89.12 84 LEU B C 1
ATOM 2123 O O . LEU B 1 84 ? 4.336 6.434 7.496 1 89.12 84 LEU B O 1
ATOM 2127 N N . ASP B 1 85 ? 4.535 4.215 7.559 1 82.81 85 ASP B N 1
ATOM 2128 C CA . ASP B 1 85 ? 4.762 4.164 9 1 82.81 85 ASP B CA 1
ATOM 2129 C C . ASP B 1 85 ? 6.242 3.955 9.312 1 82.81 85 ASP B C 1
ATOM 2131 O O . ASP B 1 85 ? 6.582 3.297 10.305 1 82.81 85 ASP B O 1
ATOM 2135 N N . ASN B 1 86 ? 7.062 4.5 8.523 1 85 86 ASN B N 1
ATOM 2136 C CA . ASN B 1 86 ? 8.492 4.457 8.797 1 85 86 ASN B CA 1
ATOM 2137 C C . ASN B 1 86 ? 8.914 5.562 9.766 1 85 86 ASN B C 1
ATOM 2139 O O . ASN B 1 86 ? 8.625 6.738 9.531 1 85 86 ASN B O 1
ATOM 2143 N N . PRO B 1 87 ? 9.602 5.145 10.781 1 85.56 87 PRO B N 1
ATOM 2144 C CA . PRO B 1 87 ? 9.945 6.141 11.797 1 85.56 87 PRO B CA 1
ATOM 2145 C C . PRO B 1 87 ? 10.781 7.293 11.242 1 85.56 87 PRO B C 1
ATOM 2147 O O . PRO B 1 87 ? 10.578 8.445 11.617 1 85.56 87 PRO B O 1
ATOM 2150 N N . VAL B 1 88 ? 11.734 6.988 10.414 1 86 88 VAL B N 1
ATOM 2151 C CA . VAL B 1 88 ? 12.586 8.023 9.844 1 86 88 VAL B CA 1
ATOM 2152 C C . VAL B 1 88 ? 11.758 8.961 8.969 1 86 88 VAL B C 1
ATOM 2154 O O . VAL B 1 88 ? 11.906 10.18 9.039 1 86 88 VAL B O 1
ATOM 2157 N N . LEU B 1 89 ? 10.953 8.367 8.195 1 89.75 89 LEU B N 1
ATOM 2158 C CA . LEU B 1 89 ? 10.094 9.172 7.332 1 89.75 89 LEU B CA 1
ATOM 2159 C C . LEU B 1 89 ? 9.141 10.023 8.156 1 89.75 89 LEU B C 1
ATOM 2161 O O . LEU B 1 89 ? 8.914 11.195 7.84 1 89.75 89 LEU B O 1
ATOM 2165 N N . MET B 1 90 ? 8.617 9.469 9.172 1 90.69 90 MET B N 1
ATOM 2166 C CA . MET B 1 90 ? 7.699 10.203 10.031 1 90.69 90 MET B CA 1
ATOM 2167 C C . MET B 1 90 ? 8.414 11.359 10.727 1 90.69 90 MET B C 1
ATOM 2169 O O . MET B 1 90 ? 7.844 12.445 10.883 1 90.69 90 MET B O 1
ATOM 2173 N N . HIS B 1 91 ? 9.594 11.141 11.156 1 90 91 HIS B N 1
ATOM 2174 C CA . HIS B 1 91 ? 10.414 12.211 11.711 1 90 91 HIS B CA 1
ATOM 2175 C C . HIS B 1 91 ? 10.648 13.312 10.688 1 90 91 HIS B C 1
ATOM 2177 O O . HIS B 1 91 ? 10.539 14.5 11.008 1 90 91 HIS B O 1
ATOM 2183 N N . THR B 1 92 ? 10.914 12.891 9.5 1 90.69 92 THR B N 1
ATOM 2184 C CA . THR B 1 92 ? 11.133 13.828 8.406 1 90.69 92 THR B CA 1
ATOM 2185 C C . THR B 1 92 ? 9.891 14.672 8.156 1 90.69 92 THR B C 1
ATOM 2187 O O . THR B 1 92 ? 9.984 15.875 7.891 1 90.69 92 THR B O 1
ATOM 2190 N N . MET B 1 93 ? 8.727 14.07 8.258 1 93.69 93 MET B N 1
ATOM 2191 C CA . MET B 1 93 ? 7.465 14.789 8.094 1 93.69 93 MET B CA 1
ATOM 2192 C C . MET B 1 93 ? 7.328 15.891 9.148 1 93.69 93 MET B C 1
ATOM 2194 O O . MET B 1 93 ? 6.91 17 8.836 1 93.69 93 MET B O 1
ATOM 2198 N N . ARG B 1 94 ? 7.73 15.57 10.297 1 93.69 94 ARG B N 1
ATOM 2199 C CA . ARG B 1 94 ? 7.656 16.547 11.391 1 93.69 94 ARG B CA 1
ATOM 2200 C C . ARG B 1 94 ? 8.641 17.688 11.164 1 93.69 94 ARG B C 1
ATOM 2202 O O . ARG B 1 94 ? 8.297 18.859 11.367 1 93.69 94 ARG B O 1
ATOM 2209 N N . GLN B 1 95 ? 9.758 17.328 10.711 1 92 95 GLN B N 1
ATOM 2210 C CA . GLN B 1 95 ? 10.766 18.344 10.43 1 92 95 GLN B CA 1
ATOM 2211 C C . GLN B 1 95 ? 10.312 19.266 9.289 1 92 95 GLN B C 1
ATOM 2213 O O . GLN B 1 95 ? 10.672 20.438 9.258 1 92 95 GLN B O 1
ATOM 2218 N N . ALA B 1 96 ? 9.531 18.734 8.469 1 93.25 96 ALA B N 1
ATOM 2219 C CA . ALA B 1 96 ? 9.07 19.484 7.305 1 93.25 96 ALA B CA 1
ATOM 2220 C C . ALA B 1 96 ? 7.871 20.359 7.652 1 93.25 96 ALA B C 1
ATOM 2222 O O . ALA B 1 96 ? 7.395 21.125 6.82 1 93.25 96 ALA B O 1
ATOM 2223 N N . GLY B 1 97 ? 7.371 20.188 8.891 1 94.75 97 GLY B N 1
ATOM 2224 C CA . GLY B 1 97 ? 6.359 21.141 9.305 1 94.75 97 GLY B CA 1
ATOM 2225 C C . GLY B 1 97 ? 5.113 20.5 9.875 1 94.75 97 GLY B C 1
ATOM 2226 O O . GLY B 1 97 ? 4.215 21.188 10.359 1 94.75 97 GLY B O 1
ATOM 2227 N N . ALA B 1 98 ? 5.043 19.188 9.812 1 97.31 98 ALA B N 1
ATOM 2228 C CA . ALA B 1 98 ? 3.883 18.516 10.391 1 97.31 98 ALA B CA 1
ATOM 2229 C C . ALA B 1 98 ? 3.916 18.578 11.914 1 97.31 98 ALA B C 1
ATOM 2231 O O . ALA B 1 98 ? 4.906 18.188 12.531 1 97.31 98 ALA B O 1
ATOM 2232 N N . LEU B 1 99 ? 2.902 19.078 12.469 1 97.88 99 LEU B N 1
ATOM 2233 C CA . LEU B 1 99 ? 2.816 19.141 13.922 1 97.88 99 LEU B CA 1
ATOM 2234 C C . LEU B 1 99 ? 2.35 17.797 14.5 1 97.88 99 LEU B C 1
ATOM 2236 O O . LEU B 1 99 ? 2.67 17.469 15.641 1 97.88 99 LEU B O 1
ATOM 2240 N N . ALA B 1 100 ? 1.595 17.062 13.734 1 97.94 100 ALA B N 1
ATOM 2241 C CA . ALA B 1 100 ? 1.157 15.727 14.133 1 97.94 100 ALA B CA 1
ATOM 2242 C C . ALA B 1 100 ? 1.297 14.742 12.977 1 97.94 100 ALA B C 1
ATOM 2244 O O . ALA B 1 100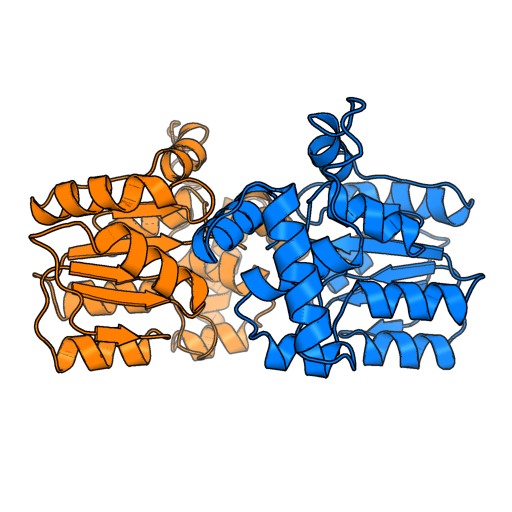 ? 1.118 15.109 11.812 1 97.94 100 ALA B O 1
ATOM 2245 N N . VAL B 1 101 ? 1.622 13.531 13.352 1 96.88 101 VAL B N 1
ATOM 2246 C CA . VAL B 1 101 ? 1.708 12.438 12.391 1 96.88 101 VAL B CA 1
ATOM 2247 C C . VAL B 1 101 ? 0.973 11.211 12.93 1 96.88 101 VAL B C 1
ATOM 2249 O O . VAL B 1 101 ? 1.221 10.781 14.062 1 96.88 101 VAL B O 1
ATOM 2252 N N . LEU B 1 102 ? 0.047 10.734 12.148 1 95.75 102 LEU B N 1
ATOM 2253 C CA . LEU B 1 102 ? -0.751 9.562 12.508 1 95.75 102 LEU B CA 1
ATOM 2254 C C . LEU B 1 102 ? -0.689 8.508 11.406 1 95.75 102 LEU B C 1
ATOM 2256 O O . LEU B 1 102 ? -0.696 8.844 10.219 1 95.75 102 LEU B O 1
ATOM 2260 N N . SER B 1 103 ? -0.7 7.273 11.867 1 93.25 103 SER B N 1
ATOM 2261 C CA . SER B 1 103 ? -0.774 6.152 10.938 1 93.25 103 SER B CA 1
ATOM 2262 C C . SER B 1 103 ? -2.221 5.828 10.578 1 93.25 103 SER B C 1
ATOM 2264 O O . SER B 1 103 ? -3.074 5.719 11.461 1 93.25 103 SER B O 1
ATOM 2266 N N . LYS B 1 104 ? -2.492 5.66 9.312 1 91.19 104 LYS B N 1
ATOM 2267 C CA . LYS B 1 104 ? -3.818 5.234 8.875 1 91.19 104 LYS B CA 1
ATOM 2268 C C . LYS B 1 104 ? -4.117 3.811 9.344 1 91.19 104 LYS B C 1
ATOM 2270 O O . LYS B 1 104 ? -5.277 3.398 9.391 1 91.19 104 LYS B O 1
ATOM 2275 N N . ARG B 1 105 ? -3.17 3.057 9.656 1 84.69 105 ARG B N 1
ATOM 2276 C CA . ARG B 1 105 ? -3.336 1.655 10.031 1 84.69 105 ARG B CA 1
ATOM 2277 C C . ARG B 1 105 ? -3.812 1.524 11.477 1 84.69 105 ARG B C 1
ATOM 2279 O O . ARG B 1 105 ? -4.609 0.641 11.789 1 84.69 105 ARG B O 1
ATOM 2286 N N . GLY B 1 106 ? -3.453 2.516 12.305 1 84.44 106 GLY B N 1
ATOM 2287 C CA . GLY B 1 106 ? -3.738 2.213 13.703 1 84.44 106 GLY B CA 1
ATOM 2288 C C . GLY B 1 106 ? -4.105 3.441 14.516 1 84.44 106 GLY B C 1
ATOM 2289 O O . GLY B 1 106 ? -4.543 3.324 15.656 1 84.44 106 GLY B O 1
ATOM 2290 N N . ASP B 1 107 ? -3.955 4.547 13.898 1 88.75 107 ASP B N 1
ATOM 2291 C CA . ASP B 1 107 ? -4.09 5.75 14.711 1 88.75 107 ASP B CA 1
ATOM 2292 C C . ASP B 1 107 ? -5.332 6.547 14.312 1 88.75 107 ASP B C 1
ATOM 2294 O O . ASP B 1 107 ? -5.531 7.668 14.781 1 88.75 107 ASP B O 1
ATOM 2298 N N . LEU B 1 108 ? -6.148 6.016 13.484 1 86.62 108 LEU B N 1
ATOM 2299 C CA . LEU B 1 108 ? -7.273 6.797 12.992 1 86.62 108 LEU B CA 1
ATOM 2300 C C . LEU B 1 108 ? -8.164 7.258 14.141 1 86.62 108 LEU B C 1
ATOM 2302 O O . LEU B 1 108 ? -8.648 8.391 14.141 1 86.62 108 LEU B O 1
ATOM 2306 N N . ASP B 1 109 ? -8.344 6.398 15.094 1 85.94 109 ASP B N 1
ATOM 2307 C CA . ASP B 1 109 ? -9.227 6.703 16.219 1 85.94 109 ASP B CA 1
ATOM 2308 C C . ASP B 1 109 ? -8.617 7.785 17.109 1 85.94 109 ASP B C 1
ATOM 2310 O O . ASP B 1 109 ? -9.305 8.352 17.969 1 85.94 109 ASP B O 1
ATOM 2314 N N . GLU B 1 110 ? -7.414 8.148 16.875 1 93.38 110 GLU B N 1
ATOM 2315 C CA . GLU B 1 110 ? -6.734 9.164 17.688 1 93.38 110 GLU B CA 1
ATOM 2316 C C . GLU B 1 110 ? -6.805 10.531 17.016 1 93.38 110 GLU B C 1
ATOM 2318 O O . GLU B 1 110 ? -6.32 11.523 17.562 1 93.38 110 GLU B O 1
ATOM 2323 N N . LEU B 1 111 ? -7.438 10.609 15.906 1 94.38 111 LEU B N 1
ATOM 2324 C CA . LEU B 1 111 ? -7.473 11.836 15.125 1 94.38 111 LEU B CA 1
ATOM 2325 C C . LEU B 1 111 ? -8.086 12.984 15.922 1 94.38 111 LEU B C 1
ATOM 2327 O O . LEU B 1 111 ? -7.555 14.094 15.938 1 94.38 111 LEU B O 1
ATOM 2331 N N . PRO B 1 112 ? -9.211 12.758 16.688 1 93.81 112 PRO B N 1
ATOM 2332 C CA . PRO B 1 112 ? -9.766 13.859 17.484 1 93.81 112 PRO B CA 1
ATOM 2333 C C . PRO B 1 112 ? -8.781 14.383 18.531 1 93.81 112 PRO B C 1
ATOM 2335 O O . PRO B 1 112 ? -8.695 15.594 18.75 1 93.81 112 PRO B O 1
ATOM 2338 N N . ARG B 1 113 ? -8.078 13.453 19.156 1 94.94 113 ARG B N 1
ATOM 2339 C CA . ARG B 1 113 ? -7.086 13.867 20.141 1 94.94 113 ARG B CA 1
ATOM 2340 C C . ARG B 1 113 ? -5.941 14.633 19.5 1 94.94 113 ARG B C 1
ATOM 2342 O O . ARG B 1 113 ? -5.445 15.617 20.047 1 94.94 113 ARG B O 1
ATOM 2349 N N . ALA B 1 114 ? -5.516 14.148 18.344 1 96.56 114 ALA B N 1
ATOM 2350 C CA . ALA B 1 114 ? -4.469 14.844 17.594 1 96.56 114 ALA B CA 1
ATOM 2351 C C . ALA B 1 114 ? -4.906 16.25 17.219 1 96.56 114 ALA B C 1
ATOM 2353 O O . ALA B 1 114 ? -4.133 17.203 17.359 1 96.56 114 ALA B O 1
ATOM 2354 N N . LEU B 1 115 ? -6.117 16.359 16.797 1 96.38 115 LEU B N 1
ATOM 2355 C CA . LEU B 1 115 ? -6.668 17.656 16.391 1 96.38 115 LEU B CA 1
ATOM 2356 C C . LEU B 1 115 ? -6.695 18.625 17.578 1 96.38 115 LEU B C 1
ATOM 2358 O O . LEU B 1 115 ? -6.316 19.781 17.438 1 96.38 115 LEU B O 1
ATOM 2362 N N . ALA B 1 116 ? -7.117 18.156 18.688 1 94.81 116 ALA B N 1
ATOM 2363 C CA . ALA B 1 116 ? -7.172 18.984 19.891 1 94.81 116 ALA B CA 1
ATOM 2364 C C . ALA B 1 116 ? -5.781 19.484 20.281 1 94.81 116 ALA B C 1
ATOM 2366 O O . ALA B 1 116 ? -5.605 20.656 20.594 1 94.81 116 ALA B O 1
ATOM 2367 N N . ALA B 1 117 ? -4.84 18.578 20.234 1 97.06 117 ALA B N 1
ATOM 2368 C CA . ALA B 1 117 ? -3.463 18.938 20.562 1 97.06 117 ALA B CA 1
ATOM 2369 C C . ALA B 1 117 ? -2.91 19.969 19.578 1 97.06 117 ALA B C 1
ATOM 2371 O O . ALA B 1 117 ? -2.361 21 20 1 97.06 117 ALA B O 1
ATOM 2372 N N . VAL B 1 118 ? -3.084 19.734 18.312 1 97.19 118 VAL B N 1
ATOM 2373 C CA . VAL B 1 118 ? -2.541 20.562 17.25 1 97.19 118 VAL B CA 1
ATOM 2374 C C . VAL B 1 118 ? -3.199 21.938 17.281 1 97.19 118 VAL B C 1
ATOM 2376 O O . VAL B 1 118 ? -2.549 22.953 17.031 1 97.19 118 VAL B O 1
ATOM 2379 N N . TYR B 1 119 ? -4.449 21.969 17.594 1 94.88 119 TYR B N 1
ATOM 2380 C CA . TYR B 1 119 ? -5.152 23.234 17.719 1 94.88 119 TYR B CA 1
ATOM 2381 C C . TYR B 1 119 ? -4.492 24.125 18.766 1 94.88 119 TYR B C 1
ATOM 2383 O O . TYR B 1 119 ? -4.453 25.344 18.609 1 94.88 119 TYR B O 1
ATOM 2391 N N . GLN B 1 120 ? -3.977 23.516 19.797 1 95.62 120 GLN B N 1
ATOM 2392 C CA . GLN B 1 120 ? -3.311 24.25 20.859 1 95.62 120 GLN B CA 1
ATOM 2393 C C . GLN B 1 120 ? -1.833 24.469 20.547 1 95.62 120 GLN B C 1
ATOM 2395 O O . GLN B 1 120 ? -1.072 24.922 21.406 1 95.62 120 GLN B O 1
ATOM 2400 N N . GLY B 1 121 ? -1.411 24.047 19.406 1 95.94 121 GLY B N 1
ATOM 2401 C CA . GLY B 1 121 ? -0.026 24.219 19 1 95.94 121 GLY B CA 1
ATOM 2402 C C . GLY B 1 121 ? 0.901 23.172 19.562 1 95.94 121 GLY B C 1
ATOM 2403 O O . GLY B 1 121 ? 2.119 23.344 19.594 1 95.94 121 GLY B O 1
ATOM 2404 N N . ARG B 1 122 ? 0.35 22.047 20.016 1 97.06 122 ARG B N 1
ATOM 2405 C CA . ARG B 1 122 ? 1.139 20.969 20.609 1 97.06 122 ARG B CA 1
ATOM 2406 C C . ARG B 1 122 ? 1.338 19.812 19.625 1 97.06 122 ARG B C 1
ATOM 2408 O O . ARG B 1 122 ? 0.416 19.453 18.891 1 97.06 122 ARG B O 1
ATOM 2415 N N . PRO B 1 123 ? 2.531 19.312 19.641 1 96.69 123 PRO B N 1
ATOM 2416 C CA . PRO B 1 123 ? 2.775 18.172 18.766 1 96.69 123 PRO B CA 1
ATOM 2417 C C . PRO B 1 123 ? 2.039 16.906 19.219 1 96.69 123 PRO B C 1
ATOM 2419 O O . PRO B 1 123 ? 1.631 16.812 20.375 1 96.69 123 PRO B O 1
ATOM 2422 N N . PHE B 1 124 ? 1.824 16.031 18.281 1 96.25 124 PHE B N 1
ATOM 2423 C CA . PHE B 1 124 ? 1.146 14.773 18.547 1 96.25 124 PHE B CA 1
ATOM 2424 C C . PHE B 1 124 ? 1.664 13.672 17.625 1 96.25 124 PHE B C 1
ATOM 2426 O O . PHE B 1 124 ? 1.831 13.883 16.422 1 96.25 124 PHE B O 1
ATOM 2433 N N . VAL B 1 125 ? 2.045 12.547 18.156 1 94.25 125 VAL B N 1
ATOM 2434 C CA . VAL B 1 125 ? 2.42 11.359 17.406 1 94.25 125 VAL B CA 1
ATOM 2435 C C . VAL B 1 125 ? 1.501 10.195 17.781 1 94.25 125 VAL B C 1
ATOM 2437 O O . VAL B 1 125 ? 1.353 9.867 18.953 1 94.25 125 VAL B O 1
ATOM 2440 N N . GLY B 1 126 ? 0.854 9.648 16.781 1 94.38 126 GLY B N 1
ATOM 2441 C CA . GLY B 1 126 ? -0.006 8.5 17.031 1 94.38 126 GLY B CA 1
ATOM 2442 C C . GLY B 1 126 ? 0.725 7.34 17.688 1 94.38 126 GLY B C 1
ATOM 2443 O O . GLY B 1 126 ? 1.937 7.191 17.516 1 94.38 126 GLY B O 1
ATOM 2444 N N . THR B 1 127 ? 0.013 6.555 18.359 1 91 127 THR B N 1
ATOM 2445 C CA . THR B 1 127 ? 0.579 5.434 19.094 1 91 127 THR B CA 1
ATOM 2446 C C . THR B 1 127 ? 1.283 4.465 18.141 1 91 127 THR B C 1
ATOM 2448 O O . THR B 1 127 ? 2.426 4.07 18.391 1 91 127 THR B O 1
ATOM 2451 N N . HIS B 1 128 ? 0.595 4.102 17.094 1 85.69 128 HIS B N 1
ATOM 2452 C CA . HIS B 1 128 ? 1.188 3.191 16.125 1 85.69 128 HIS B CA 1
ATOM 2453 C C . HIS B 1 128 ? 2.385 3.834 15.43 1 85.69 128 HIS B C 1
ATOM 2455 O O . HIS B 1 128 ? 3.426 3.195 15.258 1 85.69 128 HIS B O 1
ATOM 2461 N N . ALA B 1 129 ? 2.229 5.078 15.055 1 83.62 129 ALA B N 1
ATOM 2462 C CA . ALA B 1 129 ? 3.307 5.828 14.414 1 83.62 129 ALA B CA 1
ATOM 2463 C C . ALA B 1 129 ? 4.531 5.906 15.32 1 83.62 129 ALA B C 1
ATOM 2465 O O . ALA B 1 129 ? 5.668 5.836 14.844 1 83.62 129 ALA B O 1
ATOM 2466 N N . GLY B 1 130 ? 4.25 6.133 16.578 1 81.06 130 GLY B N 1
ATOM 2467 C CA . GLY B 1 130 ? 5.328 6.215 17.547 1 81.06 130 GLY B CA 1
ATOM 2468 C C . GLY B 1 130 ? 5.992 4.879 17.828 1 81.06 130 GLY B C 1
ATOM 2469 O O . GLY B 1 130 ? 7.203 4.816 18.062 1 81.06 130 GLY B O 1
ATOM 2470 N N . ALA B 1 131 ? 5.199 3.871 17.844 1 75 131 ALA B N 1
ATOM 2471 C CA . ALA B 1 131 ? 5.723 2.533 18.125 1 75 131 ALA B CA 1
ATOM 2472 C C . ALA B 1 131 ? 6.613 2.053 16.984 1 75 131 ALA B C 1
ATOM 2474 O O . ALA B 1 131 ? 7.605 1.354 17.203 1 75 131 ALA B O 1
ATOM 2475 N N . ALA B 1 132 ? 6.211 2.385 15.898 1 62.38 132 ALA B N 1
ATOM 2476 C CA . ALA B 1 132 ? 7.043 2.027 14.75 1 62.38 132 ALA B CA 1
ATOM 2477 C C . ALA B 1 132 ? 8.43 2.648 14.867 1 62.38 132 ALA B C 1
ATOM 2479 O O . ALA B 1 132 ? 9.414 2.08 14.383 1 62.38 132 ALA B O 1
ATOM 2480 N N . GLY B 1 133 ? 8.508 3.848 15.531 1 55.66 133 GLY B N 1
ATOM 2481 C CA . GLY B 1 133 ? 9.75 4.574 15.75 1 55.66 133 GLY B CA 1
ATOM 2482 C C . GLY B 1 133 ? 10.531 4.066 16.938 1 55.66 133 GLY B C 1
ATOM 2483 O O . GLY B 1 133 ? 11.719 4.387 17.094 1 55.66 133 GLY B O 1
ATOM 2484 N N . GLY B 1 134 ? 9.859 3.74 18.062 1 50.44 134 GLY B N 1
ATOM 2485 C CA . GLY B 1 134 ? 10.492 3.432 19.328 1 50.44 134 GLY B CA 1
ATOM 2486 C C . GLY B 1 134 ? 11.57 2.373 19.219 1 50.44 134 GLY B C 1
ATOM 2487 O O . GLY B 1 134 ? 12.445 2.279 20.094 1 50.44 134 GLY B O 1
ATOM 2488 N N . GLY B 1 135 ? 11.266 1.312 18.609 1 41.91 135 GLY B N 1
ATOM 2489 C CA . GLY B 1 135 ? 12.422 0.443 18.719 1 41.91 135 GLY B CA 1
ATOM 2490 C C . GLY B 1 135 ? 13.727 1.13 18.344 1 41.91 135 GLY B C 1
ATOM 2491 O O . GLY B 1 135 ? 14.742 0.946 19.016 1 41.91 135 GLY B O 1
ATOM 2492 N N . ALA B 1 136 ? 13.773 1.451 17.094 1 40.97 136 ALA B N 1
ATOM 2493 C CA . ALA B 1 136 ? 15.086 1.679 16.5 1 40.97 136 ALA B CA 1
ATOM 2494 C C . ALA B 1 136 ? 15.656 3.031 16.922 1 40.97 136 ALA B C 1
ATOM 2496 O O . ALA B 1 136 ? 16.812 3.35 16.625 1 40.97 136 ALA B O 1
ATOM 2497 N N . MET B 1 137 ? 14.727 4.105 17.016 1 39.69 137 MET B N 1
ATOM 2498 C CA . MET B 1 137 ? 15.484 5.352 16.969 1 39.69 137 MET B CA 1
ATOM 2499 C C . MET B 1 137 ? 16.281 5.547 18.25 1 39.69 137 MET B C 1
ATOM 2501 O O . MET B 1 137 ? 16.75 6.652 18.547 1 39.69 137 MET B O 1
ATOM 2505 N N . ARG B 1 138 ? 16.125 4.82 19.219 1 35.16 138 ARG B N 1
ATOM 2506 C CA . ARG B 1 138 ? 16.969 5.32 20.297 1 35.16 138 ARG B CA 1
ATOM 2507 C C . ARG B 1 138 ? 18.375 5.645 19.797 1 35.16 138 ARG B C 1
ATOM 2509 O O . ARG B 1 138 ? 19.094 6.434 20.406 1 35.16 138 ARG B O 1
ATOM 2516 N N . GLY B 1 139 ? 19.25 4.504 19.734 1 35.06 139 GLY B N 1
ATOM 2517 C CA . GLY B 1 139 ? 20.688 4.676 19.875 1 35.06 139 GLY B CA 1
ATOM 2518 C C . GLY B 1 139 ? 21.266 5.715 18.922 1 35.06 139 GLY B C 1
ATOM 2519 O O . GLY B 1 139 ? 20.609 6.117 17.969 1 35.06 139 GLY B O 1
ATOM 2520 N N . THR B 1 140 ? 22.578 6.398 19.266 1 35.59 140 THR B N 1
ATOM 2521 C CA . THR B 1 140 ? 23.734 7.176 18.844 1 35.59 140 THR B CA 1
ATOM 2522 C C . THR B 1 140 ? 24.062 6.922 17.375 1 35.59 140 THR B C 1
ATOM 2524 O O . THR B 1 140 ? 25.031 7.469 16.844 1 35.59 140 THR B O 1
ATOM 2527 N N . ASP B 1 141 ? 23.922 5.82 16.766 1 41.72 141 ASP B N 1
ATOM 2528 C CA . ASP B 1 141 ? 24.688 5.68 15.531 1 41.72 141 ASP B CA 1
ATOM 2529 C C . ASP B 1 141 ? 24.062 6.504 14.406 1 41.72 141 ASP B C 1
ATOM 2531 O O . ASP B 1 141 ? 23.266 5.984 13.609 1 41.72 141 ASP B O 1
ATOM 2535 N N . ALA B 1 142 ? 23.875 7.844 14.586 1 43.75 142 ALA B N 1
ATOM 2536 C CA . ALA B 1 142 ? 23.625 9.094 13.883 1 43.75 142 ALA B CA 1
ATOM 2537 C C . ALA B 1 142 ? 24.016 8.992 12.406 1 43.75 142 ALA B C 1
ATOM 2539 O O . ALA B 1 142 ? 23.297 9.484 11.531 1 43.75 142 ALA B O 1
ATOM 2540 N N . PRO B 1 143 ? 25.328 8.664 12.281 1 46.5 143 PRO B N 1
ATOM 2541 C CA . PRO B 1 143 ? 25.859 8.781 10.922 1 46.5 143 PRO B CA 1
ATOM 2542 C C . PRO B 1 143 ? 24.969 8.102 9.883 1 46.5 143 PRO B C 1
ATOM 2544 O O . PRO B 1 143 ? 25.172 8.281 8.68 1 46.5 143 PRO B O 1
ATOM 2547 N N . ARG B 1 144 ? 24.047 7.09 10.359 1 58.25 144 ARG B N 1
ATOM 2548 C CA . ARG B 1 144 ? 23.391 6.199 9.406 1 58.25 144 ARG B CA 1
ATOM 2549 C C . ARG B 1 144 ? 21.953 6.641 9.141 1 58.25 144 ARG B C 1
ATOM 2551 O O . ARG B 1 144 ? 21.188 5.934 8.477 1 58.25 144 ARG B O 1
ATOM 2558 N N . GLN B 1 145 ? 21.656 7.836 9.57 1 79.31 145 GLN B N 1
ATOM 2559 C CA . GLN B 1 145 ? 20.266 8.258 9.352 1 79.31 145 GLN B CA 1
ATOM 2560 C C . GLN B 1 145 ? 20.094 8.875 7.973 1 79.31 145 GLN B C 1
ATOM 2562 O O . GLN B 1 145 ? 20.906 9.711 7.551 1 79.31 145 GLN B O 1
ATOM 2567 N N . LEU B 1 146 ? 19.281 8.414 7.262 1 89.56 146 LEU B N 1
ATOM 2568 C CA . LEU B 1 146 ? 18.984 8.969 5.945 1 89.56 146 LEU B CA 1
ATOM 2569 C C . LEU B 1 146 ? 18.484 10.406 6.062 1 89.56 146 LEU B C 1
ATOM 2571 O O . LEU B 1 146 ? 17.719 10.727 6.977 1 89.56 146 LEU B O 1
ATOM 2575 N N . SER B 1 147 ? 19.172 11.297 5.258 1 89.19 147 SER B N 1
ATOM 2576 C CA . SER B 1 147 ? 18.609 12.641 5.152 1 89.19 147 SER B CA 1
ATOM 2577 C C . SER B 1 147 ? 17.172 12.602 4.609 1 89.19 147 SER B C 1
ATOM 2579 O O . SER B 1 147 ? 16.75 11.586 4.051 1 89.19 147 SER B O 1
ATOM 2581 N N . PRO B 1 148 ? 16.438 13.695 4.758 1 87.75 148 PRO B N 1
ATOM 2582 C CA . PRO B 1 148 ? 15.086 13.758 4.211 1 87.75 148 PRO B CA 1
ATOM 2583 C C . PRO B 1 148 ? 15.039 13.453 2.713 1 87.75 148 PRO B C 1
ATOM 2585 O O . PRO B 1 148 ? 14.164 12.719 2.254 1 87.75 148 PRO B O 1
ATOM 2588 N N . ARG B 1 149 ? 16.016 13.945 2.055 1 88.88 149 ARG B N 1
ATOM 2589 C CA . ARG B 1 149 ? 16.047 13.711 0.615 1 88.88 149 ARG B CA 1
ATOM 2590 C C . ARG B 1 149 ? 16.406 12.266 0.301 1 88.88 149 ARG B C 1
ATOM 2592 O O . ARG B 1 149 ? 15.836 11.664 -0.611 1 88.88 149 ARG B O 1
ATOM 2599 N N . GLU B 1 150 ? 17.297 11.742 1.052 1 91.94 150 GLU B N 1
ATOM 2600 C CA . GLU B 1 150 ? 17.703 10.352 0.846 1 91.94 150 GLU B CA 1
ATOM 2601 C C . GLU B 1 150 ? 16.547 9.391 1.076 1 91.94 150 GLU B C 1
ATOM 2603 O O . GLU B 1 150 ? 16.312 8.492 0.269 1 91.94 150 GLU B O 1
ATOM 2608 N N . ILE B 1 151 ? 15.859 9.531 2.121 1 90.62 151 ILE B N 1
ATOM 2609 C CA . ILE B 1 151 ? 14.766 8.617 2.436 1 90.62 151 ILE B CA 1
ATOM 2610 C C . ILE B 1 151 ? 13.664 8.75 1.386 1 90.62 151 ILE B C 1
ATOM 2612 O O . ILE B 1 151 ? 13.016 7.758 1.027 1 90.62 151 ILE B O 1
ATOM 2616 N N . GLU B 1 152 ? 13.398 9.898 0.936 1 89 152 GLU B N 1
ATOM 2617 C CA . GLU B 1 152 ? 12.398 10.109 -0.108 1 89 152 GLU B CA 1
ATOM 2618 C C . GLU B 1 152 ? 12.797 9.406 -1.401 1 89 152 GLU B C 1
ATOM 2620 O O . GLU B 1 152 ? 11.953 8.789 -2.059 1 89 152 GLU B O 1
ATOM 2625 N N . VAL B 1 153 ? 14.055 9.594 -1.744 1 90.81 153 VAL B N 1
ATOM 2626 C CA . VAL B 1 153 ? 14.539 8.945 -2.957 1 90.81 153 VAL B CA 1
ATOM 2627 C C . VAL B 1 153 ? 14.406 7.43 -2.818 1 90.81 153 VAL B C 1
ATOM 2629 O O . VAL B 1 153 ? 13.969 6.75 -3.752 1 90.81 153 VAL B O 1
ATOM 2632 N N . VAL B 1 154 ? 14.766 6.883 -1.686 1 90.88 154 VAL B N 1
ATOM 2633 C CA . VAL B 1 154 ? 14.648 5.449 -1.423 1 90.88 154 VAL B CA 1
ATOM 2634 C C . VAL B 1 154 ? 13.188 5.016 -1.565 1 90.88 154 VAL B C 1
ATOM 2636 O O . VAL B 1 154 ? 12.898 4.012 -2.221 1 90.88 154 VAL B O 1
ATOM 2639 N N . ARG B 1 155 ? 12.32 5.758 -0.999 1 89.94 155 ARG B N 1
ATOM 2640 C CA . ARG B 1 155 ? 10.891 5.449 -1.056 1 89.94 155 ARG B CA 1
ATOM 2641 C C . ARG B 1 155 ? 10.391 5.457 -2.494 1 89.94 155 ARG B C 1
ATOM 2643 O O . ARG B 1 155 ? 9.711 4.52 -2.928 1 89.94 155 ARG B O 1
ATOM 2650 N N . LEU B 1 156 ? 10.703 6.469 -3.201 1 88.5 156 LEU B N 1
ATOM 2651 C CA . LEU B 1 156 ? 10.203 6.609 -4.566 1 88.5 156 LEU B CA 1
ATOM 2652 C C . LEU B 1 156 ? 10.781 5.523 -5.469 1 88.5 156 LEU B C 1
ATOM 2654 O O . LEU B 1 156 ? 10.07 4.977 -6.316 1 88.5 156 LEU B O 1
ATOM 2658 N N . CYS B 1 157 ? 12.023 5.207 -5.273 1 89.12 157 CYS B N 1
ATOM 2659 C CA . CYS B 1 157 ? 12.625 4.102 -6.016 1 89.12 157 CYS B CA 1
ATOM 2660 C C . CYS B 1 157 ? 11.875 2.801 -5.75 1 89.12 157 CYS B C 1
ATOM 2662 O O . CYS B 1 157 ? 11.617 2.029 -6.676 1 89.12 157 CYS B O 1
ATOM 2664 N N . ALA B 1 158 ? 11.539 2.637 -4.523 1 87.75 158 ALA B N 1
ATOM 2665 C CA . ALA B 1 158 ? 10.898 1.392 -4.113 1 87.75 158 ALA B CA 1
ATOM 2666 C C . ALA B 1 158 ? 9.5 1.274 -4.711 1 87.75 158 ALA B C 1
ATOM 2668 O O . ALA B 1 158 ? 8.938 0.179 -4.781 1 87.75 158 ALA B O 1
ATOM 2669 N N . THR B 1 159 ? 8.891 2.352 -5.121 1 82.5 159 THR B N 1
ATOM 2670 C CA . THR B 1 159 ? 7.566 2.324 -5.727 1 82.5 159 THR B CA 1
ATOM 2671 C C . THR B 1 159 ? 7.66 1.996 -7.215 1 82.5 159 THR B C 1
ATOM 2673 O O . THR B 1 159 ? 6.641 1.881 -7.898 1 82.5 159 THR B O 1
ATOM 2676 N N . GLY B 1 160 ? 8.922 1.942 -7.805 1 80.69 160 GLY B N 1
ATOM 2677 C CA . GLY B 1 160 ? 9.125 1.574 -9.195 1 80.69 160 GLY B CA 1
ATOM 2678 C C . GLY B 1 160 ? 9.461 2.758 -10.086 1 80.69 160 GLY B C 1
ATOM 2679 O O . GLY B 1 160 ? 9.672 2.6 -11.289 1 80.69 160 GLY B O 1
ATOM 2680 N N . MET B 1 161 ? 9.539 3.84 -9.539 1 84.12 161 MET B N 1
ATOM 2681 C CA . MET B 1 161 ? 9.898 5.012 -10.328 1 84.12 161 MET B CA 1
ATOM 2682 C C . MET B 1 161 ? 11.359 4.945 -10.766 1 84.12 161 MET B C 1
ATOM 2684 O O . MET B 1 161 ? 12.227 4.531 -9.992 1 84.12 161 MET B O 1
ATOM 2688 N N . THR B 1 162 ? 11.602 5.449 -11.984 1 86.69 162 THR B N 1
ATOM 2689 C CA . THR B 1 162 ? 12.977 5.516 -12.484 1 86.69 162 THR B CA 1
ATOM 2690 C C . THR B 1 162 ? 13.68 6.754 -11.938 1 86.69 162 THR B C 1
ATOM 2692 O O . THR B 1 162 ? 13.031 7.691 -11.469 1 86.69 162 THR B O 1
ATOM 2695 N N . MET B 1 163 ? 14.969 6.688 -12.102 1 89.88 163 MET B N 1
ATOM 2696 C CA . MET B 1 163 ? 15.742 7.855 -11.688 1 89.88 163 MET B CA 1
ATOM 2697 C C . MET B 1 163 ? 15.344 9.086 -12.492 1 89.88 163 MET B C 1
ATOM 2699 O O . MET B 1 163 ? 15.305 10.195 -11.953 1 89.88 163 MET B O 1
ATOM 2703 N N . THR B 1 164 ? 15.062 8.875 -13.703 1 91.5 164 THR B N 1
ATOM 2704 C CA . THR B 1 164 ? 14.617 9.969 -14.562 1 91.5 164 THR B CA 1
ATOM 2705 C C . THR B 1 164 ? 13.289 10.547 -14.07 1 91.5 164 THR B C 1
ATOM 2707 O O . THR B 1 164 ? 13.125 11.766 -13.992 1 91.5 164 THR B O 1
ATOM 2710 N N . ASP B 1 165 ? 12.352 9.641 -13.742 1 86.69 165 ASP B N 1
ATOM 2711 C CA . ASP B 1 165 ? 11.07 10.07 -13.211 1 86.69 165 ASP B CA 1
ATOM 2712 C C . ASP B 1 165 ? 11.25 10.891 -11.938 1 86.69 165 ASP B C 1
ATOM 2714 O O . ASP B 1 165 ? 10.617 11.945 -11.773 1 86.69 165 ASP B O 1
ATOM 2718 N N . ILE B 1 166 ? 12.078 10.43 -11.117 1 88.06 166 ILE B N 1
ATOM 2719 C CA . ILE B 1 166 ? 12.305 11.078 -9.836 1 88.06 166 ILE B CA 1
ATOM 2720 C C . ILE B 1 166 ? 12.969 12.438 -10.047 1 88.06 166 ILE B C 1
ATOM 2722 O O . ILE B 1 166 ? 12.578 13.43 -9.43 1 88.06 166 ILE B O 1
ATOM 2726 N N . ALA B 1 167 ? 13.961 12.477 -10.922 1 90.75 167 ALA B N 1
ATOM 2727 C CA . ALA B 1 167 ? 14.625 13.734 -11.258 1 90.75 167 ALA B CA 1
ATOM 2728 C C . ALA B 1 167 ? 13.625 14.773 -11.766 1 90.75 167 ALA B C 1
ATOM 2730 O O . ALA B 1 167 ? 13.633 15.922 -11.32 1 90.75 167 ALA B O 1
ATOM 2731 N N . ASN B 1 168 ? 12.836 14.367 -12.664 1 85.75 168 ASN B N 1
ATOM 2732 C CA . ASN B 1 168 ? 11.812 15.242 -13.234 1 85.75 168 ASN B CA 1
ATOM 2733 C C . ASN B 1 168 ? 10.836 15.734 -12.164 1 85.75 168 ASN B C 1
ATOM 2735 O O . ASN B 1 168 ? 10.43 16.891 -12.18 1 85.75 168 ASN B O 1
ATOM 2739 N N . ARG B 1 169 ? 10.609 14.859 -11.289 1 77.12 169 ARG B N 1
ATOM 2740 C CA . ARG B 1 169 ? 9.664 15.164 -10.219 1 77.12 169 ARG B CA 1
ATOM 2741 C C . ARG B 1 169 ? 10.211 16.234 -9.281 1 77.12 169 ARG B C 1
ATOM 2743 O O . ARG B 1 169 ? 9.477 17.109 -8.828 1 77.12 169 ARG B O 1
ATOM 2750 N N . TYR B 1 170 ? 11.414 16.172 -9 1 78.12 170 TYR B N 1
ATOM 2751 C CA . TYR B 1 170 ? 12.016 17.078 -8.023 1 78.12 170 TYR B CA 1
ATOM 2752 C C . TYR B 1 170 ? 12.641 18.281 -8.711 1 78.12 170 TYR B C 1
ATOM 2754 O O . TYR B 1 170 ? 13.125 19.203 -8.047 1 78.12 170 TYR B O 1
ATOM 2762 N N . GLY B 1 171 ? 12.523 18.266 -9.992 1 83.5 171 GLY B N 1
ATOM 2763 C CA . GLY B 1 171 ? 13.219 19.328 -10.688 1 83.5 171 GLY B CA 1
ATOM 2764 C C . GLY B 1 171 ? 14.719 19.328 -10.438 1 83.5 171 GLY B C 1
ATOM 2765 O O . GLY B 1 171 ? 15.312 20.375 -10.18 1 83.5 171 GLY B O 1
ATOM 2766 N N . ARG B 1 172 ? 15.234 18.188 -10.297 1 87.88 172 ARG B N 1
ATOM 2767 C CA . ARG B 1 172 ? 16.672 18 -10.078 1 87.88 172 ARG B CA 1
ATOM 2768 C C . ARG B 1 172 ? 17.297 17.172 -11.195 1 87.88 172 ARG B C 1
ATOM 2770 O O . ARG B 1 172 ? 16.578 16.609 -12.023 1 87.88 172 ARG B O 1
ATOM 2777 N N . SER B 1 173 ? 18.578 17.172 -11.25 1 91.81 173 SER B N 1
ATOM 2778 C CA . SER B 1 173 ? 19.266 16.359 -12.25 1 91.81 173 SER B CA 1
ATOM 2779 C C . SER B 1 173 ? 19.297 14.891 -11.852 1 91.81 173 SER B C 1
ATOM 2781 O O . SER B 1 173 ? 19.219 14.562 -10.672 1 91.81 173 SER B O 1
ATOM 2783 N N . ILE B 1 174 ? 19.391 14.133 -12.859 1 93.94 174 ILE B N 1
ATOM 2784 C CA . ILE B 1 174 ? 19.531 12.695 -12.633 1 93.94 174 ILE B CA 1
ATOM 2785 C C . ILE B 1 174 ? 20.766 12.422 -11.781 1 93.94 174 ILE B C 1
ATOM 2787 O O . ILE B 1 174 ? 20.766 11.539 -10.922 1 93.94 174 ILE B O 1
ATOM 2791 N N . LYS B 1 175 ? 21.781 13.148 -12 1 95.25 175 LYS B N 1
ATOM 2792 C CA . LYS B 1 175 ? 23.016 12.992 -11.242 1 95.25 175 LYS B CA 1
ATOM 2793 C C . LYS B 1 175 ? 22.781 13.219 -9.75 1 95.25 175 LYS B C 1
ATOM 2795 O O . LYS B 1 175 ? 23.266 12.445 -8.922 1 95.25 175 LYS B O 1
ATOM 2800 N N . THR B 1 176 ? 22.109 14.211 -9.414 1 93.5 176 THR B N 1
ATOM 2801 C CA . THR B 1 176 ? 21.812 14.547 -8.031 1 93.5 176 THR B CA 1
ATOM 2802 C C . THR B 1 176 ? 20.984 13.445 -7.367 1 93.5 176 THR B C 1
ATOM 2804 O O . THR B 1 176 ? 21.297 13.008 -6.258 1 93.5 176 THR B O 1
ATOM 2807 N N . VAL B 1 177 ? 19.922 13.031 -8.055 1 94.12 177 VAL B N 1
ATOM 2808 C CA . VAL B 1 177 ? 19.062 11.984 -7.523 1 94.12 177 VAL B CA 1
ATOM 2809 C C . VAL B 1 177 ? 19.859 10.703 -7.336 1 94.12 177 VAL B C 1
ATOM 2811 O O . VAL B 1 177 ? 19.703 10.008 -6.328 1 94.12 177 VAL B O 1
ATOM 2814 N N . SER B 1 178 ? 20.688 10.453 -8.312 1 95.56 178 SER B N 1
ATOM 2815 C CA . SER B 1 178 ? 21.531 9.266 -8.234 1 95.56 178 SER B CA 1
ATOM 2816 C C . SER B 1 178 ? 22.469 9.336 -7.035 1 95.56 178 SER B C 1
ATOM 2818 O O . SER B 1 178 ? 22.719 8.32 -6.375 1 95.56 178 SER B O 1
ATOM 2820 N N . THR B 1 179 ? 22.984 10.461 -6.812 1 96.12 179 THR B N 1
ATOM 2821 C CA . THR B 1 179 ? 23.875 10.656 -5.676 1 96.12 179 THR B CA 1
ATOM 2822 C C . THR B 1 179 ? 23.141 10.391 -4.363 1 96.12 179 THR B C 1
ATOM 2824 O O . THR B 1 179 ? 23.672 9.719 -3.477 1 96.12 179 THR B O 1
ATOM 2827 N N . HIS B 1 180 ? 21.938 10.906 -4.203 1 94.44 180 HIS B N 1
ATOM 2828 C CA . HIS B 1 180 ? 21.141 10.656 -3.008 1 94.44 180 HIS B CA 1
ATOM 2829 C C . HIS B 1 180 ? 20.891 9.164 -2.818 1 94.44 180 HIS B C 1
ATOM 2831 O O . HIS B 1 180 ? 20.969 8.656 -1.697 1 94.44 180 HIS B O 1
ATOM 2837 N N . LYS B 1 181 ? 20.516 8.555 -3.898 1 95.06 181 LYS B N 1
ATOM 2838 C CA . LYS B 1 181 ? 20.281 7.113 -3.826 1 95.06 181 LYS B CA 1
ATOM 2839 C C . LYS B 1 181 ? 21.547 6.379 -3.377 1 95.06 181 LYS B C 1
ATOM 2841 O O . LYS B 1 181 ? 21.484 5.531 -2.484 1 95.06 181 LYS B O 1
ATOM 2846 N N . HIS B 1 182 ? 22.641 6.719 -4.008 1 95.44 182 HIS B N 1
ATOM 2847 C CA . HIS B 1 182 ? 23.906 6.078 -3.693 1 95.44 182 HIS B CA 1
ATOM 2848 C C . HIS B 1 182 ? 24.281 6.285 -2.23 1 95.44 182 HIS B C 1
ATOM 2850 O O . HIS B 1 182 ? 24.703 5.344 -1.549 1 95.44 182 HIS B O 1
ATOM 2856 N N . ASN B 1 183 ? 24.188 7.465 -1.808 1 95.75 183 ASN B N 1
ATOM 2857 C CA . ASN B 1 183 ? 24.484 7.781 -0.413 1 95.75 183 ASN B CA 1
ATOM 2858 C C . ASN B 1 183 ? 23.578 6.996 0.538 1 95.75 183 ASN B C 1
ATOM 2860 O O . ASN B 1 183 ? 24.062 6.434 1.526 1 95.75 183 ASN B O 1
ATOM 2864 N N . ALA B 1 184 ? 22.328 6.977 0.227 1 94.69 184 ALA B N 1
ATOM 2865 C CA . ALA B 1 184 ? 21.359 6.246 1.057 1 94.69 184 ALA B CA 1
ATOM 2866 C C . ALA B 1 184 ? 21.719 4.762 1.121 1 94.69 184 ALA B C 1
ATOM 2868 O O . ALA B 1 184 ? 21.734 4.172 2.203 1 94.69 184 ALA B O 1
ATOM 2869 N N . MET B 1 185 ? 21.953 4.223 -0.023 1 94.56 185 MET B N 1
ATOM 2870 C CA . MET B 1 185 ? 22.297 2.805 -0.09 1 94.56 185 MET B CA 1
ATOM 2871 C C . MET B 1 185 ? 23.562 2.516 0.714 1 94.56 185 MET B C 1
ATOM 2873 O O . MET B 1 185 ? 23.625 1.515 1.431 1 94.56 185 MET B O 1
ATOM 2877 N N . GLY B 1 186 ? 24.547 3.377 0.57 1 94.62 186 GLY B N 1
ATOM 2878 C CA . GLY B 1 186 ? 25.766 3.236 1.35 1 94.62 186 GLY B CA 1
ATOM 2879 C C . GLY B 1 186 ? 25.516 3.262 2.848 1 94.62 186 GLY B C 1
ATOM 2880 O O . GLY B 1 186 ? 26 2.389 3.574 1 94.62 186 GLY B O 1
ATOM 2881 N N . LYS B 1 187 ? 24.75 4.152 3.316 1 93.31 187 LYS B N 1
ATOM 2882 C CA . LYS B 1 187 ? 24.453 4.309 4.734 1 93.31 187 LYS B CA 1
ATOM 2883 C C . LYS B 1 187 ? 23.688 3.096 5.27 1 93.31 187 LYS B C 1
ATOM 2885 O O . LYS B 1 187 ? 23.859 2.717 6.434 1 93.31 187 LYS B O 1
ATOM 2890 N N . LEU B 1 188 ? 22.906 2.492 4.379 1 91.5 188 LEU B N 1
ATOM 2891 C CA . LEU B 1 188 ? 22.031 1.388 4.789 1 91.5 188 LEU B CA 1
ATOM 2892 C C . LEU B 1 188 ? 22.703 0.045 4.516 1 91.5 188 LEU B C 1
ATOM 2894 O O . LEU B 1 188 ? 22.172 -1.006 4.871 1 91.5 188 LEU B O 1
ATOM 2898 N N . GLY B 1 189 ? 23.859 0.025 3.869 1 92.56 189 GLY B N 1
ATOM 2899 C CA . GLY B 1 189 ? 24.578 -1.195 3.539 1 92.56 189 GLY B CA 1
ATOM 2900 C C . GLY B 1 189 ? 23.891 -2.016 2.461 1 92.56 189 GLY B C 1
ATOM 2901 O O . GLY B 1 189 ? 23.969 -3.246 2.463 1 92.56 189 GLY B O 1
ATOM 2902 N N . LEU B 1 190 ? 23.156 -1.299 1.614 1 92.25 190 LEU B N 1
ATOM 2903 C CA . LEU B 1 190 ? 22.453 -1.984 0.535 1 92.25 190 LEU B CA 1
ATOM 2904 C C . LEU B 1 190 ? 23.328 -2.076 -0.711 1 92.25 190 LEU B C 1
ATOM 2906 O O . LEU B 1 190 ? 24.062 -1.137 -1.032 1 92.25 190 LEU B O 1
ATOM 2910 N N . LYS B 1 191 ? 23.203 -3.145 -1.444 1 91.12 191 LYS B N 1
ATOM 2911 C CA . LYS B 1 191 ? 24.109 -3.393 -2.551 1 91.12 191 LYS B CA 1
ATOM 2912 C C . LYS B 1 191 ? 23.375 -3.467 -3.879 1 91.12 191 LYS B C 1
ATOM 2914 O O . LYS B 1 191 ? 23.984 -3.529 -4.945 1 91.12 191 LYS B O 1
ATOM 2919 N N . SER B 1 192 ? 22.062 -3.494 -3.844 1 89.25 192 SER B N 1
ATOM 2920 C CA . SER B 1 192 ? 21.281 -3.639 -5.07 1 89.25 192 SER B CA 1
ATOM 2921 C C . SER B 1 192 ? 19.906 -2.973 -4.938 1 89.25 192 SER B C 1
ATOM 2923 O O . SER B 1 192 ? 19.484 -2.635 -3.83 1 89.25 192 SER B O 1
ATOM 2925 N N . ASP B 1 193 ? 19.312 -2.803 -6.047 1 87.31 193 ASP B N 1
ATOM 2926 C CA . ASP B 1 193 ? 17.969 -2.25 -6.055 1 87.31 193 ASP B CA 1
ATOM 2927 C C . ASP B 1 193 ? 16.984 -3.195 -5.371 1 87.31 193 ASP B C 1
ATOM 2929 O O . ASP B 1 193 ? 16 -2.75 -4.766 1 87.31 193 ASP B O 1
ATOM 2933 N N . VAL B 1 194 ? 17.281 -4.41 -5.426 1 84.12 194 VAL B N 1
ATOM 2934 C CA . VAL B 1 194 ? 16.453 -5.402 -4.754 1 84.12 194 VAL B CA 1
ATOM 2935 C C . VAL B 1 194 ? 16.547 -5.215 -3.24 1 84.12 194 VAL B C 1
ATOM 2937 O O . VAL B 1 194 ? 15.523 -5.227 -2.545 1 84.12 194 VAL B O 1
ATOM 2940 N N . ASP B 1 195 ? 17.781 -5.059 -2.818 1 89.25 195 ASP B N 1
ATOM 2941 C CA . ASP B 1 195 ? 17.969 -4.762 -1.401 1 89.25 195 ASP B CA 1
ATOM 2942 C C . ASP B 1 195 ? 17.188 -3.523 -0.984 1 89.25 195 ASP B C 1
ATOM 2944 O O . ASP B 1 195 ? 16.594 -3.492 0.1 1 89.25 195 ASP B O 1
ATOM 2948 N N . LEU B 1 196 ? 17.234 -2.59 -1.867 1 90.25 196 LEU B N 1
ATOM 2949 C CA . LEU B 1 196 ? 16.531 -1.337 -1.591 1 90.25 196 LEU B CA 1
ATOM 2950 C C . LEU B 1 196 ? 15.031 -1.565 -1.462 1 90.25 196 LEU B C 1
ATOM 2952 O O . LEU B 1 196 ? 14.398 -1.057 -0.533 1 90.25 196 LEU B O 1
ATOM 2956 N N . PHE B 1 197 ? 14.508 -2.332 -2.32 1 88.19 197 PHE B N 1
ATOM 2957 C CA . PHE B 1 197 ? 13.086 -2.66 -2.273 1 88.19 197 PHE B CA 1
ATOM 2958 C C . PHE B 1 197 ? 12.75 -3.414 -0.993 1 88.19 197 PHE B C 1
ATOM 2960 O O . PHE B 1 197 ? 11.758 -3.105 -0.329 1 88.19 197 PHE B O 1
ATOM 2967 N N . MET B 1 198 ? 13.508 -4.406 -0.687 1 86.25 198 MET B N 1
ATOM 2968 C CA . MET B 1 198 ? 13.273 -5.195 0.519 1 86.25 198 MET B CA 1
ATOM 2969 C C . MET B 1 198 ? 13.32 -4.316 1.764 1 86.25 198 MET B C 1
ATOM 2971 O O . MET B 1 198 ? 12.461 -4.434 2.643 1 86.25 198 MET B O 1
ATOM 2975 N N . TYR B 1 199 ? 14.289 -3.473 1.798 1 89.06 199 TYR B N 1
ATOM 2976 C CA . TYR B 1 199 ? 14.406 -2.537 2.91 1 89.06 199 TYR B CA 1
ATOM 2977 C C . TYR B 1 199 ? 13.156 -1.677 3.033 1 89.06 199 TYR B C 1
ATOM 2979 O O . TYR B 1 199 ? 12.602 -1.521 4.129 1 89.06 199 TYR B O 1
ATOM 2987 N N . ALA B 1 200 ? 12.742 -1.123 1.874 1 89.81 200 ALA B N 1
ATOM 2988 C CA . ALA B 1 200 ? 11.594 -0.212 1.864 1 89.81 200 ALA B CA 1
ATOM 2989 C C . ALA B 1 200 ? 10.328 -0.918 2.33 1 89.81 200 ALA B C 1
ATOM 2991 O O . ALA B 1 200 ? 9.555 -0.367 3.121 1 89.81 200 ALA B O 1
ATOM 2992 N N . THR B 1 201 ? 10.047 -2.113 1.911 1 86.19 201 THR B N 1
ATOM 2993 C CA . THR B 1 201 ? 8.859 -2.883 2.262 1 86.19 201 THR B CA 1
ATOM 2994 C C . THR B 1 201 ? 8.883 -3.27 3.738 1 86.19 201 THR B C 1
ATOM 2996 O O . THR B 1 201 ? 7.871 -3.135 4.438 1 86.19 201 THR B O 1
ATOM 2999 N N . GLU B 1 202 ? 10.031 -3.65 4.191 1 84.06 202 GLU B N 1
ATOM 3000 C CA . GLU B 1 202 ? 10.172 -4.113 5.566 1 84.06 202 GLU B CA 1
ATOM 3001 C C . GLU B 1 202 ? 10.086 -2.947 6.551 1 84.06 202 GLU B C 1
ATOM 3003 O O . GLU B 1 202 ? 9.727 -3.137 7.715 1 84.06 202 GLU B O 1
ATOM 3008 N N . ASN B 1 203 ? 10.383 -1.754 6.004 1 86.25 203 ASN B N 1
ATOM 3009 C CA . ASN B 1 203 ? 10.484 -0.621 6.918 1 86.25 203 ASN B CA 1
ATOM 3010 C C . ASN B 1 203 ? 9.352 0.382 6.688 1 86.25 203 ASN B C 1
ATOM 3012 O O . ASN B 1 203 ? 9.461 1.544 7.086 1 86.25 203 ASN B O 1
ATOM 3016 N N . GLY B 1 204 ? 8.352 0.001 6.031 1 85.75 204 GLY B N 1
ATOM 3017 C CA . GLY B 1 204 ? 7.129 0.782 5.949 1 85.75 204 GLY B CA 1
ATOM 3018 C C . GLY B 1 204 ? 7.254 1.994 5.047 1 85.75 204 GLY B C 1
ATOM 3019 O O . GLY B 1 204 ? 6.613 3.02 5.285 1 85.75 204 GLY B O 1
ATOM 3020 N N . LEU B 1 205 ? 8.156 1.954 4.09 1 88.19 205 LEU B N 1
ATOM 3021 C CA . LEU B 1 205 ? 8.367 3.072 3.178 1 88.19 205 LEU B CA 1
ATOM 3022 C C . LEU B 1 205 ? 7.488 2.936 1.94 1 88.19 205 LEU B C 1
ATOM 3024 O O . LEU B 1 205 ? 7.391 3.867 1.138 1 88.19 205 LEU B O 1
ATOM 3028 N N . VAL B 1 206 ? 6.883 1.766 1.828 1 83.56 206 VAL B N 1
ATOM 3029 C CA . VAL B 1 206 ? 5.953 1.535 0.726 1 83.56 206 VAL B CA 1
ATOM 3030 C C . VAL B 1 206 ? 4.75 0.735 1.221 1 83.56 206 VAL B C 1
ATOM 3032 O O . VAL B 1 206 ? 4.824 0.068 2.254 1 83.56 206 VAL B O 1
#

Nearest PDB structures (foldseek):
  5vxn-assembly1_A  TM=6.915E-01  e=7.596E-17  Escherichia coli K-12
  5vxn-assembly2_C  TM=6.824E-01  e=1.712E-16  Escherichia coli K-12
  6eo2-assembly1_A  TM=6.289E-01  e=3.001E-17  Salmonella enterica subsp. enterica serovar Typhimurium
  5o8y-assembly1_D  TM=6.592E-01  e=3.241E-16  Salmonella enterica subsp. enterica serovar Typhimurium str. LT2
  6zii-assembly1_B  TM=9.304E-01  e=7.569E-11  Salmonella enterica subsp. enterica serovar Typhimurium

pLDDT: mean 87.29, std 13.98, range [34.62, 98.56]